Protein 7QOX (pdb70)

Solvent-accessible surface area: 33532 Å² total; per-residue (Å²): 78,55,75,54,91,105,60,145,38,9,19,10,137,26,33,89,36,29,74,38,55,0,10,42,14,90,14,0,16,23,37,0,3,44,39,36,57,0,10,2,0,0,4,5,34,26,108,10,23,132,62,113,140,99,71,15,2,0,41,1,1,18,15,130,95,30,90,32,96,121,69,142,88,99,26,1,32,0,0,25,4,24,2,42,10,7,90,68,3,52,26,31,5,142,60,50,30,154,21,17,0,0,50,17,69,21,56,51,68,32,121,10,93,38,10,107,50,0,19,120,98,0,5,53,47,56,36,2,35,0,0,0,8,0,27,132,97,0,98,91,60,104,43,76,24,18,0,2,1,0,45,2,107,24,4,11,3,80,27,14,74,102,15,82,52,0,20,0,0,11,7,24,19,34,13,37,91,2,129,36,38,50,92,85,72,45,64,119,89,26,4,14,59,48,85,80,48,29,135,15,35,0,12,33,6,123,7,0,21,15,35,0,2,43,53,53,32,4,24,1,0,0,6,27,19,56,91,14,162,76,133,93,66,86,3,2,0,26,1,5,11,6,166,83,2,79,26,93,55,65,59,111,60,120,34,0,29,0,0,54,17,4,35,9,0,131,239,46,73,32,39,14,13,33,65,129,37,20,104,24,4,45,0,15,27,104,115,52,51,50,51,73,14,143,31,32,93,62,0,18,95,25,0,31,164,65,50,39,0,8,0,0,3,11,8,98,64,114,145,17,38,132,99,134,19,12,46,0,31,0,29,15,5,133,72,16,4,5,89,168,17,32,92,74,40,106,7,19,0,0,6,9,28,22,25,3,32,70,29,80,51,86,72,101,62,66,144,37,10,8,10,129,38,32,68,40,26,13,24,22,0,11,32,7,92,14,0,19,25,36,0,3,43,36,38,41,0,11,3,0,0,5,0,35,31,80,2,1,71,48,116,134,14,58,13,0,0,1,1,0,19,16,126,95,29,90,33,78,124,59,128,3,62,28,0,33,0,0,26,4,26,2,44,9,27,159,84,3,57,24,33,20,143,70,54,29,159,23,16,0,0,58,17,38,7,59,58,64,40,122,10,89,38,16,106,57,0,18,114,109,0,5,46,50,47,39,1,41,0,0,0,2,0,19,108,91,0,85,94,54,114,52,80,38,19,1,2,5,0,52,3,67,21,5,10,2,27,27,14,84,99,9,78,54,0,26,0,0,10,7,20,17,31,12,34,84,0,117,38,37,30,92,84,72,44,65,111,80,28,6,12,56,45,75,81,52,33,142,17,44,0,9,28,5,104,5,0,20,19,48,0,2,47,56,55,36,4,24,1,0,0,5,28,18,49,99,22,164,82,125,98,66,83,5,8,0,15,2,4,14,2,138,74,2,72,31,90,56,67,60,109,52,118,46,0,26,0,0,50,18,4,35,9,0,92,58,19,51,29,47,16,19,37,62,108,38,17,104,26,5,34,0,7,26,127,115,52,65,57,56,94,12,157,29,31,105,56,0,16,97,30,0,27,142,63,49,41,0,9,0,0,5,14,13,70,110,161,26,24,172,54,12,61,0,33,1,33,19,18,142,75,18,4,4,88,118,13,23,84,79,53,104,5,16,0,0,17,9,50,21,24,28,40,112,25,133,60,52,68,44,206,11,47,104,15,112,99,110,57,69,64,148,98,157,56,103,32,63,44,5,42,114,136,188,51,68,41,2,30,151

GO terms:
  GO:0005515 protein binding (F, IPI)
  GO:0004252 serine-type endopeptidase activity (F, TAS)
  GO:0006508 proteolysis (P, TAS)
  GO:0005576 extracellular region (C, TAS)
  GO:0005886 plasma membrane (C, TAS)
  GO:0005576 extracellular region (C, IDA)
  GO:0031639 plasminogen activation (P, IDA)
  GO:0051919 positive regulation of fibrinolysis (P, IDA)
  GO:0002542 Factor XII activation (P, TAS)
  GO:0031638 zymogen activation (P, TAS)
  GO:0070062 extracellular exosome (C, HDA)
  GO:0031638 zymogen activation (P, IDA)
  GO:0006508 proteolysis (P, IDA)
  GO:0007597 blood coagulation, intrinsic pathway (P, IDA)

B-factor: mean 34.06, std 13.4, range [14.06, 99.07]

Foldseek 3Di:
DFWPDKDAQKDFDDQFLDKAADQDVVLLLLVLQPFLAFFKKKAADPVFDDDQQCHSMITTGHDLVSDGDMDGTHGMMMTTHRFLVFQVNAPADDDKAAQKDQAAAFPDKDADQDVVVLLQVQQQQLQFFKWKAADCPAPDNVRHRIITGHAHQQSGGPDMDRHHRMIMDTHRLLVLPYPDDFWPDKDAQKDFDAAFDDKFFDQDVVLLLLCLQPRRAAFKWKFADCVHPDNVRHRIITGHAHPRRDGPDMDRHHRMMMTGHRSNPDPDRDFNFWFDKAFQKDFAAAFSDKDWDADPVVLLVVQQVSSSFFKWKWAPPPVQDDDRTGIITGHAHSRSGGPDIDGRGRIMMHTHCSRHNHD/DFWPDKDAQKDFDDQFLDKAADQDVVLLLLVLQPFLAFFKKKFADPVQDDPQQCHSMITGGHDLVSDGDMDGTHGMMMTTHRFLVFQVRAPADDDKAAQKDQAADWDDKDADQDVVVLLQVLQQQLQFFKKKAADCPAPDNVRHRMITGHAHVQSGGPHMDGHHRMMMDTHRLLVLPYPDDFWPDKDAQKDFDAAFPDKAADQDVVLLQLCLQPRRAAFKWKAQDQVHPDNVRHRIITGHAHPRRDGPDMDRHHRMMMDGHRSNHRPPRDFNFDFDKAPQKDFAADFSDKDQADDVVVLLVVQQVVPSFLKWKFAVPVQPCNGIITTHAHSRSGGPDMDGRHRIMMHTHCSRHRD/DVPDDDPPDDDDDDDDPPPDDPDDDDDDD/DDDDDDD

Radius of gyration: 29.7 Å; Cα contacts (8 Å, |Δi|>4): 2033; chains: 4; bounding box: 72×71×91 Å

Secondary structure (DSSP, 8-state):
-----EEEEEEE-S-EEEEEE-SSHHHHHHHHHHSTT--EEEEE-GGG-SSGGGTTEEEEE--TTS---EEEEEEEEEEE--TT-GGG--------EEEEEEE-EEEEEEE-SSHHHHHHHHHTSTT-SEEEEE-TT-SSGGGTTEEEEEE-GGGS-SEEEEEEEEEEEE-SGGGT---S-----EEEEEE--SEEEEEEE-SSHHHHHHHHHHSTT-SEEEEE-TT-SSGGGTTEEEEEE-SSSS-S--EEEEEEEEEE--TT-STTPPPSS----EEEEEE--EEEEEEEESSHHHHHHHHHHSTT--EEEEE--GGGEETTEEEEEEEE-SSSS-S-EEEEEEEEEEE--TT----/------EEEEEE-S-EEEEEE-SSHHHHHHHHHHSSS--EEEE--GGG--SGGGTTEEEEE--TTS---EEEEEEEEEEE--TT-GGG-------EEEEEEEE-EEEEEEE-SSHHHHHHHHHTSTT-SEEEEE-TT-SSGGGTTEEEEEE-GGGS-SEEEEEEEEEEEE-SGGGT---S-----EEEEEE--SEEEEEEE-SSHHHHHHHHHHSTT-SEEEEE-TT-SSGGGTTEEEEEE-SSSS-S--EEEEEEEEEE--TT-SSSPPPSS----EEEEEEE-EEEEEEEESSHHHHHHHHHHSTT--EEEEE-------EEEEEEE-SSSS-SEEEEEEEEEEEE--TT---/--PPPP-/--S---S-PPPP------S--SSPPPPP-

Nearest PDB structures (foldseek):
  7qox-assembly2_B  TM=1.003E+00  e=7.473E-85  Homo sapiens
  7qox-assembly1_A  TM=9.990E-01  e=3.788E-80  Homo sapiens
  6i44-assembly1_A  TM=9.927E-01  e=9.095E-76  Homo sapiens
  6i58-assembly1_A-2  TM=9.701E-01  e=6.844E-51  Homo sapiens
  5eod-assembly1_A  TM=9.700E-01  e=1.199E-50  Homo sapiens

CATH classification: 3.50.4.10 (+2 more: 3.50.4.10, 3.50.4.10)

InterPro domains:
  IPR000177 Apple domain [PR00005] (224-243)
  IPR000177 Apple domain [PR00005] (253-269)
  IPR000177 Apple domain [PR00005] (271-286)
  IPR000177 Apple domain [PS00495] (292-375)
  IPR000177 Apple domain [SM00223] (21-104)
  IPR000177 Apple domain [SM00223] (111-194)
  IPR000177 Apple domain [SM00223] (201-284)
  IPR000177 Apple domain [SM00223] (292-375)
  IPR000177 Apple domain [cd01100] (17-101)
  IPR000177 Apple domain [cd01100] (107-191)
  IPR000177 Apple domain [cd01100] (197-281)
  IPR000177 Apple domain [cd01100] (288-372)
  IPR001254 Serine proteases, trypsin domain [PF00089] (391-621)
  IPR001254 Serine proteases, trypsin domain [PS50240] (391-626)
  IPR001254 Serine proteases, trypsin domain [SM00020] (390-621)
  IPR001254 Serine proteases, trypsin domain [cd00190] (391-621)
  IPR001314 Peptidase S1A, chymotrypsin family [PR00722] (420-435)
  IPR001314 Peptidase S1A, chymotrypsin family [PR00722] (479-493)
  IPR001314 Peptidase S1A, chymotrypsin family [PR00722] (571-583)
  IPR003609 PAN/Apple domain [PF00024] (22-104)

Organism: Homo sapiens (NCBI:txid9606)

Structure (mmCIF, N/CA/C/O backbone):
data_7QOX
#
_entry.id   7QOX
#
_cell.length_a   55.543
_cell.length_b   68.258
_cell.length_c   120.311
_cell.angle_alpha   90.000
_cell.angle_beta   96.550
_cell.angle_gamma   90.000
#
_symmetry.space_group_name_H-M   'P 1 21 1'
#
loop_
_entity.id
_entity.type
_entity.pdbx_description
1 polymer 'Plasma kallikrein heavy chain'
2 polymer 'Kininogen-1 light chain'
3 non-polymer GLYCEROL
4 non-polymer DI(HYDROXYETHYL)ETHER
5 non-polymer 2-{2-[2-(2-{2-[2-(2-ETHOXY-ETHOXY)-ETHOXY]-ETHOXY}-ETHOXY)-ETHOXY]-ETHOXY}-ETHANOL
6 non-polymer 'TETRAETHYLENE GLYCOL'
7 non-polymer 2-acetamido-2-deoxy-beta-D-glucopyranose
8 non-polymer 1-(2-METHOXY-ETHOXY)-2-{2-[2-(2-METHOXY-ETHOXY]-ETHOXY}-ETHANE
9 water water
#
loop_
_atom_site.group_PDB
_atom_site.id
_atom_site.type_symbol
_atom_site.label_atom_id
_atom_site.label_alt_id
_atom_site.label_comp_id
_atom_site.label_asym_id
_atom_site.label_entity_id
_atom_site.label_seq_id
_atom_site.pdbx_PDB_ins_code
_atom_site.Cartn_x
_atom_site.Cartn_y
_atom_site.Cartn_z
_atom_site.occupancy
_atom_site.B_iso_or_equiv
_atom_site.auth_seq_id
_atom_site.auth_comp_id
_atom_site.auth_asym_id
_atom_site.auth_atom_id
_atom_site.pdbx_PDB_model_num
ATOM 1 N N . GLY A 1 9 ? 8.492 218.516 29.722 1.00 30.54 1 GLY A N 1
ATOM 2 C CA . GLY A 1 9 ? 9.745 217.819 29.490 1.00 23.96 1 GLY A CA 1
ATOM 3 C C . GLY A 1 9 ? 9.924 217.263 28.085 1.00 33.90 1 GLY A C 1
ATOM 4 O O . GLY A 1 9 ? 9.749 217.971 27.094 1.00 29.96 1 GLY A O 1
ATOM 5 N N . CYS A 1 10 ? 10.264 215.978 28.006 1.00 30.03 2 CYS A N 1
ATOM 6 C CA . CYS A 1 10 ? 10.519 215.308 26.729 1.00 30.00 2 CYS A CA 1
ATOM 7 C C . CYS A 1 10 ? 9.241 215.058 25.924 1.00 30.34 2 CYS A C 1
ATOM 8 O O . CYS A 1 10 ? 8.361 214.304 26.355 1.00 32.77 2 CYS A O 1
ATOM 11 N N . LEU A 1 11 ? 9.153 215.679 24.743 1.00 25.96 3 LEU A N 1
ATOM 12 C CA . LEU A 1 11 ? 8.022 215.519 23.826 1.00 27.76 3 LEU A CA 1
ATOM 13 C C . LEU A 1 11 ? 8.475 214.883 22.509 1.00 28.86 3 LEU A C 1
ATOM 14 O O . LEU A 1 11 ? 8.959 215.578 21.607 1.00 28.26 3 LEU A O 1
ATOM 19 N N . THR A 1 12 ? 8.324 213.561 22.397 1.00 30.18 4 THR A N 1
ATOM 20 C CA . THR A 1 12 ? 8.680 212.844 21.176 1.00 32.21 4 THR A CA 1
ATOM 21 C C . THR A 1 12 ? 7.573 212.803 20.129 1.00 35.06 4 THR A C 1
ATOM 22 O O . THR A 1 12 ? 7.815 212.302 19.026 1.00 34.38 4 THR A O 1
ATOM 26 N N . GLN A 1 13 ? 6.371 213.278 20.441 1.00 36.81 5 GLN A N 1
ATOM 27 C CA . GLN A 1 13 ? 5.264 213.156 19.498 1.00 36.32 5 GLN A CA 1
ATOM 28 C C . GLN A 1 13 ? 5.500 213.977 18.233 1.00 28.99 5 GLN A C 1
ATOM 29 O O . GLN A 1 13 ? 5.948 215.126 18.284 1.00 25.41 5 GLN A O 1
ATOM 35 N N . LEU A 1 14 ? 5.208 213.361 17.093 1.00 28.96 6 LEU A N 1
ATOM 36 C CA . LEU A 1 14 ? 5.211 214.004 15.789 1.00 31.26 6 LEU A CA 1
ATOM 37 C C . LEU A 1 14 ? 3.771 214.321 15.399 1.00 32.15 6 LEU A C 1
ATOM 38 O O . LEU A 1 14 ? 2.819 213.778 15.969 1.00 33.52 6 LEU A O 1
ATOM 43 N N . TYR A 1 15 ? 3.614 215.206 14.415 1.00 28.84 7 TYR A N 1
ATOM 44 C CA . TYR A 1 15 ? 2.298 215.717 14.027 1.00 24.89 7 TYR A CA 1
ATOM 45 C C . TYR A 1 15 ? 2.154 215.557 12.516 1.00 28.97 7 TYR A C 1
ATOM 46 O O . TYR A 1 15 ? 2.796 216.278 11.747 1.00 26.80 7 TYR A O 1
ATOM 55 N N . GLU A 1 16 ? 1.297 214.631 12.091 1.00 29.90 8 GLU A N 1
ATOM 56 C CA . GLU A 1 16 ? 1.163 214.352 10.669 1.00 32.05 8 GLU A CA 1
ATOM 57 C C . GLU A 1 16 ? 0.374 215.453 9.974 1.00 28.49 8 GLU A C 1
ATOM 58 O O . GLU A 1 16 ? -0.517 216.077 10.557 1.00 28.88 8 GLU A O 1
ATOM 64 N N . ASN A 1 17 ? 0.729 215.691 8.708 1.00 26.22 9 ASN A N 1
ATOM 65 C CA . ASN A 1 17 ? 0.051 216.665 7.854 1.00 27.94 9 ASN A CA 1
ATOM 66 C C . ASN A 1 17 ? -0.010 218.056 8.494 1.00 27.28 9 ASN A C 1
ATOM 67 O O . ASN A 1 17 ? -0.996 218.780 8.347 1.00 29.54 9 ASN A O 1
ATOM 72 N N . ALA A 1 18 ? 1.058 218.446 9.193 1.00 28.87 10 ALA A N 1
ATOM 73 C CA . ALA A 1 18 ? 1.085 219.701 9.933 1.00 27.67 10 ALA A CA 1
ATOM 74 C C . ALA A 1 18 ? 2.339 220.488 9.586 1.00 25.97 10 ALA A C 1
ATOM 75 O O . ALA A 1 18 ? 3.426 219.914 9.457 1.00 26.53 10 ALA A O 1
ATOM 77 N N . PHE A 1 19 ? 2.183 221.802 9.424 1.00 22.12 11 PHE A N 1
ATOM 78 C CA . PHE A 1 19 ? 3.320 222.692 9.210 1.00 23.84 11 PHE A CA 1
ATOM 79 C C . PHE A 1 19 ? 3.181 223.893 10.134 1.00 23.69 11 PHE A C 1
ATOM 80 O O . PHE A 1 19 ? 2.172 224.605 10.072 1.00 23.57 11 PHE A O 1
ATOM 88 N N . PHE A 1 20 ? 4.188 223.963 10.992 1.00 22.71 12 PHE A N 1
ATOM 89 C CA . PHE A 1 20 ? 4.273 225.100 11.908 1.00 21.17 12 PHE A CA 1
ATOM 90 C C . PHE A 1 20 ? 4.619 226.300 11.054 1.00 23.33 12 PHE A C 1
ATOM 91 O O . PHE A 1 20 ? 5.373 226.239 10.111 1.00 21.65 12 PHE A O 1
ATOM 99 N N . ARG A 1 21 ? 4.099 227.383 11.477 1.00 22.23 13 ARG A N 1
ATOM 100 C CA . ARG A 1 21 ? 4.141 228.677 10.754 1.00 32.31 13 ARG A CA 1
ATOM 101 C C . ARG A 1 21 ? 4.582 229.806 11.679 1.00 29.03 13 ARG A C 1
ATOM 102 O O . ARG A 1 21 ? 3.885 230.075 12.668 1.00 26.06 13 ARG A O 1
ATOM 110 N N . GLY A 1 22 ? 5.605 230.409 11.083 1.00 22.34 14 GLY A N 1
ATOM 111 C CA . GLY A 1 22 ? 6.389 231.423 11.791 1.00 19.41 14 GLY A CA 1
ATOM 112 C C . GLY A 1 22 ? 7.416 230.888 12.759 1.00 20.12 14 GLY A C 1
ATOM 113 O O . GLY A 1 22 ? 7.707 229.692 12.718 1.00 19.11 14 GLY A O 1
ATOM 114 N N . GLY A 1 23 ? 7.925 231.782 13.603 1.00 19.95 15 GLY A N 1
ATOM 115 C CA . GLY A 1 23 ? 8.958 231.417 14.562 1.00 21.12 15 GLY A CA 1
ATOM 116 C C . GLY A 1 23 ? 10.282 230.925 14.007 1.00 23.31 15 GLY A C 1
ATOM 117 O O . GLY A 1 23 ? 11.085 230.339 14.739 1.00 21.65 15 GLY A O 1
ATOM 118 N N . ASP A 1 24 ? 10.525 231.177 12.723 1.00 21.35 16 ASP A N 1
ATOM 119 C CA . ASP A 1 24 ? 11.653 230.572 12.022 1.00 19.30 16 ASP A CA 1
ATOM 120 C C . ASP A 1 24 ? 12.990 231.119 12.519 1.00 21.33 16 ASP A C 1
ATOM 121 O O . ASP A 1 24 ? 13.198 232.336 12.571 1.00 20.58 16 ASP A O 1
ATOM 126 N N . VAL A 1 25 ? 13.896 230.209 12.880 1.00 19.62 17 VAL A N 1
ATOM 127 C CA . VAL A 1 25 ? 15.256 230.568 13.267 1.00 24.56 17 VAL A CA 1
ATOM 128 C C . VAL A 1 25 ? 16.305 230.048 12.285 1.00 23.18 17 VAL A C 1
ATOM 129 O O . VAL A 1 25 ? 17.404 230.621 12.222 1.00 24.01 17 VAL A O 1
ATOM 133 N N . ALA A 1 26 ? 16.013 228.988 11.531 1.00 22.60 18 ALA A N 1
ATOM 134 C CA . ALA A 1 26 ? 16.957 228.402 10.586 1.00 20.77 18 ALA A CA 1
ATOM 135 C C . ALA A 1 26 ? 16.210 227.442 9.677 1.00 21.39 18 ALA A C 1
ATOM 136 O O . ALA A 1 26 ? 15.225 226.833 10.096 1.00 26.25 18 ALA A O 1
ATOM 138 N N . SER A 1 27 ? 16.693 227.313 8.438 1.00 21.82 19 SER A N 1
ATOM 139 C CA . SER A 1 27 ? 16.181 226.336 7.491 1.00 21.96 19 SER A CA 1
ATOM 140 C C . SER A 1 27 ? 17.334 225.688 6.739 1.00 25.18 19 SER A C 1
ATOM 141 O O . SER A 1 27 ? 18.444 226.221 6.673 1.00 24.13 19 SER A O 1
ATOM 144 N N . MET A 1 28 ? 17.040 224.538 6.144 1.00 21.24 20 MET A N 1
ATOM 145 C CA . MET A 1 28 ? 18.055 223.693 5.525 1.00 23.32 20 MET A CA 1
ATOM 146 C C . MET A 1 28 ? 17.347 222.557 4.801 1.00 22.79 20 MET A C 1
ATOM 147 O O . MET A 1 28 ? 16.125 222.403 4.887 1.00 27.96 20 MET A O 1
ATOM 152 N N . TYR A 1 29 ? 18.131 221.764 4.081 1.00 23.83 21 TYR A N 1
ATOM 153 C CA . TYR A 1 29 ? 17.656 220.533 3.475 1.00 22.81 21 TYR A CA 1
ATOM 154 C C . TYR A 1 29 ? 18.106 219.342 4.307 1.00 23.66 21 TYR A C 1
ATOM 155 O O . TYR A 1 29 ? 19.264 219.264 4.727 1.00 25.87 21 TYR A O 1
ATOM 164 N N . THR A 1 30 ? 17.183 218.417 4.536 1.00 21.49 22 THR A N 1
ATOM 165 C CA . THR A 1 30 ? 17.466 217.162 5.206 1.00 21.23 22 THR A CA 1
ATOM 166 C C . THR A 1 30 ? 16.735 216.055 4.464 1.00 23.38 22 THR A C 1
ATOM 167 O O . THR A 1 30 ? 15.704 216.307 3.831 1.00 23.16 22 THR A O 1
ATOM 171 N N . PRO A 1 31 ? 17.249 214.828 4.528 1.00 23.76 23 PRO A N 1
ATOM 172 C CA . PRO A 1 31 ? 16.619 213.749 3.754 1.00 24.00 23 PRO A CA 1
ATOM 173 C C . PRO A 1 31 ? 15.287 213.294 4.320 1.00 23.40 23 PRO A C 1
ATOM 174 O O . PRO A 1 31 ? 14.435 212.833 3.552 1.00 25.53 23 PRO A O 1
ATOM 178 N N . ASN A 1 32 ? 15.068 213.410 5.627 1.00 23.94 24 ASN A N 1
ATOM 179 C CA . ASN A 1 32 ? 13.781 213.053 6.206 1.00 25.19 24 ASN A CA 1
ATOM 180 C C . ASN A 1 32 ? 13.507 213.904 7.442 1.00 27.62 24 ASN A C 1
ATOM 181 O O . ASN A 1 32 ? 14.302 214.771 7.820 1.00 25.72 24 ASN A O 1
ATOM 186 N N . ALA A 1 33 ? 12.351 213.649 8.063 1.00 26.39 25 ALA A N 1
ATOM 187 C CA . ALA A 1 33 ? 11.926 214.434 9.219 1.00 29.48 25 ALA A CA 1
ATOM 188 C C . ALA A 1 33 ? 12.739 214.104 10.466 1.00 29.67 25 ALA A C 1
ATOM 189 O O . ALA A 1 33 ? 12.938 214.968 11.326 1.00 27.44 25 ALA A O 1
ATOM 191 N N . GLN A 1 34 ? 13.220 212.869 10.591 1.00 27.73 26 GLN A N 1
ATOM 192 C CA . GLN A 1 34 ? 14.023 212.478 11.780 1.00 27.18 26 GLN A CA 1
ATOM 193 C C . GLN A 1 34 ? 15.360 213.232 11.789 1.00 30.15 26 GLN A C 1
ATOM 194 O O . GLN A 1 34 ? 15.787 213.650 12.870 1.00 25.86 26 GLN A O 1
ATOM 200 N N . TYR A 1 35 ? 15.977 213.407 10.624 1.00 26.53 27 TYR A N 1
ATOM 201 C CA . TYR A 1 35 ? 17.202 214.198 10.583 1.00 27.33 27 TYR A CA 1
ATOM 202 C C . TYR A 1 35 ? 16.922 215.658 10.921 1.00 25.08 27 TYR A C 1
ATOM 203 O O . TYR A 1 35 ? 17.700 216.295 11.642 1.00 24.39 27 TYR A O 1
ATOM 212 N N . CYS A 1 36 ? 15.837 216.214 10.374 1.00 25.60 28 CYS A N 1
ATOM 213 C CA . CYS A 1 36 ? 15.442 217.580 10.706 1.00 24.10 28 CYS A CA 1
ATOM 214 C C . CYS A 1 36 ? 15.246 217.744 12.209 1.00 20.73 28 CYS A C 1
ATOM 215 O O . CYS A 1 36 ? 15.699 218.729 12.805 1.00 19.60 28 CYS A O 1
ATOM 218 N N . GLN A 1 37 ? 14.570 216.779 12.837 1.00 22.21 29 GLN A N 1
ATOM 219 C CA . GLN A 1 37 ? 14.356 216.834 14.281 1.00 22.97 29 GLN A CA 1
ATOM 220 C C . GLN A 1 37 ? 15.674 216.821 15.048 1.00 23.99 29 GLN A C 1
ATOM 221 O O . GLN A 1 37 ? 15.815 217.511 16.066 1.00 21.57 29 GLN A O 1
ATOM 227 N N . MET A 1 38 ? 16.653 216.048 14.570 1.00 19.96 30 MET A N 1
ATOM 228 C CA . MET A 1 38 ? 17.960 216.025 15.219 1.00 23.19 30 MET A CA 1
ATOM 229 C C . MET A 1 38 ? 18.645 217.383 15.137 1.00 20.42 30 MET A C 1
ATOM 230 O O . MET A 1 38 ? 19.224 217.852 16.125 1.00 17.88 30 MET A O 1
ATOM 235 N N . ARG A 1 39 ? 18.590 218.027 13.967 1.00 18.95 31 ARG A N 1
ATOM 236 C CA . ARG A 1 39 ? 19.164 219.361 13.827 1.00 17.05 31 ARG A CA 1
ATOM 237 C C . ARG A 1 39 ? 18.444 220.363 14.718 1.00 17.71 31 ARG A C 1
ATOM 238 O O . ARG A 1 39 ? 19.073 221.276 15.266 1.00 20.83 31 ARG A O 1
ATOM 246 N N . CY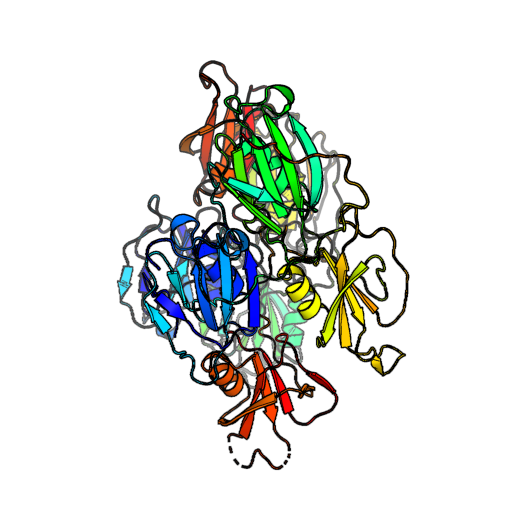S A 1 40 ? 17.123 220.225 14.851 1.00 17.91 32 CYS A N 1
ATOM 247 C CA . CYS A 1 40 ? 16.385 220.994 15.850 1.00 18.79 32 CYS A CA 1
ATOM 248 C C . CYS A 1 40 ? 16.914 220.748 17.261 1.00 19.21 32 CYS A C 1
ATOM 249 O O . CYS A 1 40 ? 17.111 221.694 18.035 1.00 18.94 32 CYS A O 1
ATOM 252 N N . THR A 1 41 ? 17.119 219.477 17.621 1.00 17.42 33 THR A N 1
ATOM 253 C CA . THR A 1 41 ? 17.613 219.137 18.954 1.00 20.99 33 THR A CA 1
ATOM 254 C C . THR A 1 41 ? 18.917 219.853 19.287 1.00 20.56 33 THR A C 1
ATOM 255 O O . THR A 1 41 ? 19.074 220.400 20.384 1.00 15.25 33 THR A O 1
ATOM 259 N N . PHE A 1 42 ? 19.868 219.853 18.354 1.00 20.19 34 PHE A N 1
ATOM 260 C CA . PHE A 1 42 ? 21.168 220.466 18.602 1.00 18.59 34 PHE A CA 1
ATOM 261 C C . PHE A 1 42 ? 21.229 221.958 18.294 1.00 21.76 34 PHE A C 1
ATOM 262 O O . PHE A 1 42 ? 22.231 222.594 18.642 1.00 26.86 34 PHE A O 1
ATOM 270 N N . HIS A 1 43 ? 20.221 222.532 17.651 1.00 17.66 35 HIS A N 1
ATOM 271 C CA . HIS A 1 43 ? 20.224 223.983 17.477 1.00 23.55 35 HIS A CA 1
ATOM 272 C C . HIS A 1 43 ? 19.886 224.650 18.804 1.00 21.98 35 HIS A C 1
ATOM 273 O O . HIS A 1 43 ? 18.860 224.325 19.408 1.00 23.05 35 HIS A O 1
ATOM 280 N N . PRO A 1 44 ? 20.714 225.583 19.281 1.00 22.89 36 PRO A N 1
ATOM 281 C CA . PRO A 1 44 ? 20.495 226.145 20.626 1.00 19.76 36 PRO A CA 1
ATOM 282 C C . PRO A 1 44 ? 19.118 226.757 20.849 1.00 24.28 36 PRO A C 1
ATOM 283 O O . PRO A 1 44 ? 18.634 226.749 21.988 1.00 29.22 36 PRO A O 1
ATOM 287 N N . ARG A 1 45 ? 18.489 227.326 19.821 1.00 26.31 37 ARG A N 1
ATOM 288 C CA . ARG A 1 45 ? 17.167 227.931 19.962 1.00 26.65 37 ARG A CA 1
ATOM 289 C C . ARG A 1 45 ? 15.994 227.084 19.474 1.00 24.00 37 ARG A C 1
ATOM 290 O O . ARG A 1 45 ? 14.848 227.427 19.783 1.00 24.65 37 ARG A O 1
ATOM 298 N N . CYS A 1 46 ? 16.230 226.018 18.716 1.00 22.88 38 CYS A N 1
ATOM 299 C CA . CYS A 1 46 ? 15.115 225.268 18.150 1.00 22.34 38 CYS A CA 1
ATOM 300 C C . CYS A 1 46 ? 14.323 224.524 19.220 1.00 22.34 38 CYS A C 1
ATOM 301 O O . CYS A 1 46 ? 14.886 223.801 20.047 1.00 21.67 38 CYS A O 1
ATOM 304 N N . LEU A 1 47 ? 13.004 224.707 19.182 1.00 22.82 39 LEU A N 1
ATOM 305 C CA . LEU A 1 47 ? 12.033 223.964 19.972 1.00 25.29 39 LEU A CA 1
ATOM 306 C C . LEU A 1 47 ? 11.065 223.183 19.104 1.00 20.54 39 LEU A C 1
ATOM 307 O O . LEU A 1 47 ? 10.642 222.093 19.495 1.00 24.48 39 LEU A O 1
ATOM 312 N N . LEU A 1 48 ? 10.720 223.712 17.932 1.00 20.51 40 LEU A N 1
ATOM 313 C CA . LEU A 1 48 ? 9.751 223.123 17.026 1.00 20.77 40 LEU A CA 1
ATOM 314 C C . LEU A 1 48 ? 10.374 223.062 15.640 1.00 20.07 40 LEU A C 1
ATOM 315 O O . LEU A 1 48 ? 11.209 223.898 15.284 1.00 19.40 40 LEU A O 1
ATOM 320 N N . PHE A 1 49 ? 9.963 222.068 14.856 1.00 21.96 41 PHE A N 1
ATOM 321 C CA . PHE A 1 49 ? 10.425 221.942 13.482 1.00 18.75 41 PHE A CA 1
ATOM 322 C C . PHE A 1 49 ? 9.256 221.546 12.594 1.00 21.60 41 PHE A C 1
ATOM 323 O O . PHE A 1 49 ? 8.281 220.947 13.056 1.00 18.46 41 PHE A O 1
ATOM 331 N N . SER A 1 50 ? 9.366 221.883 11.312 1.00 22.15 42 SER A N 1
ATOM 332 C CA . SER A 1 50 ? 8.467 221.358 10.297 1.00 22.37 42 SER A CA 1
ATOM 333 C C . SER A 1 50 ? 9.286 220.862 9.115 1.00 20.98 42 SER A C 1
ATOM 334 O O . SER A 1 50 ? 10.258 221.506 8.704 1.00 20.29 42 SER A O 1
ATOM 337 N N . PHE A 1 51 ? 8.879 219.724 8.562 1.00 21.32 43 PHE A N 1
ATOM 338 C CA . PHE A 1 51 ? 9.591 219.110 7.453 1.00 24.75 43 PHE A CA 1
ATOM 339 C C . PHE A 1 51 ? 8.641 218.845 6.297 1.00 25.58 43 PHE A C 1
ATOM 340 O O . PHE A 1 51 ? 7.469 218.505 6.502 1.00 28.18 43 PHE A O 1
ATOM 348 N N . LEU A 1 52 ? 9.161 218.990 5.085 1.00 25.65 44 LEU A N 1
ATOM 349 C CA . LEU A 1 52 ? 8.387 218.771 3.869 1.00 25.04 44 LEU A CA 1
ATOM 350 C C . LEU A 1 52 ? 9.039 217.666 3.058 1.00 28.09 44 LEU A C 1
ATOM 351 O O . LEU A 1 52 ? 10.079 217.914 2.423 1.00 29.71 44 LEU A O 1
ATOM 356 N N . PRO A 1 53 ? 8.496 216.455 3.002 1.00 28.17 45 PRO A N 1
ATOM 357 C CA . PRO A 1 53 ? 9.042 215.468 2.069 1.00 31.44 45 PRO A CA 1
ATOM 358 C C . PRO A 1 53 ? 8.747 215.889 0.642 1.00 35.81 45 PRO A C 1
ATOM 359 O O . PRO A 1 53 ? 7.873 216.717 0.381 1.00 39.26 45 PRO A O 1
ATOM 363 N N . ALA A 1 54 ? 9.507 215.302 -0.284 1.00 34.49 46 ALA A N 1
ATOM 364 C CA . ALA A 1 54 ? 9.317 215.575 -1.705 1.00 41.02 46 ALA A CA 1
ATOM 365 C C . ALA A 1 54 ? 7.855 215.442 -2.105 1.00 37.24 46 ALA A C 1
ATOM 366 O O . ALA A 1 54 ? 7.339 216.239 -2.900 1.00 46.65 46 ALA A O 1
ATOM 368 N N . SER A 1 55 ? 7.177 214.427 -1.564 1.00 36.08 47 SER A N 1
ATOM 369 C CA . SER A 1 55 ? 5.777 214.180 -1.889 1.00 37.64 47 SER A CA 1
ATOM 370 C C . SER A 1 55 ? 4.854 215.286 -1.388 1.00 45.31 47 SER A C 1
ATOM 371 O O . SER A 1 55 ? 3.746 215.450 -1.913 1.00 53.75 47 SER A O 1
ATOM 374 N N . SER A 1 56 ? 5.274 216.037 -0.370 1.00 39.87 48 SER A N 1
ATOM 375 C CA . SER A 1 56 ? 4.379 216.987 0.281 1.00 42.60 48 SER A CA 1
ATOM 376 C C . SER A 1 56 ? 4.244 218.346 -0.408 1.00 46.77 48 SER A C 1
ATOM 377 O O . SER A 1 56 ? 3.360 219.115 -0.016 1.00 49.08 48 SER A O 1
ATOM 380 N N . ILE A 1 57 ? 5.053 218.684 -1.411 1.00 44.53 49 ILE A N 1
ATOM 381 C CA . ILE A 1 57 ? 4.982 220.047 -1.943 1.00 44.74 49 ILE A CA 1
ATOM 382 C C . ILE A 1 57 ? 5.454 220.107 -3.389 1.00 53.80 49 ILE A C 1
ATOM 383 O O . ILE A 1 57 ? 6.356 219.372 -3.802 1.00 52.92 49 ILE A O 1
ATOM 388 N N . ASN A 1 58 ? 4.798 220.984 -4.158 1.00 58.46 50 ASN A N 1
ATOM 389 C CA . ASN A 1 58 ? 5.043 221.105 -5.591 1.00 58.93 50 ASN A CA 1
ATOM 390 C C . ASN A 1 58 ? 6.332 221.877 -5.877 1.00 54.97 50 ASN A C 1
ATOM 391 O O . ASN A 1 58 ? 7.175 221.416 -6.656 1.00 59.48 50 ASN A O 1
ATOM 396 N N . ASP A 1 59 ? 6.480 223.073 -5.291 1.00 56.73 51 ASP A N 1
ATOM 397 C CA . ASP A 1 59 ? 7.682 223.899 -5.446 1.00 64.63 51 ASP A CA 1
ATOM 398 C C . ASP A 1 59 ? 8.958 223.082 -5.270 1.00 58.61 51 ASP A C 1
ATOM 399 O O . ASP A 1 59 ? 9.175 222.457 -4.224 1.00 52.12 51 ASP A O 1
ATOM 404 N N . MET A 1 60 ? 9.793 223.094 -6.314 1.00 63.78 52 MET A N 1
ATOM 405 C CA . MET A 1 60 ? 10.961 222.220 -6.360 1.00 59.29 52 MET A CA 1
ATOM 406 C C . MET A 1 60 ? 11.920 222.493 -5.217 1.00 53.55 52 MET A C 1
ATOM 407 O O . MET A 1 60 ? 12.372 221.578 -4.521 1.00 53.11 52 MET A O 1
ATOM 412 N N . GLU A 1 61 ? 12.248 223.757 -5.019 1.00 55.49 53 GLU A N 1
ATOM 413 C CA . GLU A 1 61 ? 13.323 224.119 -4.114 1.00 55.95 53 GLU A CA 1
ATOM 414 C C . GLU A 1 61 ? 12.856 224.302 -2.692 1.00 45.99 53 GLU A C 1
ATOM 415 O O . GLU A 1 61 ? 13.608 224.882 -1.912 1.00 49.86 53 GLU A O 1
ATOM 421 N N . LYS A 1 62 ? 11.627 223.841 -2.367 1.00 45.09 54 LYS A N 1
ATOM 422 C CA . LYS A 1 62 ? 11.110 223.680 -1.005 1.00 42.04 54 LYS A CA 1
ATOM 423 C C . LYS A 1 62 ? 11.006 222.220 -0.577 1.00 31.16 54 LYS A C 1
ATOM 424 O O . LYS A 1 62 ? 10.779 221.953 0.609 1.00 26.68 54 LYS A O 1
ATOM 430 N N . ARG A 1 63 ? 11.135 221.286 -1.520 1.00 31.60 55 ARG A N 1
ATOM 431 C CA . ARG A 1 63 ? 11.186 219.865 -1.198 1.00 34.97 55 ARG A CA 1
ATOM 432 C C . ARG A 1 63 ? 12.398 219.533 -0.334 1.00 29.25 55 ARG A C 1
ATOM 433 O O . ARG A 1 63 ? 13.482 220.090 -0.519 1.00 28.91 55 ARG A O 1
ATOM 441 N N . PHE A 1 64 ? 12.195 218.622 0.625 1.00 27.19 56 PHE A N 1
ATOM 442 C CA . PHE A 1 64 ? 13.175 218.263 1.657 1.00 25.33 56 PHE A CA 1
ATOM 443 C C . PHE A 1 64 ? 13.463 219.433 2.589 1.00 27.03 56 PHE A C 1
ATOM 444 O O . PHE A 1 64 ? 14.472 219.434 3.307 1.00 25.29 56 PHE A O 1
ATOM 452 N N . GLY A 1 65 ? 12.578 220.429 2.596 1.00 23.61 57 GLY A N 1
ATOM 453 C CA . GLY A 1 65 ? 12.790 221.610 3.411 1.00 24.65 57 GLY A CA 1
ATOM 454 C C . GLY A 1 65 ? 12.593 221.316 4.881 1.00 23.95 57 GLY A C 1
ATOM 455 O O . GLY A 1 65 ? 11.577 220.739 5.283 1.00 24.53 57 GLY A O 1
ATOM 456 N N . CYS A 1 66 ? 13.573 221.707 5.688 1.00 24.61 58 CYS A N 1
ATOM 457 C CA . CYS A 1 66 ? 13.551 221.498 7.128 1.00 21.30 58 CYS A CA 1
ATOM 458 C C . CYS A 1 66 ? 13.609 222.865 7.790 1.00 20.92 58 CYS A C 1
ATOM 459 O O . CYS A 1 66 ? 14.589 223.597 7.618 1.00 22.86 58 CYS A O 1
ATOM 462 N N . PHE A 1 67 ? 12.564 223.208 8.538 1.00 22.70 59 PHE A N 1
ATOM 463 C CA . PHE A 1 67 ? 12.381 224.558 9.062 1.00 21.63 59 PHE A CA 1
ATOM 464 C C . PHE A 1 67 ? 12.401 224.524 10.586 1.00 19.73 59 PHE A C 1
ATOM 465 O O . PHE A 1 67 ? 11.466 224.015 11.214 1.00 20.22 59 PHE A O 1
ATOM 473 N N . LEU A 1 68 ? 13.462 225.071 11.172 1.00 19.74 60 LEU A N 1
ATOM 474 C CA . LEU A 1 68 ? 13.645 225.079 12.617 1.00 22.34 60 LEU A CA 1
ATOM 475 C C . LEU A 1 68 ? 13.069 226.354 13.216 1.00 20.57 60 LEU A C 1
ATOM 476 O O . LEU A 1 68 ? 13.199 227.435 12.638 1.00 20.20 60 LEU A O 1
ATOM 481 N N . LYS A 1 69 ? 12.448 226.226 14.388 1.00 18.09 61 LYS A N 1
ATOM 482 C CA . LYS A 1 69 ? 11.623 227.306 14.911 1.00 20.01 61 LYS A CA 1
ATOM 483 C C . LYS A 1 69 ? 11.714 227.398 16.426 1.00 23.19 61 LYS A C 1
ATOM 484 O O . LYS A 1 69 ? 11.982 226.411 17.119 1.00 22.06 61 LYS A O 1
ATOM 490 N N . ASP A 1 70 ? 11.306 228.601 16.843 1.00 21.78 62 ASP A N 1
ATOM 491 C CA . ASP A 1 70 ? 11.256 228.972 18.259 1.00 21.27 62 ASP A CA 1
ATOM 492 C C . ASP A 1 70 ? 9.971 229.776 18.528 1.00 22.82 62 ASP A C 1
ATOM 493 O O . ASP A 1 70 ? 9.451 230.322 17.573 1.00 27.03 62 ASP A O 1
ATOM 498 N N . SER A 1 71 ? 9.499 229.869 19.748 1.00 21.49 63 SER A N 1
ATOM 499 C CA . SER A 1 71 ? 8.313 230.493 20.392 1.00 23.11 63 SER A CA 1
ATOM 500 C C . SER A 1 71 ? 8.562 230.625 21.894 1.00 25.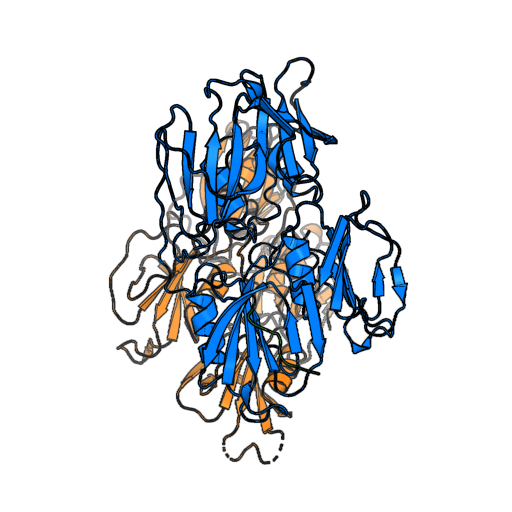02 63 SER A C 1
ATOM 501 O O . SER A 1 71 ? 9.112 229.690 22.485 1.00 23.09 63 SER A O 1
ATOM 504 N N . VAL A 1 72 ? 8.397 231.881 22.313 1.00 25.94 64 VAL A N 1
ATOM 505 C CA . VAL A 1 72 ? 8.495 232.181 23.737 1.00 24.02 64 VAL A CA 1
ATOM 506 C C . VAL A 1 72 ? 7.471 231.398 24.537 1.00 27.41 64 VAL A C 1
ATOM 507 O O . VAL A 1 72 ? 7.664 231.149 25.733 1.00 28.17 64 VAL A O 1
ATOM 511 N N . THR A 1 73 ? 6.382 231.002 23.891 1.00 25.59 65 THR A N 1
ATOM 512 C CA . THR A 1 73 ? 5.279 230.271 24.487 1.00 30.57 65 THR A CA 1
ATOM 513 C C . THR A 1 73 ? 5.373 228.757 24.292 1.00 27.91 65 THR A C 1
ATOM 514 O O . THR A 1 73 ? 4.499 228.031 24.771 1.00 38.31 65 THR A O 1
ATOM 518 N N . GLY A 1 74 ? 6.397 228.271 23.587 1.00 25.15 66 GLY A N 1
ATOM 519 C CA . GLY A 1 74 ? 6.539 226.874 23.212 1.00 25.66 66 GLY A CA 1
ATOM 520 C C . GLY A 1 74 ? 5.498 226.314 22.272 1.00 27.73 66 GLY A C 1
ATOM 521 O O . GLY A 1 74 ? 5.442 225.093 22.089 1.00 30.02 66 GLY A O 1
ATOM 522 N N . THR A 1 75 ? 4.677 227.163 21.663 1.00 28.27 67 THR A N 1
ATOM 523 C CA . THR A 1 75 ? 3.651 226.724 20.731 1.00 25.78 67 THR A CA 1
ATOM 524 C C . THR A 1 75 ? 3.646 227.690 19.561 1.00 22.30 67 THR A C 1
ATOM 525 O O . THR A 1 75 ? 4.121 228.822 19.666 1.00 23.13 67 THR A O 1
ATOM 529 N N . LEU A 1 76 ? 3.131 227.226 18.433 1.00 17.26 68 LEU A N 1
ATOM 530 C CA . LEU A 1 76 ? 3.043 228.040 17.238 1.00 18.14 68 LEU A CA 1
ATOM 531 C C . LEU A 1 76 ? 1.743 227.673 16.488 1.00 20.44 68 LEU A C 1
ATOM 532 O O . LEU A 1 76 ? 1.231 226.583 16.669 1.00 19.13 68 LEU A O 1
ATOM 537 N N . PRO A 1 77 ? 1.252 228.600 15.680 1.00 16.35 69 PRO A N 1
ATOM 538 C CA . PRO A 1 77 ? 0.145 228.221 14.788 1.00 21.17 69 PRO A CA 1
ATOM 539 C C . PRO A 1 77 ? 0.636 227.177 13.801 1.00 22.12 69 PRO A C 1
ATOM 540 O O . PRO A 1 77 ? 1.822 227.096 13.473 1.00 24.86 69 PRO A O 1
ATOM 544 N N . LYS A 1 78 ? -0.292 226.349 13.336 1.00 22.31 70 LYS A N 1
ATOM 545 C CA . LYS A 1 78 ? 0.050 225.337 12.354 1.00 23.11 70 LYS A CA 1
ATOM 546 C C . LYS A 1 78 ? -1.089 225.212 11.358 1.00 23.66 70 LYS A C 1
ATOM 547 O O . LYS A 1 78 ? -2.250 225.462 11.683 1.00 24.43 70 LYS A O 1
ATOM 553 N N . VAL A 1 79 ? -0.736 224.850 10.132 1.00 26.41 71 VAL A N 1
ATOM 554 C CA . VAL A 1 79 ? -1.706 224.665 9.066 1.00 27.41 71 VAL A CA 1
ATOM 555 C C . VAL A 1 79 ? -1.684 223.199 8.671 1.00 29.25 71 VAL A C 1
ATOM 556 O O . VAL A 1 79 ? -0.666 222.511 8.811 1.00 27.05 71 VAL A O 1
ATOM 560 N N . HIS A 1 80 ? -2.821 222.718 8.182 1.00 30.43 72 HIS A N 1
ATOM 561 C CA . HIS A 1 80 ? -2.856 221.389 7.601 1.00 30.40 72 HIS A CA 1
ATOM 562 C C . HIS A 1 80 ? -2.204 221.436 6.229 1.00 33.31 72 HIS A C 1
ATOM 563 O O . HIS A 1 80 ? -2.449 222.350 5.434 1.00 36.71 72 HIS A O 1
ATOM 570 N N . ARG A 1 81 ? -1.336 220.410 6.077 1.00 35.43 73 ARG A N 1
ATOM 571 C CA . ARG A 1 81 ? -0.746 220.307 4.709 1.00 30.95 73 ARG A CA 1
ATOM 572 C C . ARG A 1 81 ? -0.484 218.824 4.469 1.00 28.82 73 ARG A C 1
ATOM 573 O O . ARG A 1 81 ? 0.384 218.268 5.144 1.00 29.16 73 ARG A O 1
ATOM 581 N N . THR A 1 82 ? -0.928 218.199 3.536 1.00 29.80 74 THR A N 1
ATOM 582 C CA . THR A 1 82 ? -0.794 216.754 3.413 1.00 34.31 74 THR A CA 1
ATOM 583 C C . THR A 1 82 ? 0.659 216.352 3.187 1.00 29.56 74 THR A C 1
ATOM 584 O O . THR A 1 82 ? 1.336 216.885 2.302 1.00 22.92 74 THR A O 1
ATOM 588 N N . GLY A 1 83 ? 1.126 215.395 3.990 1.00 25.71 75 GLY A N 1
ATOM 589 C CA . GLY A 1 83 ? 2.461 214.852 3.897 1.00 23.05 75 GLY A CA 1
ATOM 590 C C . GLY A 1 83 ? 3.519 215.583 4.691 1.00 31.51 75 GLY A C 1
ATOM 591 O O . GLY A 1 83 ? 4.598 215.020 4.913 1.00 31.84 75 GLY A O 1
ATOM 592 N N . ALA A 1 84 ? 3.247 216.796 5.161 1.00 26.92 76 ALA A N 1
ATOM 593 C CA . ALA A 1 84 ? 4.224 217.503 5.972 1.00 27.19 76 ALA A CA 1
ATOM 594 C C . ALA A 1 84 ? 4.297 216.880 7.358 1.00 24.65 76 ALA A C 1
ATOM 595 O O . ALA A 1 84 ? 3.318 216.334 7.871 1.00 27.99 76 ALA A O 1
ATOM 597 N N . VAL A 1 85 ? 5.481 216.952 7.957 1.00 21.35 77 VAL A N 1
ATOM 598 C CA . VAL A 1 85 ? 5.738 216.380 9.271 1.00 23.95 77 VAL A CA 1
ATOM 599 C C . VAL A 1 85 ? 6.261 217.484 10.175 1.00 23.91 77 VAL A C 1
ATOM 600 O O . VAL A 1 85 ? 7.160 218.243 9.794 1.00 24.92 77 VAL A O 1
ATOM 604 N N . SER A 1 86 ? 5.698 217.563 11.378 1.00 23.32 78 SER A N 1
ATOM 605 C CA . SER A 1 86 ? 6.084 218.550 12.369 1.00 22.52 78 SER A CA 1
ATOM 606 C C . SER A 1 86 ? 6.313 217.848 13.697 1.00 24.75 78 SER A C 1
ATOM 607 O O . SER A 1 86 ? 5.832 216.734 13.922 1.00 25.66 78 SER A O 1
ATOM 610 N N . GLY A 1 87 ? 7.058 218.504 14.576 1.00 21.89 79 GLY A N 1
ATOM 611 C CA . GLY A 1 87 ? 7.331 217.919 15.872 1.00 20.89 79 GLY A CA 1
ATOM 612 C C . GLY A 1 87 ? 8.169 218.837 16.730 1.00 22.99 79 GLY A C 1
ATOM 613 O O . GLY A 1 87 ? 8.312 220.028 16.443 1.00 19.84 79 GLY A O 1
ATOM 614 N N . HIS A 1 88 ? 8.734 218.261 17.785 1.00 21.20 80 HIS A N 1
ATOM 615 C CA . HIS A 1 88 ? 9.527 218.996 18.756 1.00 22.92 80 HIS A CA 1
ATOM 616 C C . HIS A 1 88 ? 10.998 218.619 18.662 1.00 22.03 80 HIS A C 1
ATOM 617 O O . HIS A 1 88 ? 11.376 217.622 18.041 1.00 21.71 80 HIS A O 1
ATOM 624 N N . SER A 1 89 ? 11.824 219.437 19.305 1.00 22.43 81 SER A N 1
ATOM 625 C CA . SER A 1 89 ? 13.190 219.033 19.573 1.00 17.95 81 SER A CA 1
ATOM 626 C C . SER A 1 89 ? 13.194 217.925 20.620 1.00 20.46 81 SER A C 1
ATOM 627 O O . SER A 1 89 ? 12.229 217.734 21.365 1.00 25.85 81 SER A O 1
ATOM 630 N N . LEU A 1 90 ? 14.296 217.186 20.677 1.00 20.16 82 LEU A N 1
ATOM 631 C CA . LEU A 1 90 ? 14.479 216.205 21.735 1.00 19.53 82 LEU A CA 1
ATOM 632 C C . LEU A 1 90 ? 15.285 216.765 22.902 1.00 18.82 82 LEU A C 1
ATOM 633 O O . LEU A 1 90 ? 15.876 215.998 23.667 1.00 18.62 82 LEU A O 1
ATOM 638 N N . LYS A 1 91 ? 15.345 218.088 23.032 1.00 16.57 83 LYS A N 1
ATOM 639 C CA . LYS A 1 91 ? 15.777 218.707 24.278 1.00 19.95 83 LYS A CA 1
ATOM 640 C C . LYS A 1 91 ? 15.019 218.111 25.459 1.00 23.62 83 LYS A C 1
ATOM 641 O O . LYS A 1 91 ? 13.806 217.888 25.383 1.00 22.78 83 LYS A O 1
ATOM 647 N N . GLN A 1 92 ? 15.756 217.819 26.537 1.00 20.74 84 GLN A N 1
ATOM 648 C CA . GLN A 1 92 ? 15.232 217.245 27.777 1.00 23.47 84 GLN A CA 1
ATOM 649 C C . GLN A 1 92 ? 14.875 215.765 27.642 1.00 23.39 84 GLN A C 1
ATOM 650 O O . GLN A 1 92 ? 14.145 215.229 28.483 1.00 28.23 84 GLN A O 1
ATOM 656 N N . CYS A 1 93 ? 15.351 215.091 26.591 1.00 20.09 85 CYS A N 1
ATOM 657 C CA . CYS A 1 93 ? 15.028 213.687 26.346 1.00 21.65 85 CYS A CA 1
ATOM 658 C C . CYS A 1 93 ? 16.165 212.723 26.677 1.00 25.24 85 CYS A C 1
ATOM 659 O O . CYS A 1 93 ? 16.092 211.549 26.299 1.00 24.02 85 CYS A O 1
ATOM 662 N N . GLY A 1 94 ? 17.193 213.180 27.387 1.00 22.53 86 GLY A N 1
ATOM 663 C CA . GLY A 1 94 ? 18.278 212.304 27.818 1.00 24.48 86 GLY A CA 1
ATOM 664 C C . GLY A 1 94 ? 18.901 211.460 26.718 1.00 24.15 86 GLY A C 1
ATOM 665 O O . GLY A 1 94 ? 19.276 211.960 25.650 1.00 23.02 86 GLY A O 1
ATOM 666 N N . HIS A 1 95 ? 19.006 210.152 26.983 1.00 25.24 87 HIS A N 1
ATOM 667 C CA . HIS A 1 95 ? 19.675 209.213 26.083 1.00 26.50 87 HIS A CA 1
ATOM 668 C C . HIS A 1 95 ? 19.112 209.196 24.669 1.00 24.32 87 HIS A C 1
ATOM 669 O O . HIS A 1 95 ? 19.762 208.638 23.777 1.00 31.30 87 HIS A O 1
ATOM 676 N N . GLN A 1 96 ? 17.926 209.757 24.436 1.00 23.26 88 GLN A N 1
ATOM 677 C CA . GLN A 1 96 ? 17.429 209.841 23.068 1.00 29.59 88 GLN A CA 1
ATOM 678 C C . GLN A 1 96 ? 18.131 210.922 22.262 1.00 26.65 88 GLN A C 1
ATOM 679 O O . GLN A 1 96 ? 18.021 210.935 21.034 1.00 27.82 88 GLN A O 1
ATOM 685 N N . ILE A 1 97 ? 18.858 211.818 22.920 1.00 23.63 89 ILE A N 1
ATOM 686 C CA . ILE A 1 97 ? 19.646 212.810 22.200 1.00 21.28 89 ILE A CA 1
ATOM 687 C C . ILE A 1 97 ? 20.860 212.114 21.599 1.00 21.50 89 ILE A C 1
ATOM 688 O O . ILE A 1 97 ? 21.695 211.559 22.322 1.00 24.68 89 ILE A O 1
ATOM 693 N N . SER A 1 98 ? 20.960 212.136 20.272 1.00 22.06 90 SER A N 1
ATOM 694 C CA . SER A 1 98 ? 22.072 211.509 19.571 1.00 26.26 90 SER A CA 1
ATOM 695 C C . SER A 1 98 ? 22.352 212.250 18.276 1.00 25.68 90 SER A C 1
ATOM 696 O O . SER A 1 98 ? 21.432 212.696 17.588 1.00 25.39 90 SER A O 1
ATOM 699 N N . ALA A 1 99 ? 23.635 212.371 17.954 1.00 24.75 91 ALA A N 1
ATOM 700 C CA . ALA A 1 99 ? 24.075 212.863 16.658 1.00 26.20 91 ALA A CA 1
ATOM 701 C C . ALA A 1 99 ? 24.194 211.766 15.604 1.00 25.63 91 ALA A C 1
ATOM 702 O O . ALA A 1 99 ? 24.573 212.066 14.468 1.00 30.36 91 ALA A O 1
ATOM 704 N N . CYS A 1 100 ? 23.871 210.516 15.934 1.00 26.45 92 CYS A N 1
ATOM 705 C CA . CYS A 1 100 ? 24.127 209.393 15.039 1.00 25.01 92 CYS A CA 1
ATOM 706 C C . CYS A 1 100 ? 22.957 209.206 14.082 1.00 29.53 92 CYS A C 1
ATOM 707 O O . CYS A 1 100 ? 21.806 209.094 14.515 1.00 30.60 92 CYS A O 1
ATOM 710 N N . HIS A 1 101 ? 23.258 209.168 12.783 1.00 26.93 93 HIS A N 1
ATOM 711 C CA . HIS A 1 101 ? 22.241 208.980 11.750 1.00 27.71 93 HIS A CA 1
ATOM 712 C C . HIS A 1 101 ? 22.771 207.994 10.718 1.00 28.26 93 HIS A C 1
ATOM 713 O O . HIS A 1 101 ? 23.637 208.338 9.908 1.00 32.24 93 HIS A O 1
ATOM 720 N N . ARG A 1 102 ? 22.241 206.772 10.750 1.00 29.10 94 ARG A N 1
ATOM 721 C CA . ARG A 1 102 ? 22.770 205.650 9.984 1.00 27.67 94 ARG A CA 1
ATOM 722 C C . ARG A 1 102 ? 22.161 205.484 8.595 1.00 27.26 94 ARG A C 1
ATOM 723 O O . ARG A 1 102 ? 22.780 204.837 7.743 1.00 27.33 94 ARG A O 1
ATOM 731 N N . ASP A 1 103 ? 20.939 205.984 8.402 1.00 27.82 95 ASP A N 1
ATOM 732 C CA . ASP A 1 103 ? 20.132 205.700 7.180 1.00 28.24 95 ASP A CA 1
ATOM 733 C C . ASP A 1 103 ? 20.762 205.936 5.808 1.00 34.62 95 ASP A C 1
ATOM 734 O O . ASP A 1 103 ? 21.230 207.065 5.560 1.00 29.78 95 ASP A O 1
ATOM 739 N N . ILE A 1 104 ? 20.763 204.906 4.949 1.00 34.75 96 ILE A N 1
ATOM 740 C CA . ILE A 1 104 ? 21.109 205.105 3.550 1.00 29.10 96 ILE A CA 1
ATOM 741 C C . ILE A 1 104 ? 19.816 205.486 2.843 1.00 29.28 96 ILE A C 1
ATOM 742 O O . ILE A 1 104 ? 18.768 204.867 3.075 1.00 31.48 96 ILE A O 1
ATOM 747 N N . TYR A 1 105 ? 19.874 206.508 1.996 1.00 29.54 97 TYR A N 1
ATOM 748 C CA . TYR A 1 105 ? 18.685 207.043 1.338 1.00 30.39 97 TYR A CA 1
ATOM 749 C C . TYR A 1 105 ? 18.810 206.720 -0.145 1.00 29.79 97 TYR A C 1
ATOM 750 O O . TYR A 1 105 ? 19.655 207.288 -0.845 1.00 32.41 97 TYR A O 1
ATOM 759 N N . LYS A 1 106 ? 17.964 205.810 -0.617 1.00 29.74 98 LYS A N 1
ATOM 760 C CA . LYS A 1 106 ? 18.054 205.293 -1.974 1.00 32.47 98 LYS A CA 1
ATOM 761 C C . LYS A 1 106 ? 17.231 206.146 -2.927 1.00 33.89 98 LYS A C 1
ATOM 762 O O . LYS A 1 106 ? 16.111 206.555 -2.608 1.00 31.82 98 LYS A O 1
ATOM 768 N N . GLY A 1 107 ? 17.803 206.422 -4.097 1.00 31.82 99 GLY A N 1
ATOM 769 C CA . GLY A 1 107 ? 17.130 207.254 -5.070 1.00 28.17 99 GLY A CA 1
ATOM 770 C C . GLY A 1 107 ? 17.253 208.726 -4.775 1.00 28.22 99 GLY A C 1
ATOM 771 O O . GLY A 1 107 ? 16.407 209.512 -5.214 1.00 27.15 99 GLY A O 1
ATOM 772 N N . VAL A 1 108 ? 18.291 209.120 -4.039 1.00 29.46 100 VAL A N 1
ATOM 773 C CA . VAL A 1 108 ? 18.453 210.476 -3.528 1.00 28.80 100 VAL A CA 1
ATOM 774 C C . VAL A 1 108 ? 19.904 210.906 -3.709 1.00 27.89 100 VAL A C 1
ATOM 775 O O . VAL A 1 108 ? 20.830 210.137 -3.426 1.00 27.84 100 VAL A O 1
ATOM 779 N N . ASP A 1 109 ? 20.104 212.127 -4.208 1.00 28.60 101 ASP A N 1
ATOM 780 C CA . ASP A 1 109 ? 21.427 212.741 -4.312 1.00 30.23 101 ASP A CA 1
ATOM 781 C C . ASP A 1 109 ? 21.506 213.940 -3.370 1.00 25.90 101 ASP A C 1
ATOM 782 O O . ASP A 1 109 ? 20.921 214.993 -3.651 1.00 28.36 101 ASP A O 1
ATOM 787 N N . MET A 1 110 ? 22.227 213.782 -2.258 1.00 23.08 102 MET A N 1
ATOM 788 C CA . MET A 1 110 ? 22.502 214.878 -1.327 1.00 25.77 102 MET A CA 1
ATOM 789 C C . MET A 1 110 ? 23.720 215.663 -1.815 1.00 24.80 102 MET A C 1
ATOM 790 O O . MET A 1 110 ? 24.848 215.165 -1.754 1.00 27.48 102 MET A O 1
ATOM 795 N N . ARG A 1 111 ? 23.494 216.887 -2.294 1.00 27.47 103 ARG A N 1
ATOM 796 C CA . ARG A 1 111 ? 24.533 217.686 -2.933 1.00 28.16 103 ARG A CA 1
ATOM 797 C C . ARG A 1 111 ? 25.292 218.563 -1.937 1.00 30.54 103 ARG A C 1
ATOM 798 O O . ARG A 1 111 ? 24.745 219.022 -0.931 1.00 25.11 103 ARG A O 1
ATOM 806 N N . GLY A 1 112 ? 26.558 218.802 -2.248 1.00 24.09 104 GLY A N 1
ATOM 807 C CA . GLY A 1 112 ? 27.399 219.663 -1.444 1.00 25.94 104 GLY A CA 1
ATOM 808 C C . GLY A 1 112 ? 28.662 220.004 -2.202 1.00 28.52 104 GLY A C 1
ATOM 809 O O . GLY A 1 112 ? 28.691 219.973 -3.432 1.00 26.53 104 GLY A O 1
ATOM 810 N N . VAL A 1 113 ? 29.714 220.338 -1.461 1.00 29.28 105 VAL A N 1
ATOM 811 C CA . VAL A 1 113 ? 31.020 220.573 -2.072 1.00 28.65 105 VAL A CA 1
ATOM 812 C C . VAL A 1 113 ? 31.687 219.217 -2.266 1.00 30.47 105 VAL A C 1
ATOM 813 O O . VAL A 1 113 ? 32.022 218.536 -1.295 1.00 27.99 105 VAL A O 1
ATOM 817 N N . ASN A 1 114 ? 31.874 218.816 -3.520 1.00 26.08 106 ASN A N 1
ATOM 818 C CA . ASN A 1 114 ? 32.545 217.558 -3.802 1.00 31.41 106 ASN A CA 1
ATOM 819 C C . ASN A 1 114 ? 34.040 217.796 -3.709 1.00 31.64 106 ASN A C 1
ATOM 820 O O . ASN A 1 114 ? 34.595 218.616 -4.449 1.00 35.33 106 ASN A O 1
ATOM 825 N N . PHE A 1 115 ? 34.689 217.080 -2.811 1.00 29.43 107 PHE A N 1
ATOM 826 C CA . PHE A 1 115 ? 36.120 217.186 -2.648 1.00 31.19 107 PHE A CA 1
ATOM 827 C C . PHE A 1 115 ? 36.796 215.867 -2.926 1.00 27.09 107 PHE A C 1
ATOM 828 O O . PHE A 1 115 ? 38.033 215.799 -2.872 1.00 27.46 107 PHE A O 1
ATOM 836 N N . ASN A 1 116 ? 36.005 214.856 -3.298 1.00 28.44 108 ASN A N 1
ATOM 837 C CA . ASN A 1 116 ? 36.622 213.520 -3.474 1.00 28.28 108 ASN A CA 1
ATOM 838 C C . ASN A 1 116 ? 35.796 212.583 -4.355 1.00 29.38 108 ASN A C 1
ATOM 839 O O . ASN A 1 116 ? 34.610 212.371 -4.036 1.00 27.60 108 ASN A O 1
ATOM 844 N N . VAL A 1 117 ? 36.404 212.041 -5.415 1.00 30.81 109 VAL A N 1
ATOM 845 C CA . VAL A 1 117 ? 35.737 211.028 -6.217 1.00 34.81 109 VAL A CA 1
ATOM 846 C C . VAL A 1 117 ? 36.628 209.798 -6.347 1.00 39.53 109 VAL A C 1
ATOM 847 O O . VAL A 1 117 ? 37.854 209.909 -6.466 1.00 39.22 109 VAL A O 1
ATOM 851 N N . SER A 1 118 ? 36.001 208.621 -6.303 1.00 37.61 110 SER A N 1
ATOM 852 C CA . SER A 1 118 ? 36.664 207.350 -6.573 1.00 32.21 110 SER A CA 1
ATOM 853 C C . SER A 1 118 ? 35.619 206.337 -7.026 1.00 34.84 110 SER A C 1
ATOM 854 O O . SER A 1 118 ? 34.413 206.566 -6.905 1.00 32.87 110 SER A O 1
ATOM 857 N N . LYS A 1 119 ? 36.089 205.205 -7.555 1.00 29.52 111 LYS A N 1
ATOM 858 C CA . LYS A 1 119 ? 35.203 204.104 -7.918 1.00 31.75 111 LYS A CA 1
ATOM 859 C C . LYS A 1 119 ? 35.216 203.037 -6.836 1.00 38.51 111 LYS A C 1
ATOM 860 O O . LYS A 1 119 ? 36.262 202.725 -6.260 1.00 42.39 111 LYS A O 1
ATOM 866 N N . VAL A 1 120 ? 34.011 202.662 -6.424 1.00 35.72 112 VAL A N 1
ATOM 867 C CA . VAL A 1 120 ? 33.844 201.769 -5.253 1.00 31.61 112 VAL A CA 1
ATOM 868 C C . VAL A 1 120 ? 32.857 200.669 -5.627 1.00 32.07 112 VAL A C 1
ATOM 869 O O . VAL A 1 120 ? 32.135 200.841 -6.608 1.00 31.51 112 VAL A O 1
ATOM 873 N N . SER A 1 121 ? 32.792 199.610 -4.827 1.00 34.99 113 SER A N 1
ATOM 874 C CA . SER A 1 121 ? 31.969 198.467 -5.212 1.00 36.60 113 SER A CA 1
ATOM 875 C C . SER A 1 121 ? 30.536 198.542 -4.700 1.00 39.39 113 SER A C 1
ATOM 876 O O . SER A 1 121 ? 29.646 197.939 -5.307 1.00 40.70 113 SER A O 1
ATOM 879 N N . SER A 1 122 ? 30.280 199.275 -3.621 1.00 37.06 114 SER A N 1
ATOM 880 C CA . SER A 1 122 ? 28.937 199.334 -3.067 1.00 39.81 114 SER A CA 1
ATOM 881 C C . SER A 1 122 ? 28.739 200.637 -2.315 1.00 36.10 114 SER A C 1
ATOM 882 O O . SER A 1 122 ? 29.687 201.371 -2.040 1.00 32.69 114 SER A O 1
ATOM 885 N N . VAL A 1 123 ? 27.479 200.914 -1.978 1.00 32.04 115 VAL A N 1
ATOM 886 C CA . VAL A 1 123 ? 27.175 202.094 -1.180 1.00 32.50 115 VAL A CA 1
ATOM 887 C C . VAL A 1 123 ? 27.811 201.999 0.201 1.00 33.55 115 VAL A C 1
ATOM 888 O O . VAL A 1 123 ? 28.257 203.014 0.754 1.00 29.30 115 VAL A O 1
ATOM 892 N N . GLU A 1 124 ? 27.855 200.799 0.794 1.00 29.33 116 GLU A N 1
ATOM 893 C CA . GLU A 1 124 ? 28.424 200.701 2.133 1.00 34.53 116 GLU A CA 1
ATOM 894 C C . GLU A 1 124 ? 29.931 200.896 2.114 1.00 29.61 116 GLU A C 1
ATOM 895 O O . GLU A 1 124 ? 30.509 201.341 3.111 1.00 31.30 116 GLU A O 1
ATOM 901 N N . GLU A 1 125 ? 30.589 200.565 1.008 1.00 33.34 117 GLU A N 1
ATOM 902 C CA . GLU A 1 125 ? 32.000 200.910 0.901 1.00 38.27 117 GLU A CA 1
ATOM 903 C C . GLU A 1 125 ? 32.198 202.415 0.702 1.00 35.64 117 GLU A C 1
ATOM 904 O O . GLU A 1 125 ? 33.198 202.978 1.162 1.00 33.41 117 GLU A O 1
ATOM 910 N N . CYS A 1 126 ? 31.267 203.079 0.008 1.00 32.04 118 CYS A N 1
ATOM 911 C CA . CYS A 1 126 ? 31.278 204.541 -0.052 1.00 28.55 118 CYS A CA 1
ATOM 912 C C . CYS A 1 126 ? 31.073 205.151 1.332 1.00 27.75 118 CYS A C 1
ATOM 913 O O . CYS A 1 126 ? 31.776 206.093 1.719 1.00 28.20 118 CYS A O 1
ATOM 916 N N . GLN A 1 127 ? 30.084 204.648 2.078 1.00 28.39 119 GLN A N 1
ATOM 917 C CA . GLN A 1 127 ? 29.871 205.112 3.447 1.00 26.92 119 GLN A CA 1
ATOM 918 C C . GLN A 1 127 ? 31.127 204.959 4.294 1.00 28.93 119 GLN A C 1
ATOM 919 O O . GLN A 1 127 ? 31.423 205.813 5.139 1.00 27.32 119 GLN A O 1
ATOM 925 N N . LYS A 1 128 ? 31.875 203.877 4.087 1.00 29.70 120 LYS A N 1
ATOM 926 C CA . LYS A 1 128 ? 33.077 203.647 4.881 1.00 28.70 120 LYS A CA 1
ATOM 927 C C . LYS A 1 128 ? 34.158 204.670 4.554 1.00 30.12 120 LYS A C 1
ATOM 928 O O . LYS A 1 128 ? 34.795 205.227 5.456 1.00 28.96 120 LYS A O 1
ATOM 934 N N . ARG A 1 129 ? 34.337 204.932 3.268 1.00 27.63 121 ARG A N 1
ATOM 935 C CA . ARG A 1 129 ? 35.317 205.955 2.831 1.00 27.97 121 ARG A CA 1
ATOM 936 C C . ARG A 1 129 ? 34.970 207.313 3.456 1.00 27.97 121 ARG A C 1
ATOM 937 O O . ARG A 1 129 ? 35.884 207.980 3.925 1.00 29.79 121 ARG A O 1
ATOM 945 N N . CYS A 1 130 ? 33.694 207.687 3.452 1.00 24.59 122 CYS A N 1
ATOM 946 C CA . CYS A 1 130 ? 33.269 208.946 4.056 1.00 29.96 122 CYS A CA 1
ATOM 947 C C . CYS A 1 130 ? 33.550 208.952 5.553 1.00 26.08 122 CYS A C 1
ATOM 948 O O . CYS A 1 130 ? 34.112 209.913 6.090 1.00 22.78 122 CYS A O 1
ATOM 951 N N . THR A 1 131 ? 33.155 207.878 6.240 1.00 25.91 123 THR A N 1
ATOM 952 C CA . THR A 1 131 ? 33.339 207.790 7.685 1.00 26.40 123 THR A CA 1
ATOM 953 C C . THR A 1 131 ? 34.807 207.903 8.087 1.00 28.27 123 THR A C 1
ATOM 954 O O . THR A 1 131 ? 35.120 208.478 9.136 1.00 29.60 123 THR A O 1
ATOM 958 N N . ASN A 1 132 ? 35.718 207.375 7.274 1.00 29.04 124 ASN A N 1
ATOM 959 C CA . ASN A 1 132 ? 37.145 207.419 7.577 1.00 28.17 124 ASN A CA 1
ATOM 960 C C . ASN A 1 132 ? 37.889 208.581 6.921 1.00 27.57 124 ASN A C 1
ATOM 961 O O . ASN A 1 132 ? 39.120 208.636 7.017 1.00 28.66 124 ASN A O 1
ATOM 966 N N . ASN A 1 133 ? 37.194 209.503 6.264 1.00 25.71 125 ASN A N 1
ATOM 967 C CA . ASN A 1 133 ? 37.794 210.756 5.817 1.00 29.04 125 ASN A CA 1
ATOM 968 C C . ASN A 1 133 ? 37.285 211.861 6.733 1.00 26.17 125 ASN A C 1
ATOM 969 O O . ASN A 1 133 ? 36.073 212.074 6.837 1.00 28.09 125 ASN A O 1
ATOM 974 N N . ILE A 1 134 ? 38.215 212.548 7.399 1.00 26.71 126 ILE A N 1
ATOM 975 C CA . ILE A 1 134 ? 37.848 213.509 8.436 1.00 30.89 126 ILE A CA 1
ATOM 976 C C . ILE A 1 134 ? 36.977 214.634 7.889 1.00 29.60 126 ILE A C 1
ATOM 977 O O . ILE A 1 134 ? 36.110 215.155 8.602 1.00 28.35 126 ILE A O 1
ATOM 982 N N . ARG A 1 135 ? 37.106 214.990 6.615 1.00 26.58 127 ARG A N 1
ATOM 983 C CA . ARG A 1 135 ? 36.348 216.148 6.081 1.00 29.31 127 ARG A CA 1
ATOM 984 C C . ARG A 1 135 ? 34.982 215.731 5.540 1.00 27.77 127 ARG A C 1
ATOM 985 O O . ARG A 1 135 ? 34.195 216.624 5.228 1.00 26.00 127 ARG A O 1
ATOM 993 N N . CYS A 1 136 ? 34.724 214.428 5.428 1.00 29.65 128 CYS A N 1
ATOM 994 C CA . CYS A 1 136 ? 33.473 214.010 4.800 1.00 24.88 128 CYS A CA 1
ATOM 995 C C . CYS A 1 136 ? 32.327 214.049 5.803 1.00 23.94 128 CYS A C 1
ATOM 996 O O . CYS A 1 136 ? 32.392 213.414 6.861 1.00 24.58 128 CYS A O 1
ATOM 999 N N . GLN A 1 137 ? 31.280 214.804 5.473 1.00 24.51 129 GLN A N 1
ATOM 1000 C CA . GLN A 1 137 ? 30.065 214.823 6.276 1.00 25.76 129 GLN A CA 1
ATOM 1001 C C . GLN A 1 137 ? 28.940 213.999 5.664 1.00 21.51 129 GLN A C 1
ATOM 1002 O O . GLN A 1 137 ? 28.112 213.459 6.403 1.00 27.99 129 GLN A O 1
ATOM 1008 N N . PHE A 1 138 ? 28.912 213.864 4.338 1.00 21.28 130 PHE A N 1
ATOM 1009 C CA . PHE A 1 138 ? 27.927 213.035 3.654 1.00 25.61 130 PHE A CA 1
ATOM 1010 C C . PHE A 1 138 ? 28.456 212.680 2.267 1.00 25.62 130 PHE A C 1
ATOM 1011 O O . PHE A 1 138 ? 29.435 213.257 1.785 1.00 22.98 130 PHE A O 1
ATOM 1019 N N . PHE A 1 139 ? 27.798 211.709 1.629 1.00 28.08 131 PHE A N 1
ATOM 1020 C CA . PHE A 1 139 ? 28.295 211.117 0.391 1.00 27.12 131 PHE A CA 1
ATOM 1021 C C . PHE A 1 139 ? 27.148 210.823 -0.569 1.00 28.34 131 PHE A C 1
ATOM 1022 O O . PHE A 1 139 ? 25.977 210.804 -0.180 1.00 28.34 131 PHE A O 1
ATOM 1030 N N . SER A 1 140 ? 27.505 210.583 -1.836 1.00 25.17 132 SER A N 1
ATOM 1031 C CA . SER A 1 140 ? 26.579 210.051 -2.836 1.00 24.89 132 SER A CA 1
ATOM 1032 C C . SER A 1 140 ? 27.258 208.965 -3.664 1.00 29.93 132 SER A C 1
ATOM 1033 O O . SER A 1 140 ? 28.427 209.105 -4.032 1.00 31.94 132 SER A O 1
ATOM 1036 N N . TYR A 1 141 ? 26.522 207.887 -3.954 1.00 26.75 133 TYR A N 1
ATOM 1037 C CA . TYR A 1 141 ? 27.022 206.731 -4.697 1.00 30.69 133 TYR A CA 1
ATOM 1038 C C . TYR A 1 141 ? 26.089 206.439 -5.864 1.00 27.95 133 TYR A C 1
ATOM 1039 O O . TYR A 1 141 ? 24.879 206.295 -5.669 1.00 28.14 133 TYR A O 1
ATOM 1048 N N . ALA A 1 142 ? 26.646 206.354 -7.072 1.00 24.33 134 ALA A N 1
ATOM 1049 C CA . ALA A 1 142 ? 25.896 205.961 -8.261 1.00 29.00 134 ALA A CA 1
ATOM 1050 C C . ALA A 1 142 ? 26.133 204.476 -8.511 1.00 31.66 134 ALA A C 1
ATOM 1051 O O . ALA A 1 142 ? 27.283 204.037 -8.612 1.00 27.07 134 ALA A O 1
ATOM 1053 N N . THR A 1 143 ? 25.050 203.709 -8.618 1.00 28.41 135 THR A N 1
ATOM 1054 C CA . THR A 1 143 ? 25.166 202.270 -8.794 1.00 31.05 135 THR A CA 1
ATOM 1055 C C . THR A 1 143 ? 25.529 201.882 -10.225 1.00 30.69 135 THR A C 1
ATOM 1056 O O . THR A 1 143 ? 25.631 202.709 -11.135 1.00 30.50 135 THR A O 1
ATOM 1060 N N . GLN A 1 144 ? 25.717 200.571 -10.393 1.00 33.68 136 GLN A N 1
ATOM 1061 C CA . GLN A 1 144 ? 25.972 199.940 -11.680 1.00 29.19 136 GLN A CA 1
ATOM 1062 C C . GLN A 1 144 ? 24.836 200.137 -12.681 1.00 27.85 136 GLN A C 1
ATOM 1063 O O . GLN A 1 144 ? 25.040 199.931 -13.881 1.00 30.18 136 GLN A O 1
ATOM 1069 N N . THR A 1 145 ? 23.634 200.462 -12.212 1.00 25.77 137 THR A N 1
ATOM 1070 C CA . THR A 1 145 ? 22.473 200.711 -13.060 1.00 28.64 137 THR A CA 1
ATOM 1071 C C . THR A 1 145 ? 22.340 202.167 -13.526 1.00 29.33 137 THR A C 1
ATOM 1072 O O . THR A 1 145 ? 21.549 202.441 -14.436 1.00 29.70 137 THR A O 1
ATOM 1076 N N . PHE A 1 146 ? 23.099 203.094 -12.939 1.00 29.21 138 PHE A N 1
ATOM 1077 C CA . PHE A 1 146 ? 22.947 204.522 -13.218 1.00 31.11 138 PHE A CA 1
ATOM 1078 C C . PHE A 1 146 ? 22.988 204.814 -14.719 1.00 30.27 138 PHE A C 1
ATOM 1079 O O . PHE A 1 146 ? 23.790 204.235 -15.461 1.00 27.25 138 PHE A O 1
ATOM 1087 N N . HIS A 1 147 ? 22.115 205.735 -15.154 1.00 35.96 139 HIS A N 1
ATOM 1088 C CA . HIS A 1 147 ? 21.874 205.958 -16.582 1.00 35.35 139 HIS A CA 1
ATOM 1089 C C . HIS A 1 147 ? 23.134 206.370 -17.349 1.00 37.52 139 HIS A C 1
ATOM 1090 O O . HIS A 1 147 ? 23.349 205.903 -18.474 1.00 37.01 139 HIS A O 1
ATOM 1097 N N . LYS A 1 148 ? 23.963 207.255 -16.791 1.00 38.77 140 LYS A N 1
ATOM 1098 C CA . LYS A 1 148 ? 25.199 207.653 -17.468 1.00 38.54 140 LYS A CA 1
ATOM 1099 C C . LYS A 1 148 ? 26.352 206.751 -17.033 1.00 34.63 140 LYS A C 1
ATOM 1100 O O . LYS A 1 148 ? 26.668 206.667 -15.841 1.00 37.42 140 LYS A O 1
ATOM 1106 N N . ALA A 1 149 ? 26.984 206.095 -18.015 1.00 38.13 141 ALA A N 1
ATOM 1107 C CA . ALA A 1 149 ? 27.955 205.035 -17.746 1.00 33.42 141 ALA A CA 1
ATOM 1108 C C . ALA A 1 149 ? 29.229 205.530 -17.068 1.00 33.08 141 ALA A C 1
ATOM 1109 O O . ALA A 1 149 ? 29.823 204.788 -16.275 1.00 33.49 141 ALA A O 1
ATOM 1111 N N . GLU A 1 150 ? 29.688 206.746 -17.376 1.00 35.66 142 GLU A N 1
ATOM 1112 C CA . GLU A 1 150 ? 30.966 207.180 -16.816 1.00 35.88 142 GLU A CA 1
ATOM 1113 C C . GLU A 1 150 ? 30.892 207.332 -15.304 1.00 39.58 142 GLU A C 1
ATOM 1114 O O . GLU A 1 150 ? 31.901 207.152 -14.611 1.00 38.96 142 GLU A O 1
ATOM 1120 N N . TYR A 1 151 ? 29.713 207.648 -14.777 1.00 37.38 143 TYR A N 1
ATOM 1121 C CA . TYR A 1 151 ? 29.543 207.901 -13.353 1.00 34.59 143 TYR A CA 1
ATOM 1122 C C . TYR A 1 151 ? 29.281 206.645 -12.537 1.00 34.31 143 TYR A C 1
ATOM 1123 O O . TYR A 1 151 ? 29.240 206.728 -11.304 1.00 35.12 143 TYR A O 1
ATOM 1132 N N . ARG A 1 152 ? 29.074 205.504 -13.187 1.00 31.90 144 ARG A N 1
ATOM 1133 C CA . ARG A 1 152 ? 28.739 204.285 -12.467 1.00 36.32 144 ARG A CA 1
ATOM 1134 C C . ARG A 1 152 ? 29.853 203.902 -11.498 1.00 35.65 144 ARG A C 1
ATOM 1135 O O . ARG A 1 152 ? 31.035 203.926 -11.852 1.00 35.88 144 ARG A O 1
ATOM 1143 N N . ASN A 1 153 ? 29.461 203.589 -10.259 1.00 31.81 145 ASN A N 1
ATOM 1144 C CA . ASN A 1 153 ? 30.328 203.248 -9.128 1.00 27.29 145 ASN A CA 1
ATOM 1145 C C . ASN A 1 153 ? 31.090 204.437 -8.547 1.00 28.29 145 ASN A C 1
ATOM 1146 O O . ASN A 1 153 ? 31.953 204.238 -7.681 1.00 30.95 145 ASN A O 1
ATOM 1151 N N . ASN A 1 154 ? 30.802 205.662 -8.984 1.00 27.76 146 ASN A N 1
ATOM 1152 C CA . ASN A 1 154 ? 31.440 206.831 -8.390 1.00 29.45 146 ASN A CA 1
ATOM 1153 C C . ASN A 1 154 ? 30.994 207.032 -6.946 1.00 34.50 146 ASN A C 1
ATOM 1154 O O . ASN A 1 154 ? 29.799 206.992 -6.638 1.00 27.87 146 ASN A O 1
ATOM 1159 N N . CYS A 1 155 ? 31.962 207.259 -6.062 1.00 32.57 147 CYS A N 1
ATOM 1160 C CA . CYS A 1 155 ? 31.708 207.582 -4.664 1.00 32.47 147 CYS A CA 1
ATOM 1161 C C . CYS A 1 155 ? 32.191 209.010 -4.452 1.00 32.13 147 CYS A C 1
ATOM 1162 O O . CYS A 1 155 ? 33.394 209.282 -4.529 1.00 31.68 147 CYS A O 1
ATOM 1165 N N . LEU A 1 156 ? 31.259 209.919 -4.190 1.00 26.28 148 LEU A N 1
ATOM 1166 C CA . LEU A 1 156 ? 31.578 211.323 -3.969 1.00 23.17 148 LEU A CA 1
ATOM 1167 C C . LEU A 1 156 ? 31.532 211.621 -2.478 1.00 23.56 148 LEU A C 1
ATOM 1168 O O . LEU A 1 156 ? 30.507 211.399 -1.829 1.00 24.78 148 LEU A O 1
ATOM 1173 N N . LEU A 1 157 ? 32.640 212.119 -1.942 1.00 22.92 149 LEU A N 1
ATOM 1174 C CA . LEU A 1 157 ? 32.685 212.581 -0.565 1.00 25.28 149 LEU A CA 1
ATOM 1175 C C . LEU A 1 157 ? 32.460 214.084 -0.549 1.00 24.45 149 LEU A C 1
ATOM 1176 O O . LEU A 1 157 ? 33.011 214.812 -1.378 1.00 23.54 149 LEU A O 1
ATOM 1181 N N . LYS A 1 158 ? 31.646 214.545 0.397 1.00 24.15 150 LYS A N 1
ATOM 1182 C CA . LYS A 1 158 ? 31.128 215.903 0.349 1.00 25.26 150 LYS A CA 1
ATOM 1183 C C . LYS A 1 158 ? 31.148 216.541 1.729 1.00 26.91 150 LYS A C 1
ATOM 1184 O O . LYS A 1 158 ? 31.134 215.858 2.755 1.00 24.20 150 LYS A O 1
ATOM 1190 N N . TYR A 1 159 ? 31.202 217.873 1.732 1.00 24.04 151 TYR A N 1
ATOM 1191 C CA . TYR A 1 159 ? 30.892 218.674 2.907 1.00 23.99 151 TYR A CA 1
ATOM 1192 C C . TYR A 1 159 ? 30.104 219.902 2.464 1.00 25.03 151 TYR A C 1
ATOM 1193 O O . TYR A 1 159 ? 29.909 220.146 1.269 1.00 23.05 151 TYR A O 1
ATOM 1202 N N . SER A 1 160 ? 29.648 220.687 3.431 1.00 19.20 152 SER A N 1
ATOM 1203 C CA . SER A 1 160 ? 28.817 221.846 3.136 1.00 23.40 152 SER A CA 1
ATOM 1204 C C . SER A 1 160 ? 28.764 222.727 4.375 1.00 26.10 152 SER A C 1
ATOM 1205 O O . SER A 1 160 ? 29.070 222.263 5.476 1.00 25.23 152 SER A O 1
ATOM 1208 N N . PRO A 1 161 ? 28.416 224.014 4.211 1.00 27.07 153 PRO A N 1
ATOM 1209 C CA . PRO A 1 161 ? 28.109 224.846 5.384 1.00 22.90 153 PRO A CA 1
ATOM 1210 C C . PRO A 1 161 ? 27.023 224.245 6.271 1.00 23.48 153 PRO A C 1
ATOM 1211 O O . PRO A 1 161 ? 25.950 223.880 5.779 1.00 29.63 153 PRO A O 1
ATOM 1215 N N . GLY A 1 162 ? 27.291 224.122 7.571 1.00 24.55 154 GLY A N 1
ATOM 1216 C CA . GLY A 1 162 ? 26.374 223.482 8.503 1.00 17.83 154 GLY A CA 1
ATOM 1217 C C . GLY A 1 162 ? 26.215 221.981 8.387 1.00 20.45 154 GLY A C 1
ATOM 1218 O O . GLY A 1 162 ? 25.409 221.403 9.122 1.00 21.62 154 GLY A O 1
ATOM 1219 N N . GLY A 1 163 ? 26.958 221.326 7.497 1.00 21.97 155 GLY A N 1
ATOM 1220 C CA . GLY A 1 163 ? 26.838 219.891 7.312 1.00 21.46 155 GLY A CA 1
ATOM 1221 C C . GLY A 1 163 ? 25.528 219.375 6.761 1.00 23.84 155 GLY A C 1
ATOM 1222 O O . GLY A 1 163 ? 25.285 218.166 6.836 1.00 25.17 155 GLY A O 1
ATOM 1223 N N . THR A 1 164 ? 24.661 220.242 6.234 1.00 21.33 156 THR A N 1
ATOM 1224 C CA . THR A 1 164 ? 23.462 219.775 5.549 1.00 21.98 156 THR A CA 1
ATOM 1225 C C . THR A 1 164 ? 23.591 219.992 4.041 1.00 23.67 156 THR A C 1
ATOM 1226 O O . THR A 1 164 ? 24.311 220.894 3.600 1.00 19.70 156 THR A O 1
ATOM 1230 N N . PRO A 1 165 ? 22.924 219.172 3.225 1.00 21.99 157 PRO A N 1
ATOM 1231 C CA . PRO A 1 165 ? 23.088 219.296 1.770 1.00 27.05 157 PRO A CA 1
ATOM 1232 C C . PRO A 1 165 ? 22.597 220.638 1.245 1.00 28.70 157 PRO A C 1
ATOM 1233 O O . PRO A 1 165 ? 21.581 221.172 1.698 1.00 28.87 157 PRO A O 1
ATOM 1237 N N . THR A 1 166 ? 23.346 221.192 0.286 1.00 24.31 158 THR A N 1
ATOM 1238 C CA . THR A 1 166 ? 22.919 222.438 -0.340 1.00 29.40 158 THR A CA 1
ATOM 1239 C C . THR A 1 166 ? 21.743 222.193 -1.269 1.00 31.15 158 THR A C 1
ATOM 1240 O O . THR A 1 166 ? 20.999 223.125 -1.591 1.00 27.89 158 THR A O 1
ATOM 1244 N N . ALA A 1 167 ? 21.575 220.951 -1.715 1.00 30.55 159 ALA A N 1
ATOM 1245 C CA . ALA A 1 167 ? 20.378 220.513 -2.407 1.00 29.42 159 ALA A CA 1
ATOM 1246 C C . ALA A 1 167 ? 20.237 219.009 -2.231 1.00 29.44 159 ALA A C 1
ATOM 1247 O O . ALA A 1 167 ? 21.222 218.295 -2.039 1.00 30.42 159 ALA A O 1
ATOM 1249 N N . ILE A 1 168 ? 18.999 218.535 -2.285 1.00 31.03 160 ILE A N 1
ATOM 1250 C CA . ILE A 1 168 ? 18.695 217.110 -2.331 1.00 33.48 160 ILE A CA 1
ATOM 1251 C C . ILE A 1 168 ? 17.822 216.869 -3.547 1.00 32.24 160 ILE A C 1
ATOM 1252 O O . ILE A 1 168 ? 16.754 217.477 -3.675 1.00 34.16 160 ILE A O 1
ATOM 1257 N N . LYS A 1 169 ? 18.273 216.003 -4.444 1.00 33.14 161 LYS A N 1
ATOM 1258 C CA . LYS A 1 169 ? 17.523 215.711 -5.653 1.00 33.13 161 LYS A CA 1
ATOM 1259 C C . LYS A 1 169 ? 17.064 214.263 -5.661 1.00 30.50 161 LYS A C 1
ATOM 1260 O O . LYS A 1 169 ? 17.803 213.361 -5.259 1.00 30.35 161 LYS A O 1
ATOM 1266 N N . VAL A 1 170 ? 15.841 214.046 -6.127 1.00 31.61 162 VAL A N 1
ATOM 1267 C CA . VAL A 1 170 ? 15.362 212.694 -6.372 1.00 28.21 162 VAL A CA 1
ATOM 1268 C C . VAL A 1 170 ? 15.981 212.230 -7.683 1.00 29.64 162 VAL A C 1
ATOM 1269 O O . VAL A 1 170 ? 15.823 212.881 -8.721 1.00 29.71 162 VAL A O 1
ATOM 1273 N N . LEU A 1 171 ? 16.699 211.111 -7.636 1.00 28.63 163 LEU A N 1
ATOM 1274 C CA . LEU A 1 171 ? 17.517 210.680 -8.767 1.00 26.81 163 LEU A CA 1
ATOM 1275 C C . LEU A 1 171 ? 17.642 209.170 -8.686 1.00 29.02 163 LEU A C 1
ATOM 1276 O O . LEU A 1 171 ? 18.142 208.647 -7.685 1.00 27.92 163 LEU A O 1
ATOM 1281 N N . SER A 1 172 ? 17.203 208.474 -9.733 1.00 33.07 164 SER A N 1
ATOM 1282 C CA . SER A 1 172 ? 17.295 207.021 -9.751 1.00 30.95 164 SER A CA 1
ATOM 1283 C C . SER A 1 172 ? 18.743 206.551 -9.692 1.00 29.27 164 SER A C 1
ATOM 1284 O O . SER A 1 172 ? 19.644 207.177 -10.257 1.00 26.15 164 SER A O 1
ATOM 1287 N N . ASN A 1 173 ? 18.958 205.450 -8.969 1.00 27.80 165 ASN A N 1
ATOM 1288 C CA . ASN A 1 173 ? 20.226 204.727 -8.915 1.00 30.89 165 ASN A CA 1
ATOM 1289 C C . ASN A 1 173 ? 21.362 205.532 -8.291 1.00 29.62 165 ASN A C 1
ATOM 1290 O O . ASN A 1 173 ? 22.536 205.255 -8.555 1.00 29.45 165 ASN A O 1
ATOM 1295 N N . VAL A 1 174 ? 21.045 206.527 -7.470 1.00 31.33 166 VAL A N 1
ATOM 1296 C CA . VAL A 1 174 ? 22.024 207.196 -6.624 1.00 28.79 166 VAL A CA 1
ATOM 1297 C C . VAL A 1 174 ? 21.615 206.958 -5.178 1.00 30.22 166 VAL A C 1
ATOM 1298 O O . VAL A 1 174 ? 20.428 207.035 -4.841 1.00 31.93 166 VAL A O 1
ATOM 1302 N N . GLU A 1 175 ? 22.591 206.653 -4.327 1.00 30.76 167 GLU A N 1
ATOM 1303 C CA . GLU A 1 175 ? 22.327 206.373 -2.923 1.00 26.53 167 GLU A CA 1
ATOM 1304 C C . GLU A 1 175 ? 23.223 207.273 -2.088 1.00 29.00 167 GLU A C 1
ATOM 1305 O O . GLU A 1 175 ? 24.440 207.306 -2.296 1.00 27.98 167 GLU A O 1
ATOM 1311 N N . SER A 1 176 ? 22.625 207.985 -1.136 1.00 27.19 168 SER A N 1
ATOM 1312 C CA . SER A 1 176 ? 23.341 208.942 -0.309 1.00 24.54 168 SER A CA 1
ATOM 1313 C C . SER A 1 176 ? 23.202 208.600 1.168 1.00 25.50 168 SER A C 1
ATOM 1314 O O . SER A 1 176 ? 22.285 207.888 1.586 1.00 27.83 168 SER A O 1
ATOM 1317 N N . GLY A 1 177 ? 24.126 209.138 1.953 1.00 25.11 169 GLY A N 1
ATOM 1318 C CA . GLY A 1 177 ? 24.093 208.971 3.393 1.00 28.20 169 GLY A CA 1
ATOM 1319 C C . GLY A 1 177 ? 25.104 209.891 4.036 1.00 25.50 169 GLY A C 1
ATOM 1320 O O . GLY A 1 177 ? 25.856 210.596 3.358 1.00 28.71 169 GLY A O 1
ATOM 1321 N N . PHE A 1 178 ? 25.103 209.880 5.362 1.00 24.11 170 PHE A N 1
ATOM 1322 C CA . PHE A 1 178 ? 25.988 210.716 6.157 1.00 23.92 170 PHE A CA 1
ATOM 1323 C C . PHE A 1 178 ? 27.170 209.907 6.678 1.00 25.80 170 PHE A C 1
ATOM 1324 O O . PHE A 1 178 ? 27.150 208.673 6.707 1.00 28.55 170 PHE A O 1
ATOM 1332 N N . SER A 1 179 ? 28.218 210.626 7.075 1.00 24.81 171 SER A N 1
ATOM 1333 C CA . SER A 1 179 ? 29.316 210.008 7.806 1.00 22.55 171 SER A CA 1
ATOM 1334 C C . SER A 1 179 ? 28.815 209.327 9.073 1.00 26.87 171 SER A C 1
ATOM 1335 O O . SER A 1 179 ? 27.889 209.806 9.733 1.00 26.50 171 SER A O 1
ATOM 1338 N N . LEU A 1 180 ? 29.436 208.201 9.412 1.00 29.08 172 LEU A N 1
ATOM 1339 C CA . LEU A 1 180 ? 29.160 207.512 10.664 1.00 25.94 172 LEU A CA 1
ATOM 1340 C C . LEU A 1 180 ? 30.173 207.851 11.750 1.00 25.66 172 LEU A C 1
ATOM 1341 O O . LEU A 1 180 ? 30.214 207.168 12.778 1.00 30.15 172 LEU A O 1
ATOM 1346 N N . LYS A 1 181 ? 31.004 208.874 11.530 1.00 25.94 173 LYS A N 1
ATOM 1347 C CA . LYS A 1 181 ? 31.820 209.456 12.598 1.00 27.66 173 LYS A CA 1
ATOM 1348 C C . LYS A 1 181 ? 31.043 209.745 13.878 1.00 29.67 173 LYS A C 1
ATOM 1349 O O . LYS A 1 181 ? 31.526 209.367 14.953 1.00 24.94 173 LYS A O 1
ATOM 1355 N N . PRO A 1 182 ? 29.867 210.383 13.851 1.00 27.67 174 PRO A N 1
ATOM 1356 C CA . PRO A 1 182 ? 29.138 210.598 15.106 1.00 27.60 174 PRO A CA 1
ATOM 1357 C C . PRO A 1 182 ? 28.456 209.350 15.638 1.00 32.00 174 PRO A C 1
ATOM 1358 O O . PRO A 1 182 ? 27.786 209.424 16.675 1.00 33.28 174 PRO A O 1
ATOM 1362 N N . CYS A 1 183 ? 28.598 208.210 14.967 1.00 29.94 175 CYS A N 1
ATOM 1363 C CA . CYS A 1 183 ? 28.136 206.942 15.508 1.00 30.60 175 CYS A CA 1
ATOM 1364 C C . CYS A 1 183 ? 29.271 206.142 16.130 1.00 34.03 175 CYS A C 1
ATOM 1365 O O . CYS A 1 183 ? 29.112 204.940 16.365 1.00 32.54 175 CYS A O 1
ATOM 1368 N N . ALA A 1 184 ? 30.414 206.786 16.387 1.00 31.53 176 ALA A N 1
ATOM 1369 C CA . ALA A 1 184 ? 31.573 206.161 17.028 1.00 31.97 176 ALA A CA 1
ATOM 1370 C C . ALA A 1 184 ? 32.104 204.986 16.212 1.00 30.56 176 ALA A C 1
ATOM 1371 O O . ALA A 1 184 ? 32.641 204.025 16.765 1.00 34.74 176 ALA A O 1
ATOM 1373 N N . LEU A 1 185 ? 31.966 205.054 14.888 1.00 33.03 177 LEU A N 1
ATOM 1374 C CA . LEU A 1 185 ? 32.411 203.983 14.006 1.00 33.31 177 LEU A CA 1
ATOM 1375 C C . LEU A 1 185 ? 33.590 204.381 13.132 1.00 33.34 177 LEU A C 1
ATOM 1376 O O . LEU A 1 185 ? 33.968 203.615 12.240 1.00 36.06 177 LEU A O 1
ATOM 1381 N N . SER A 1 186 ? 34.177 205.550 13.354 1.00 33.34 178 SER A N 1
ATOM 1382 C CA . SER A 1 186 ? 35.295 205.980 12.535 1.00 33.17 178 SER A CA 1
ATOM 1383 C C . SER A 1 186 ? 36.589 205.316 12.983 1.00 40.40 178 SER A C 1
ATOM 1384 O O . SER A 1 186 ? 36.806 205.058 14.171 1.00 32.97 178 SER A O 1
ATOM 1387 N N . GLU A 1 187 ? 37.457 205.051 12.014 1.00 40.70 179 GLU A N 1
ATOM 1388 C CA . GLU A 1 187 ? 38.813 204.610 12.295 1.00 40.47 179 GLU A CA 1
ATOM 1389 C C . GLU A 1 187 ? 39.787 205.781 12.339 1.00 40.78 179 GLU A C 1
ATOM 1390 O O . GLU A 1 187 ? 40.995 205.568 12.484 1.00 40.74 179 GLU A O 1
ATOM 1396 N N . ILE A 1 188 ? 39.280 207.012 12.213 1.00 35.51 180 ILE A N 1
ATOM 1397 C CA . ILE A 1 188 ? 40.088 208.199 12.456 1.00 35.17 180 ILE A CA 1
ATOM 1398 C C . ILE A 1 188 ? 40.425 208.272 13.940 1.00 37.92 180 ILE A C 1
ATOM 1399 O O . ILE A 1 188 ? 39.626 207.895 14.808 1.00 39.14 180 ILE A O 1
ATOM 1404 N N . GLY A 1 189 ? 41.621 208.761 14.243 1.00 41.56 181 GLY A N 1
ATOM 1405 C CA . GLY A 1 189 ? 42.069 208.776 15.622 1.00 36.46 181 GLY A CA 1
ATOM 1406 C C . GLY A 1 189 ? 41.364 209.809 16.483 1.00 34.49 181 GLY A C 1
ATOM 1407 O O . GLY A 1 189 ? 40.844 210.822 16.009 1.00 35.49 181 GLY A O 1
ATOM 1408 N N . CYS A 1 190 ? 41.374 209.533 17.785 1.00 30.49 182 CYS A N 1
ATOM 1409 C CA . CYS A 1 190 ? 40.825 210.411 18.808 1.00 30.83 182 CYS A CA 1
ATOM 1410 C C . CYS A 1 190 ? 41.989 211.074 19.533 1.00 32.74 182 CYS A C 1
ATOM 1411 O O . CYS A 1 190 ? 42.821 210.389 20.139 1.00 36.23 182 CYS A O 1
ATOM 1414 N N . HIS A 1 191 ? 42.052 212.401 19.467 1.00 27.00 183 HIS A N 1
ATOM 1415 C CA . HIS A 1 191 ? 43.194 213.153 19.977 1.00 25.71 183 HIS A CA 1
ATOM 1416 C C . HIS A 1 191 ? 42.754 214.056 21.118 1.00 25.11 183 HIS A C 1
ATOM 1417 O O . HIS A 1 191 ? 42.134 215.104 20.896 1.00 27.59 183 HIS A O 1
ATOM 1424 N N . MET A 1 192 ? 43.090 213.633 22.331 1.00 23.89 184 MET A N 1
ATOM 1425 C CA . MET A 1 192 ? 42.715 214.295 23.568 1.00 23.17 184 MET A CA 1
ATOM 1426 C C . MET A 1 192 ? 43.627 215.461 23.910 1.00 24.34 184 MET A C 1
ATOM 1427 O O . MET A 1 192 ? 43.446 216.074 24.966 1.00 20.61 184 MET A O 1
ATOM 1432 N N . ASN A 1 193 ? 44.587 215.782 23.045 1.00 22.11 185 ASN A N 1
ATOM 1433 C CA . ASN A 1 193 ? 45.593 216.782 23.371 1.00 25.83 185 ASN A CA 1
ATOM 1434 C C . ASN A 1 193 ? 44.979 218.146 23.650 1.00 23.19 185 ASN A C 1
ATOM 1435 O O . ASN A 1 193 ? 44.107 218.619 22.917 1.00 23.32 185 ASN A O 1
ATOM 1440 N N . ILE A 1 194 ? 45.447 218.773 24.723 1.00 24.46 186 ILE A N 1
ATOM 1441 C CA . ILE A 1 194 ? 45.221 220.184 25.000 1.00 21.78 186 ILE A CA 1
ATOM 1442 C C . ILE A 1 194 ? 46.586 220.857 24.971 1.00 26.37 186 ILE A C 1
ATOM 1443 O O . ILE A 1 194 ? 47.471 220.496 25.756 1.00 31.83 186 ILE A O 1
ATOM 1448 N N . PHE A 1 195 ? 46.768 221.804 24.053 1.00 25.33 187 PHE A N 1
ATOM 1449 C CA . PHE A 1 195 ? 48.044 222.489 23.879 1.00 24.38 187 PHE A CA 1
ATOM 1450 C C . PHE A 1 195 ? 48.038 223.820 24.625 1.00 26.39 187 PHE A C 1
ATOM 1451 O O . PHE A 1 195 ? 47.353 224.765 24.214 1.00 26.99 187 PHE A O 1
ATOM 1459 N N . GLN A 1 196 ? 48.795 223.884 25.720 1.00 28.31 188 GLN A N 1
ATOM 1460 C CA . GLN A 1 196 ? 49.014 225.130 26.442 1.00 26.94 188 GLN A CA 1
ATOM 1461 C C . GLN A 1 196 ? 49.801 226.129 25.597 1.00 21.95 188 GLN A C 1
ATOM 1462 O O . GLN A 1 196 ? 50.763 225.763 24.914 1.00 24.99 188 GLN A O 1
ATOM 1468 N N . HIS A 1 197 ? 49.390 227.398 25.663 1.00 21.31 189 HIS A N 1
ATOM 1469 C CA . HIS A 1 197 ? 50.107 228.511 25.032 1.00 26.03 189 HIS A CA 1
ATOM 1470 C C . HIS A 1 197 ? 50.392 228.250 23.550 1.00 27.42 189 HIS A C 1
ATOM 1471 O O . HIS A 1 197 ? 51.517 228.409 23.069 1.00 29.69 189 HIS A O 1
ATOM 1478 N N . LEU A 1 198 ? 49.348 227.866 22.818 1.00 20.60 190 LEU A N 1
ATOM 1479 C CA . LEU A 1 198 ? 49.479 227.444 21.427 1.00 23.24 190 LEU A CA 1
ATOM 1480 C C . LEU A 1 198 ? 48.200 227.786 20.671 1.00 22.91 190 LEU A C 1
ATOM 1481 O O . LEU A 1 198 ? 47.100 227.448 21.121 1.00 22.65 190 LEU A O 1
ATOM 1486 N N . ALA A 1 199 ? 48.345 228.462 19.529 1.00 20.39 191 ALA A N 1
ATOM 1487 C CA . ALA A 1 199 ? 47.223 228.869 18.690 1.00 20.04 191 ALA A CA 1
ATOM 1488 C C . ALA A 1 199 ? 47.278 228.200 17.317 1.00 25.54 191 ALA A C 1
ATOM 1489 O O . ALA A 1 199 ? 48.361 227.979 16.762 1.00 23.83 191 ALA A O 1
ATOM 1491 N N . PHE A 1 200 ? 46.099 227.880 16.772 1.00 21.76 192 PHE A N 1
ATOM 1492 C CA . PHE A 1 200 ? 45.915 227.495 15.375 1.00 23.31 192 PHE A CA 1
ATOM 1493 C C . PHE A 1 200 ? 45.465 228.697 14.538 1.00 25.08 192 PHE A C 1
ATOM 1494 O O . PHE A 1 200 ? 45.023 229.714 15.070 1.00 21.84 192 PHE A O 1
ATOM 1502 N N . SER A 1 201 ? 45.589 228.570 13.206 1.00 26.10 193 SER A N 1
ATOM 1503 C CA . SER A 1 201 ? 45.191 229.638 12.290 1.00 28.09 193 SER A CA 1
ATOM 1504 C C . SER A 1 201 ? 44.088 229.187 11.377 1.00 24.32 193 SER A C 1
ATOM 1505 O O . SER A 1 201 ? 42.893 229.261 11.751 1.00 35.46 193 SER A O 1
ATOM 1508 N N . ASP A 1 202 ? 44.388 228.712 10.154 1.00 28.91 194 ASP A N 1
ATOM 1509 C CA . ASP A 1 202 ? 43.492 228.167 9.132 1.00 22.51 194 ASP A CA 1
ATOM 1510 C C . ASP A 1 202 ? 42.217 228.964 8.859 1.00 23.90 194 ASP A C 1
ATOM 1511 O O . ASP A 1 202 ? 42.307 230.121 8.448 1.00 30.62 194 ASP A O 1
ATOM 1516 N N . VAL A 1 203 ? 41.035 228.381 9.065 1.00 20.90 195 VAL A N 1
ATOM 1517 C CA . VAL A 1 203 ? 39.788 229.049 8.689 1.00 23.93 195 VAL A CA 1
ATOM 1518 C C . VAL A 1 203 ? 38.841 229.031 9.879 1.00 22.90 195 VAL A C 1
ATOM 1519 O O . VAL A 1 203 ? 38.498 227.959 10.389 1.00 21.57 195 VAL A O 1
ATOM 1523 N N . ASP A 1 204 ? 38.399 230.210 10.300 1.00 20.97 196 ASP A N 1
ATOM 1524 C CA . ASP A 1 204 ? 37.434 230.318 11.381 1.00 23.97 196 ASP A CA 1
ATOM 1525 C C . ASP A 1 204 ? 36.026 230.133 10.836 1.00 24.75 196 ASP A C 1
ATOM 1526 O O . ASP A 1 204 ? 35.622 230.813 9.888 1.00 23.12 196 ASP A O 1
ATOM 1531 N N . VAL A 1 205 ? 35.283 229.204 11.436 1.00 21.21 197 VAL A N 1
ATOM 1532 C CA . VAL A 1 205 ? 33.915 228.934 11.036 1.00 21.54 197 VAL A CA 1
ATOM 1533 C C . VAL A 1 205 ? 32.905 229.472 12.042 1.00 22.94 197 VAL A C 1
ATOM 1534 O O . VAL A 1 205 ? 31.750 229.711 11.673 1.00 23.07 197 VAL A O 1
ATOM 1538 N N . ALA A 1 206 ? 33.302 229.689 13.291 1.00 25.11 198 ALA A N 1
ATOM 1539 C CA . ALA A 1 206 ? 32.406 230.286 14.269 1.00 22.12 198 ALA A CA 1
ATOM 1540 C C . ALA A 1 206 ? 33.224 230.871 15.406 1.00 25.69 198 ALA A C 1
ATOM 1541 O O . ALA A 1 206 ? 34.400 230.549 15.582 1.00 24.59 198 ALA A O 1
ATOM 1543 N N . ARG A 1 207 ? 32.573 231.736 16.179 1.00 23.79 199 ARG A N 1
ATOM 1544 C CA . ARG A 1 207 ? 33.178 232.372 17.340 1.00 23.45 199 ARG A CA 1
ATOM 1545 C C . ARG A 1 207 ? 32.135 232.469 18.442 1.00 23.19 199 ARG A C 1
ATOM 1546 O O . ARG A 1 207 ? 31.044 233.004 18.221 1.00 23.24 199 ARG A O 1
ATOM 1554 N N . VAL A 1 208 ? 32.468 231.953 19.625 1.00 20.93 200 VAL A N 1
ATOM 1555 C CA . VAL A 1 208 ? 31.621 232.058 20.807 1.00 19.03 200 VAL A CA 1
ATOM 1556 C C . VAL A 1 208 ? 32.505 232.388 22.002 1.00 19.86 200 VAL A C 1
ATOM 1557 O O . VAL A 1 208 ? 33.732 232.359 21.918 1.00 21.91 200 VAL A O 1
ATOM 1561 N N . LEU A 1 209 ? 31.861 232.711 23.122 1.00 17.78 201 LEU A N 1
ATOM 1562 C CA . LEU A 1 209 ? 32.536 232.880 24.402 1.00 16.42 201 LEU A CA 1
ATOM 1563 C C . LEU A 1 209 ? 32.338 231.644 25.270 1.00 17.63 201 LEU A C 1
ATOM 1564 O O . LEU A 1 209 ? 31.234 231.095 25.335 1.00 19.46 201 LEU A O 1
ATOM 1569 N N . THR A 1 210 ? 33.405 231.209 25.928 1.00 14.48 202 THR A N 1
ATOM 1570 C CA . THR A 1 210 ? 33.411 230.023 26.769 1.00 16.74 202 THR A CA 1
ATOM 1571 C C . THR A 1 210 ? 34.239 230.315 28.010 1.00 20.19 202 THR A C 1
ATOM 1572 O O . THR A 1 210 ? 35.196 231.093 27.951 1.00 17.65 202 THR A O 1
ATOM 1576 N N . PRO A 1 211 ? 33.892 229.720 29.146 1.00 21.29 203 PRO A N 1
ATOM 1577 C CA . PRO A 1 211 ? 34.642 230.009 30.375 1.00 19.61 203 PRO A CA 1
ATOM 1578 C C . PRO A 1 211 ? 35.999 229.328 30.402 1.00 25.67 203 PRO A C 1
ATOM 1579 O O . PRO A 1 211 ? 36.919 229.802 31.075 1.00 29.76 203 PRO A O 1
ATOM 1583 N N . ASP A 1 212 ? 36.133 228.212 29.687 1.00 24.31 204 ASP A N 1
ATOM 1584 C CA . ASP A 1 212 ? 37.402 227.499 29.611 1.00 26.27 204 ASP A CA 1
ATOM 1585 C C . ASP A 1 212 ? 37.494 226.807 28.255 1.00 24.27 204 ASP A C 1
ATOM 1586 O O . ASP A 1 212 ? 36.548 226.819 27.462 1.00 22.55 204 ASP A O 1
ATOM 1591 N N . ALA A 1 213 ? 38.650 226.185 28.004 1.00 23.90 205 ALA A N 1
ATOM 1592 C CA . ALA A 1 213 ? 38.880 225.496 26.739 1.00 21.72 205 ALA A CA 1
ATOM 1593 C C . ALA A 1 213 ? 38.105 224.195 26.629 1.00 21.06 205 ALA A C 1
ATOM 1594 O O . ALA A 1 213 ? 37.856 223.731 25.512 1.00 24.07 205 ALA A O 1
ATOM 1596 N N . PHE A 1 214 ? 37.740 223.587 27.755 1.00 21.55 206 PHE A N 1
ATOM 1597 C CA . PHE A 1 214 ? 37.035 222.312 27.694 1.00 21.89 206 PHE A CA 1
ATOM 1598 C C . PHE A 1 214 ? 35.614 222.491 27.175 1.00 21.41 206 PHE A C 1
ATOM 1599 O O . PHE A 1 214 ? 35.109 221.645 26.430 1.00 24.77 206 PHE A O 1
ATOM 1607 N N . VAL A 1 215 ? 34.950 223.579 27.560 1.00 21.48 207 VAL A N 1
ATOM 1608 C CA . VAL A 1 215 ? 33.657 223.900 26.961 1.00 21.55 207 VAL A CA 1
ATOM 1609 C C . VAL A 1 215 ? 33.821 224.160 25.471 1.00 19.80 207 VAL A C 1
ATOM 1610 O O . VAL A 1 215 ? 33.016 223.707 24.648 1.00 23.81 207 VAL A O 1
ATOM 1614 N N . CYS A 1 216 ? 34.864 224.906 25.110 1.00 17.65 208 CYS A N 1
ATOM 1615 C CA . CYS A 1 216 ? 35.140 225.195 23.708 1.00 19.19 208 CYS A CA 1
ATOM 1616 C C . CYS A 1 216 ? 35.321 223.906 22.910 1.00 20.05 208 CYS A C 1
ATOM 1617 O O . CYS A 1 216 ? 34.801 223.773 21.795 1.00 20.92 208 CYS A O 1
ATOM 1620 N N . ARG A 1 217 ? 36.071 222.947 23.463 1.00 20.57 209 ARG A N 1
ATOM 1621 C CA . ARG A 1 217 ? 36.254 221.666 22.785 1.00 19.38 209 ARG A CA 1
ATOM 1622 C C . ARG A 1 217 ? 34.932 220.939 22.579 1.00 20.97 209 ARG A C 1
ATOM 1623 O O . ARG A 1 217 ? 34.685 220.380 21.503 1.00 22.12 209 ARG A O 1
ATOM 1631 N N . THR A 1 218 ? 34.076 220.920 23.601 1.00 19.73 210 THR A N 1
ATOM 1632 C CA . THR A 1 218 ? 32.794 220.236 23.467 1.00 19.34 210 THR A CA 1
ATOM 1633 C C . THR A 1 218 ? 31.921 220.886 22.404 1.00 20.42 210 THR A C 1
ATOM 1634 O O . THR A 1 218 ? 31.256 220.193 21.626 1.00 17.29 210 THR A O 1
ATOM 1638 N N . ILE A 1 219 ? 31.915 222.216 22.349 1.00 20.25 211 ILE A N 1
ATOM 1639 C CA . ILE A 1 219 ? 31.153 222.907 21.314 1.00 20.83 211 ILE A CA 1
ATOM 1640 C C . ILE A 1 219 ? 31.705 222.566 19.938 1.00 21.35 211 ILE A C 1
ATOM 1641 O O . ILE A 1 219 ? 30.948 222.349 18.983 1.00 17.20 211 ILE A O 1
ATOM 1646 N N . CYS A 1 220 ? 33.032 222.542 19.808 1.00 16.87 212 CYS A N 1
ATOM 1647 C CA . CYS A 1 220 ? 33.647 222.165 18.542 1.00 18.76 212 CYS A CA 1
ATOM 1648 C C . CYS A 1 220 ? 33.256 220.747 18.142 1.00 19.57 212 CYS A C 1
ATOM 1649 O O . CYS A 1 220 ? 32.987 220.477 16.965 1.00 23.10 212 CYS A O 1
ATOM 1652 N N . THR A 1 221 ? 33.244 219.826 19.113 1.00 18.58 213 THR A N 1
ATOM 1653 C CA . THR A 1 221 ? 32.899 218.430 18.850 1.00 19.05 213 THR A CA 1
ATOM 1654 C C . THR A 1 221 ? 31.555 218.306 18.141 1.00 20.02 213 THR A C 1
ATOM 1655 O O . THR A 1 221 ? 31.400 217.508 17.211 1.00 20.35 213 THR A O 1
ATOM 1659 N N . TYR A 1 222 ? 30.560 219.066 18.590 1.00 17.19 214 TYR A N 1
ATOM 1660 C CA . TYR A 1 222 ? 29.209 218.939 18.065 1.00 22.26 214 TYR A CA 1
ATOM 1661 C C . TYR A 1 222 ? 28.849 219.993 17.027 1.00 24.24 214 TYR A C 1
ATOM 1662 O O . TYR A 1 222 ? 27.740 219.947 16.483 1.00 24.09 214 TYR A O 1
ATOM 1671 N N . HIS A 1 223 ? 29.744 220.926 16.728 1.00 22.54 215 HIS A N 1
ATOM 1672 C CA . HIS A 1 223 ? 29.482 221.874 15.654 1.00 21.61 215 HIS A CA 1
ATOM 1673 C C . HIS A 1 223 ? 29.855 221.235 14.325 1.00 23.42 215 HIS A C 1
ATOM 1674 O O . HIS A 1 223 ? 30.978 220.747 14.180 1.00 21.89 215 HIS A O 1
ATOM 1681 N N . PRO A 1 224 ? 28.957 221.214 13.345 1.00 27.65 216 PRO A N 1
ATOM 1682 C CA . PRO A 1 224 ? 29.221 220.449 12.113 1.00 31.14 216 PRO A CA 1
ATOM 1683 C C . PRO A 1 224 ? 30.462 220.876 11.337 1.00 26.01 216 PRO A C 1
ATOM 1684 O O . PRO A 1 224 ? 31.073 220.030 10.671 1.00 28.02 216 PRO A O 1
ATOM 1688 N N . ASN A 1 225 ? 30.846 222.151 11.380 1.00 26.54 217 ASN A N 1
ATOM 1689 C CA . ASN A 1 225 ? 32.025 222.624 10.655 1.00 25.93 217 ASN A CA 1
ATOM 1690 C C . ASN A 1 225 ? 33.332 222.662 11.447 1.00 25.75 217 ASN A C 1
ATOM 1691 O O . ASN A 1 225 ? 34.361 223.016 10.865 1.00 23.65 217 ASN A O 1
ATOM 1696 N N . CYS A 1 226 ? 33.355 222.303 12.726 1.00 24.15 218 CYS A N 1
ATOM 1697 C CA . CYS A 1 226 ? 34.568 222.481 13.523 1.00 19.41 218 CYS A CA 1
ATOM 1698 C C . CYS A 1 226 ? 35.383 221.196 13.597 1.00 21.57 218 CYS A C 1
ATOM 1699 O O . CYS A 1 226 ? 34.873 220.160 14.018 1.00 23.43 218 CYS A O 1
ATOM 1702 N N . LEU A 1 227 ? 36.650 221.267 13.191 1.00 22.08 219 LEU A N 1
ATOM 1703 C CA . LEU A 1 227 ? 37.571 220.154 13.393 1.00 20.23 219 LEU A CA 1
ATOM 1704 C C . LEU A 1 227 ? 38.581 220.384 14.505 1.00 22.24 219 LEU A C 1
ATOM 1705 O O . LEU A 1 227 ? 39.045 219.415 15.107 1.00 22.97 219 LEU A O 1
ATOM 1710 N N . PHE A 1 228 ? 38.910 221.637 14.807 1.00 18.27 220 PHE A N 1
ATOM 1711 C CA . PHE A 1 228 ? 39.841 221.976 15.876 1.00 19.81 220 PHE A CA 1
ATOM 1712 C C . PHE A 1 228 ? 39.534 223.402 16.317 1.00 21.54 220 PHE A C 1
ATOM 1713 O O . PHE A 1 228 ? 38.736 224.102 15.689 1.00 19.48 220 PHE A O 1
ATOM 1721 N N . PHE A 1 229 ? 40.173 223.841 17.403 1.00 20.61 221 PHE A N 1
ATOM 1722 C CA . PHE A 1 229 ? 39.811 225.130 17.981 1.00 19.88 221 PHE A CA 1
ATOM 1723 C C . PHE A 1 229 ? 41.008 225.797 18.644 1.00 19.97 221 PHE A C 1
ATOM 1724 O O . PHE A 1 229 ? 42.021 225.160 18.942 1.00 22.59 221 PHE A O 1
ATOM 1732 N N . THR A 1 230 ? 40.857 227.100 18.893 1.00 19.60 222 THR A N 1
ATOM 1733 C CA . THR A 1 230 ? 41.759 227.867 19.745 1.00 21.14 222 THR A CA 1
ATOM 1734 C C . THR A 1 230 ? 40.931 228.714 20.702 1.00 20.84 222 THR A C 1
ATOM 1735 O O . THR A 1 230 ? 40.050 229.467 20.271 1.00 18.75 222 THR A O 1
ATOM 1739 N N . PHE A 1 231 ? 41.215 228.584 21.995 1.00 20.42 223 PHE A N 1
ATOM 1740 C CA . PHE A 1 231 ? 40.546 229.329 23.056 1.00 21.08 223 PHE A CA 1
ATOM 1741 C C . PHE A 1 231 ? 41.481 230.393 23.617 1.00 20.67 223 PHE A C 1
ATOM 1742 O O . PHE A 1 231 ? 42.643 230.104 23.920 1.00 24.86 223 PHE A O 1
ATOM 1750 N N . TYR A 1 232 ? 40.987 231.621 23.732 1.00 18.31 224 TYR A N 1
ATOM 1751 C CA . TYR A 1 232 ? 41.747 232.719 24.317 1.00 22.05 224 TYR A CA 1
ATOM 1752 C C . TYR A 1 232 ? 41.322 232.915 25.769 1.00 21.68 224 TYR A C 1
ATOM 1753 O O . TYR A 1 232 ? 40.154 233.203 26.041 1.00 21.74 224 TYR A O 1
ATOM 1762 N N . THR A 1 233 ? 42.269 232.756 26.694 1.00 21.50 225 THR A N 1
ATOM 1763 C CA . THR A 1 233 ? 41.938 232.709 28.110 1.00 23.98 225 THR A CA 1
ATOM 1764 C C . THR A 1 233 ? 41.577 234.096 28.637 1.00 22.17 225 THR A C 1
ATOM 1765 O O . THR A 1 233 ? 41.738 235.116 27.963 1.00 21.58 225 THR A O 1
ATOM 1769 N N . ASN A 1 234 ? 41.049 234.113 29.863 1.00 23.07 226 ASN A N 1
ATOM 1770 C CA . ASN A 1 234 ? 40.706 235.367 30.521 1.00 27.49 226 ASN A CA 1
ATOM 1771 C C . ASN A 1 234 ? 41.906 236.252 30.862 1.00 27.28 226 ASN A C 1
ATOM 1772 O O . ASN A 1 234 ? 41.701 237.410 31.239 1.00 33.90 226 ASN A O 1
ATOM 1777 N N . VAL A 1 235 ? 43.138 235.763 30.747 1.00 27.50 227 VAL A N 1
ATOM 1778 C CA . VAL A 1 235 ? 44.315 236.616 30.940 1.00 29.87 227 VAL A CA 1
ATOM 1779 C C . VAL A 1 235 ? 45.037 236.907 29.618 1.00 30.62 227 VAL A C 1
ATOM 1780 O O . VAL A 1 235 ? 46.181 237.365 29.625 1.00 28.05 227 VAL A O 1
ATOM 1784 N N . TRP A 1 236 ? 44.390 236.632 28.485 1.00 31.68 228 TRP A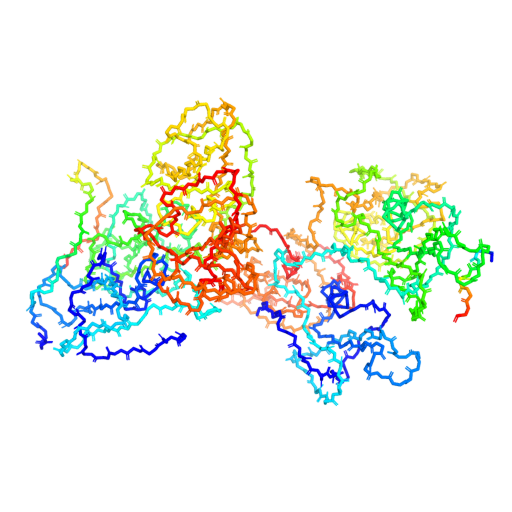 N 1
ATOM 1785 C CA . TRP A 1 236 ? 44.937 236.966 27.173 1.00 29.48 228 TRP A CA 1
ATOM 1786 C C . TRP A 1 236 ? 45.125 238.474 27.028 1.00 32.91 228 TRP A C 1
ATOM 1787 O O . TRP A 1 236 ? 44.317 239.266 27.521 1.00 33.74 228 TRP A O 1
ATOM 1798 N N . LYS A 1 237 ? 46.219 238.865 26.359 1.00 36.25 229 LYS A N 1
ATOM 1799 C CA . LYS A 1 237 ? 46.663 240.261 26.379 1.00 40.16 229 LYS A CA 1
ATOM 1800 C C . LYS A 1 237 ? 45.637 241.264 25.847 1.00 41.86 229 LYS A C 1
ATOM 1801 O O . LYS A 1 237 ? 45.633 242.419 26.283 1.00 46.97 229 LYS A O 1
ATOM 1807 N N . ILE A 1 238 ? 44.766 240.873 24.925 1.00 37.15 230 ILE A N 1
ATOM 1808 C CA . ILE A 1 238 ? 43.799 241.812 24.355 1.00 35.80 230 ILE A CA 1
ATOM 1809 C C . ILE A 1 238 ? 42.439 241.597 25.015 1.00 35.25 230 ILE A C 1
ATOM 1810 O O . ILE A 1 238 ? 41.791 240.563 24.819 1.00 33.91 230 ILE A O 1
ATOM 1815 N N . GLU A 1 239 ? 42.020 242.611 25.785 1.00 43.07 231 GLU A N 1
ATOM 1816 C CA . GLU A 1 239 ? 40.881 242.506 26.695 1.00 41.65 231 GLU A CA 1
ATOM 1817 C C . GLU A 1 239 ? 39.618 242.016 25.992 1.00 36.85 231 GLU A C 1
ATOM 1818 O O . GLU A 1 239 ? 38.936 241.105 26.475 1.00 34.42 231 GLU A O 1
ATOM 1824 N N . SER A 1 240 ? 39.284 242.629 24.855 1.00 30.05 232 SER A N 1
ATOM 1825 C CA . SER A 1 240 ? 38.072 242.330 24.099 1.00 34.65 232 SER A CA 1
ATOM 1826 C C . SER A 1 240 ? 38.062 240.943 23.469 1.00 37.67 232 SER A C 1
ATOM 1827 O O . SER A 1 240 ? 37.030 240.536 22.921 1.00 31.49 232 SER A O 1
ATOM 1830 N N . GLN A 1 241 ? 39.173 240.217 23.520 1.00 33.37 233 GLN A N 1
ATOM 1831 C CA . GLN A 1 241 ? 39.270 238.887 22.941 1.00 33.76 233 GLN A CA 1
ATOM 1832 C C . GLN A 1 241 ? 39.319 237.820 24.022 1.00 26.79 233 GLN A C 1
ATOM 1833 O O . GLN A 1 241 ? 39.532 236.641 23.719 1.00 28.54 233 GLN A O 1
ATOM 1839 N N . ARG A 1 242 ? 39.134 238.218 25.279 1.00 28.09 234 ARG A N 1
ATOM 1840 C CA . ARG A 1 242 ? 39.142 237.279 26.387 1.00 24.70 234 ARG A CA 1
ATOM 1841 C C . ARG A 1 242 ? 37.978 236.303 26.293 1.00 24.50 234 ARG A C 1
ATOM 1842 O O . ARG A 1 242 ? 36.859 236.674 25.928 1.00 22.44 234 ARG A O 1
ATOM 1850 N N . ASN A 1 243 ? 38.261 235.039 26.614 1.00 21.60 235 ASN A N 1
ATOM 1851 C CA . ASN A 1 243 ? 37.294 233.945 26.602 1.00 21.27 235 ASN A CA 1
ATOM 1852 C C . ASN A 1 243 ? 36.740 233.645 25.212 1.00 20.19 235 ASN A C 1
ATOM 1853 O O . ASN A 1 243 ? 35.700 232.991 25.093 1.00 21.13 235 ASN A O 1
ATOM 1858 N N . VAL A 1 244 ? 37.407 234.091 24.147 1.00 20.09 236 VAL A N 1
ATOM 1859 C CA . VAL A 1 244 ? 36.925 233.832 22.792 1.00 19.81 236 VAL A CA 1
ATOM 1860 C C . VAL A 1 244 ? 37.287 232.405 22.404 1.00 22.47 236 VAL A C 1
ATOM 1861 O O . VAL A 1 244 ? 38.455 232.004 22.465 1.00 21.98 236 VAL A O 1
ATOM 1865 N N . CYS A 1 245 ? 36.276 231.625 22.026 1.00 20.64 237 CYS A N 1
ATOM 1866 C CA . CYS A 1 245 ? 36.455 230.267 21.522 1.00 20.20 237 CYS A CA 1
ATOM 1867 C C . CYS A 1 245 ? 36.329 230.303 20.003 1.00 21.93 237 CYS A C 1
ATOM 1868 O O . CYS A 1 245 ? 35.248 230.584 19.473 1.00 21.95 237 CYS A O 1
ATOM 1871 N N . LEU A 1 246 ? 37.431 230.033 19.304 1.00 21.29 238 LEU A N 1
ATOM 1872 C CA . LEU A 1 246 ? 37.468 230.099 17.847 1.00 21.09 238 LEU A CA 1
ATOM 1873 C C . LEU A 1 246 ? 37.346 228.688 17.285 1.00 20.82 238 LEU A C 1
ATOM 1874 O O . LEU A 1 246 ? 38.253 227.865 17.449 1.00 20.53 238 LEU A O 1
ATOM 1879 N N . LEU A 1 247 ? 36.226 228.410 16.625 1.00 20.29 239 LEU A N 1
ATOM 1880 C CA . LEU A 1 247 ? 36.001 227.116 15.994 1.00 17.83 239 LEU A CA 1
ATOM 1881 C C . LEU A 1 247 ? 36.573 227.156 14.581 1.00 18.54 239 LEU A C 1
ATOM 1882 O O . LEU A 1 247 ? 36.344 228.115 13.836 1.00 22.09 239 LEU A O 1
ATOM 1887 N N . LYS A 1 248 ? 37.309 226.109 14.204 1.00 20.01 240 LYS A N 1
ATOM 1888 C CA . LYS A 1 248 ? 38.134 226.174 13.005 1.00 20.89 240 LYS A CA 1
ATOM 1889 C C . LYS A 1 248 ? 38.036 224.892 12.192 1.00 21.41 240 LYS A C 1
ATOM 1890 O O . LYS A 1 248 ? 37.661 223.833 12.700 1.00 18.24 240 LYS A O 1
ATOM 1896 N N . THR A 1 249 ? 38.385 225.014 10.908 1.00 21.21 241 THR A N 1
ATOM 1897 C CA . THR A 1 249 ? 38.626 223.879 10.022 1.00 24.69 241 THR A CA 1
ATOM 1898 C C . THR A 1 249 ? 39.726 224.259 9.033 1.00 24.29 241 THR A C 1
ATOM 1899 O O . THR A 1 249 ? 40.228 225.387 9.036 1.00 25.41 241 THR A O 1
ATOM 1903 N N . SER A 1 250 ? 40.093 223.314 8.166 1.00 26.30 242 SER A N 1
ATOM 1904 C CA . SER A 1 250 ? 41.097 223.552 7.137 1.00 25.95 242 SER A CA 1
ATOM 1905 C C . SER A 1 250 ? 40.741 222.757 5.886 1.00 33.42 242 SER A C 1
ATOM 1906 O O . SER A 1 250 ? 39.839 221.916 5.895 1.00 29.83 242 SER A O 1
ATOM 1909 N N . GLU A 1 251 ? 41.462 223.040 4.795 1.00 38.09 243 GLU A N 1
ATOM 1910 C CA . GLU A 1 251 ? 41.212 222.353 3.529 1.00 34.43 243 GLU A CA 1
ATOM 1911 C C . GLU A 1 251 ? 41.479 220.853 3.631 1.00 35.44 243 GLU A C 1
ATOM 1912 O O . GLU A 1 251 ? 40.694 220.043 3.124 1.00 38.52 243 GLU A O 1
ATOM 1918 N N . SER A 1 252 ? 42.584 220.464 4.271 1.00 33.65 244 SER A N 1
ATOM 1919 C CA . SER A 1 252 ? 42.917 219.058 4.467 1.00 30.36 244 SER A CA 1
ATOM 1920 C C . SER A 1 252 ? 42.165 218.407 5.624 1.00 35.87 244 SER A C 1
ATOM 1921 O O . SER A 1 252 ? 42.149 217.175 5.713 1.00 34.01 244 SER A O 1
ATOM 1924 N N . GLY A 1 253 ? 41.558 219.192 6.514 1.00 31.18 245 GLY A N 1
ATOM 1925 C CA . GLY A 1 253 ? 40.964 218.665 7.724 1.00 25.89 245 GLY A CA 1
ATOM 1926 C C . GLY A 1 253 ? 41.889 218.626 8.914 1.00 30.67 245 GLY A C 1
ATOM 1927 O O . GLY A 1 253 ? 41.426 218.380 10.038 1.00 29.68 245 GLY A O 1
ATOM 1928 N N . THR A 1 254 ? 43.167 218.854 8.708 1.00 31.34 246 THR A N 1
ATOM 1929 C CA . THR A 1 254 ? 44.203 218.907 9.715 1.00 29.73 246 THR A CA 1
ATOM 1930 C C . THR A 1 254 ? 44.760 220.324 9.775 1.00 26.17 246 THR A C 1
ATOM 1931 O O . THR A 1 254 ? 44.789 221.022 8.755 1.00 24.68 246 THR A O 1
ATOM 1935 N N . PRO A 1 255 ? 45.199 220.790 10.943 1.00 23.37 247 PRO A N 1
ATOM 1936 C CA . PRO A 1 255 ? 45.835 222.112 10.998 1.00 24.89 247 PRO A CA 1
ATOM 1937 C C . PRO A 1 255 ? 47.082 222.163 10.129 1.00 27.42 247 PRO A C 1
ATOM 1938 O O . PRO A 1 255 ? 47.930 221.271 10.173 1.00 27.34 247 PRO A O 1
ATOM 1942 N N . SER A 1 256 ? 47.187 223.227 9.335 1.00 25.66 248 SER A N 1
ATOM 1943 C CA . SER A 1 256 ? 48.332 223.438 8.462 1.00 26.32 248 SER A CA 1
ATOM 1944 C C . SER A 1 256 ? 49.449 224.227 9.130 1.00 29.52 248 SER A C 1
ATOM 1945 O O . SER A 1 256 ? 50.541 224.332 8.557 1.00 30.08 248 SER A O 1
ATOM 1948 N N . SER A 1 257 ? 49.201 224.798 10.307 1.00 26.16 249 SER A N 1
ATOM 1949 C CA . SER A 1 257 ? 50.246 225.472 11.063 1.00 26.36 249 SER A CA 1
ATOM 1950 C C . SER A 1 257 ? 49.852 225.503 12.534 1.00 27.74 249 SER A C 1
ATOM 1951 O O . SER A 1 257 ? 48.748 225.104 12.916 1.00 26.67 249 SER A O 1
ATOM 1954 N N . SER A 1 258 ? 50.778 225.990 13.355 1.00 25.74 250 SER A N 1
ATOM 1955 C CA . SER A 1 258 ? 50.556 226.190 14.778 1.00 22.37 250 SER A CA 1
ATOM 1956 C C . SER A 1 258 ? 51.508 227.286 15.221 1.00 24.27 250 SER A C 1
ATOM 1957 O O . SER A 1 258 ? 52.619 227.387 14.696 1.00 25.65 250 SER A O 1
ATOM 1960 N N . THR A 1 259 ? 51.076 228.107 16.174 1.00 24.93 251 THR A N 1
ATOM 1961 C CA . THR A 1 259 ? 51.851 229.269 16.590 1.00 21.94 251 THR A CA 1
ATOM 1962 C C . THR A 1 259 ? 51.893 229.325 18.110 1.00 22.70 251 THR A C 1
ATOM 1963 O O . THR A 1 259 ? 50.833 229.473 18.750 1.00 22.51 251 THR A O 1
ATOM 1967 N N . PRO A 1 260 ? 53.066 229.193 18.727 1.00 23.78 252 PRO A N 1
ATOM 1968 C CA . PRO A 1 260 ? 53.157 229.423 20.173 1.00 24.19 252 PRO A CA 1
ATOM 1969 C C . PRO A 1 260 ? 52.662 230.822 20.506 1.00 25.27 252 PRO A C 1
ATOM 1970 O O . PRO A 1 260 ? 53.022 231.800 19.849 1.00 28.09 252 PRO A O 1
ATOM 1974 N N . GLN A 1 261 ? 51.733 230.883 21.454 1.00 26.92 253 GLN A N 1
ATOM 1975 C CA . GLN A 1 261 ? 51.095 232.173 21.800 1.00 26.55 253 GLN A CA 1
ATOM 1976 C C . GLN A 1 261 ? 50.630 232.109 23.250 1.00 30.49 253 GLN A C 1
ATOM 1977 O O . GLN A 1 261 ? 49.818 231.238 23.565 1.00 32.40 253 GLN A O 1
ATOM 1983 N N . GLU A 1 262 ? 51.105 233.033 24.082 1.00 29.98 254 GLU A N 1
ATOM 1984 C CA . GLU A 1 262 ? 50.776 232.964 25.496 1.00 33.66 254 GLU A CA 1
ATOM 1985 C C . GLU A 1 262 ? 49.284 233.162 25.730 1.00 28.25 254 GLU A C 1
ATOM 1986 O O . GLU A 1 262 ? 48.624 233.952 25.050 1.00 26.45 254 GLU A O 1
ATOM 1992 N N . ASN A 1 263 ? 48.769 232.441 26.729 1.00 28.62 255 ASN A N 1
ATOM 1993 C CA . ASN A 1 263 ? 47.363 232.481 27.135 1.00 27.31 255 ASN A CA 1
ATOM 1994 C C . ASN A 1 263 ? 46.398 232.120 26.001 1.00 25.47 255 ASN A C 1
ATOM 1995 O O . ASN A 1 263 ? 45.302 232.678 25.902 1.00 29.42 255 ASN A O 1
ATOM 2000 N N . THR A 1 264 ? 46.782 231.160 25.159 1.00 23.32 256 THR A N 1
ATOM 2001 C CA . THR A 1 264 ? 45.897 230.557 24.171 1.00 23.65 256 THR A CA 1
ATOM 2002 C C . THR A 1 264 ? 45.973 229.051 24.363 1.00 23.88 256 THR A C 1
ATOM 2003 O O . THR A 1 264 ? 47.025 228.510 24.708 1.00 21.80 256 THR A O 1
ATOM 2007 N N . ILE A 1 265 ? 44.849 228.373 24.164 1.00 22.39 257 ILE A N 1
ATOM 2008 C CA . ILE A 1 265 ? 44.778 226.934 24.387 1.00 20.05 257 ILE A CA 1
ATOM 2009 C C . ILE A 1 265 ? 44.031 226.316 23.216 1.00 21.37 257 ILE A C 1
ATOM 2010 O O . ILE A 1 265 ? 42.932 226.761 22.867 1.00 20.71 257 ILE A O 1
ATOM 2015 N N . SER A 1 266 ? 44.626 225.294 22.605 1.00 15.43 258 SER A N 1
ATOM 2016 C CA . SER A 1 266 ? 44.093 224.710 21.386 1.00 21.75 258 SER A CA 1
ATOM 2017 C C . SER A 1 266 ? 43.866 223.216 21.562 1.00 21.21 258 SER A C 1
ATOM 2018 O O . SER A 1 266 ? 44.428 222.578 22.455 1.00 20.48 258 SER A O 1
ATOM 2021 N N . GLY A 1 267 ? 43.044 222.665 20.678 1.00 20.30 259 GLY A N 1
ATOM 2022 C CA . GLY A 1 267 ? 42.729 221.251 20.730 1.00 23.00 259 GLY A CA 1
ATOM 2023 C C . GLY A 1 267 ? 41.855 220.861 19.561 1.00 23.12 259 GLY A C 1
ATOM 2024 O O . GLY A 1 267 ? 41.628 221.648 18.639 1.00 20.57 259 GLY A O 1
ATOM 2025 N N . TYR A 1 268 ? 41.351 219.632 19.616 1.00 22.55 260 TYR A N 1
ATOM 2026 C CA . TYR A 1 268 ? 40.640 219.031 18.499 1.00 21.95 260 TYR A CA 1
ATOM 2027 C C . TYR A 1 268 ? 39.191 218.744 18.862 1.00 20.33 260 TYR A C 1
ATOM 2028 O O . TYR A 1 268 ? 38.842 218.610 20.038 1.00 20.37 260 TYR A O 1
ATOM 2037 N N . SER A 1 269 ? 38.351 218.654 17.832 1.00 21.50 261 SER A N 1
ATOM 2038 C CA . SER A 1 269 ? 37.053 218.015 17.983 1.00 20.81 261 SER A CA 1
ATOM 2039 C C . SER A 1 269 ? 37.219 216.571 18.434 1.00 19.07 261 SER A C 1
ATOM 2040 O O . SER A 1 269 ? 38.118 215.862 17.976 1.00 20.76 261 SER A O 1
ATOM 2043 N N . LEU A 1 270 ? 36.336 216.130 19.328 1.00 20.47 262 LEU A N 1
ATOM 2044 C CA . LEU A 1 270 ? 36.362 214.764 19.830 1.00 20.27 262 LEU A CA 1
ATOM 2045 C C . LEU A 1 270 ? 35.275 213.878 19.221 1.00 21.49 262 LEU A C 1
ATOM 2046 O O . LEU A 1 270 ? 34.970 212.819 19.778 1.00 24.52 262 LEU A O 1
ATOM 2051 N N . LEU A 1 271 ? 34.690 214.275 18.086 1.00 19.41 263 LEU A N 1
ATOM 2052 C CA . LEU A 1 271 ? 33.579 213.503 17.534 1.00 22.93 263 LEU A CA 1
ATOM 2053 C C . LEU A 1 271 ? 34.009 212.132 17.021 1.00 24.93 263 LEU A C 1
ATOM 2054 O O . LEU A 1 271 ? 33.165 211.237 16.907 1.00 27.04 263 LEU A O 1
ATOM 2059 N N . THR A 1 272 ? 35.290 211.945 16.708 1.00 25.96 264 THR A N 1
ATOM 2060 C CA . THR A 1 272 ? 35.786 210.626 16.333 1.00 29.19 264 THR A CA 1
ATOM 2061 C C . THR A 1 272 ? 35.931 209.683 17.523 1.00 29.90 264 THR A C 1
ATOM 2062 O O . THR A 1 272 ? 36.077 208.473 17.317 1.00 36.98 264 THR A O 1
ATOM 2066 N N . CYS A 1 273 ? 35.896 210.204 18.746 1.00 26.59 265 CYS A N 1
ATOM 2067 C CA . CYS A 1 273 ? 36.174 209.426 19.946 1.00 29.81 265 CYS A CA 1
ATOM 2068 C C . CYS A 1 273 ? 35.031 208.464 20.282 1.00 34.67 265 CYS A C 1
ATOM 2069 O O . CYS A 1 273 ? 33.859 208.709 19.980 1.00 34.78 265 CYS A O 1
ATOM 2072 N N . LYS A 1 274 ? 35.399 207.342 20.908 1.00 41.89 266 LYS A N 1
ATOM 2073 C CA . LYS A 1 274 ? 34.447 206.319 21.340 1.00 42.46 266 LYS A CA 1
ATOM 2074 C C . LYS A 1 274 ? 34.240 206.362 22.844 1.00 44.21 266 LYS A C 1
ATOM 2075 O O . LYS A 1 274 ? 33.200 206.839 23.313 1.00 52.54 266 LYS A O 1
ATOM 2081 N N . ARG A 1 275 ? 35.217 205.892 23.636 1.00 45.23 267 ARG A N 1
ATOM 2082 C CA . ARG A 1 275 ? 35.060 205.780 25.084 1.00 48.86 267 ARG A CA 1
ATOM 2083 C C . ARG A 1 275 ? 35.028 207.142 25.758 1.00 50.85 267 ARG A C 1
ATOM 2084 O O . ARG A 1 275 ? 34.570 207.256 26.901 1.00 55.54 267 ARG A O 1
ATOM 2092 N N . THR A 1 276 ? 35.444 208.184 25.047 1.00 41.13 268 THR A N 1
ATOM 2093 C CA . THR A 1 276 ? 35.787 209.456 25.663 1.00 41.66 268 THR A CA 1
ATOM 2094 C C . THR A 1 276 ? 35.097 210.637 24.988 1.00 37.25 268 THR A C 1
ATOM 2095 O O . THR A 1 276 ? 35.518 211.784 25.183 1.00 37.32 268 THR A O 1
ATOM 2099 N N . LEU A 1 277 ? 34.054 210.380 24.201 1.00 33.30 269 LEU A N 1
ATOM 2100 C CA . LEU A 1 277 ? 33.199 211.410 23.632 1.00 28.43 269 LEU A CA 1
ATOM 2101 C C . LEU A 1 277 ? 32.561 212.235 24.744 1.00 26.30 269 LEU A C 1
ATOM 2102 O O . LEU A 1 277 ? 31.898 211.667 25.620 1.00 23.21 269 LEU A O 1
ATOM 2107 N N . PRO A 1 278 ? 32.732 213.552 24.756 1.00 24.48 270 PRO A N 1
ATOM 2108 C CA . PRO A 1 278 ? 31.998 214.352 25.733 1.00 25.07 270 PRO A CA 1
ATOM 2109 C C . PRO A 1 278 ? 30.537 214.460 25.335 1.00 24.61 270 PRO A C 1
ATOM 2110 O O . PRO A 1 278 ? 30.187 214.476 24.153 1.00 23.98 270 PRO A O 1
ATOM 2114 N N . GLU A 1 279 ? 29.673 214.526 26.340 1.00 22.52 271 GLU A N 1
ATOM 2115 C CA . GLU A 1 279 ? 28.265 214.704 26.053 1.00 22.47 271 GLU A CA 1
ATOM 2116 C C . GLU A 1 279 ? 28.017 216.164 25.671 1.00 22.70 271 GLU A C 1
ATOM 2117 O O . GLU A 1 279 ? 28.813 217.043 26.007 1.00 19.28 271 GLU A O 1
ATOM 2123 N N . PRO A 1 280 ? 26.895 216.453 24.964 1.00 21.57 272 PRO A N 1
ATOM 2124 C CA . PRO A 1 280 ? 26.654 217.823 24.489 1.00 22.26 272 PRO A CA 1
ATOM 2125 C C . PRO A 1 280 ? 26.046 218.765 25.515 1.00 21.44 272 PRO A C 1
ATOM 2126 O O . PRO A 1 280 ? 25.077 219.475 25.262 1.00 25.09 272 PRO A O 1
ATOM 2130 N N . CYS A 1 281 ? 26.642 218.773 26.712 1.00 23.95 273 CYS A N 1
ATOM 2131 C CA . CYS A 1 281 ? 26.266 219.705 27.765 1.00 23.95 273 CYS A CA 1
ATOM 2132 C C . CYS A 1 281 ? 27.491 219.960 28.630 1.00 24.06 273 CYS A C 1
ATOM 2133 O O . CYS A 1 281 ? 28.420 219.149 28.676 1.00 27.75 273 CYS A O 1
ATOM 2136 N N . HIS A 1 282 ? 27.483 221.100 29.319 1.00 28.10 274 HIS A N 1
ATOM 2137 C CA . HIS A 1 282 ? 28.593 221.522 30.171 1.00 24.66 274 HIS A CA 1
ATOM 2138 C C . HIS A 1 282 ? 28.089 221.663 31.601 1.00 23.11 274 HIS A C 1
ATOM 2139 O O . HIS A 1 282 ? 27.304 222.568 31.901 1.00 24.80 274 HIS A O 1
ATOM 2146 N N . SER A 1 283 ? 28.565 220.780 32.487 1.00 24.33 275 SER A N 1
ATOM 2147 C CA . SER A 1 283 ? 28.017 220.664 33.833 1.00 23.95 275 SER A CA 1
ATOM 2148 C C . SER A 1 283 ? 28.695 221.533 34.886 1.00 22.43 275 SER A C 1
ATOM 2149 O O . SER A 1 283 ? 28.152 221.657 35.986 1.00 25.13 275 SER A O 1
ATOM 2152 N N . LYS A 1 284 ? 29.833 222.156 34.600 1.00 25.64 276 LYS A N 1
ATOM 2153 C CA . LYS A 1 284 ? 30.572 222.794 35.683 1.00 24.59 276 LYS A CA 1
ATOM 2154 C C . LYS A 1 284 ? 29.947 224.120 36.097 1.00 25.21 276 LYS A C 1
ATOM 2155 O O . LYS A 1 284 ? 29.457 224.886 35.266 1.00 24.03 276 LYS A O 1
ATOM 2161 N N . ILE A 1 285 ? 29.957 224.379 37.408 1.00 23.19 277 ILE A N 1
ATOM 2162 C CA . ILE A 1 285 ? 29.513 225.650 37.962 1.00 20.98 277 ILE A CA 1
ATOM 2163 C C . ILE A 1 285 ? 30.750 226.526 38.097 1.00 23.66 277 ILE A C 1
ATOM 2164 O O . ILE A 1 285 ? 31.815 226.054 38.511 1.00 27.78 277 ILE A O 1
ATOM 2169 N N . TYR A 1 286 ? 30.628 227.796 37.725 1.00 23.09 278 TYR A N 1
ATOM 2170 C CA . TYR A 1 286 ? 31.778 228.700 37.693 1.00 21.85 278 TYR A CA 1
ATOM 2171 C C . TYR A 1 286 ? 31.585 229.840 38.684 1.00 23.31 278 TYR A C 1
ATOM 2172 O O . TYR A 1 286 ? 30.903 230.833 38.373 1.00 22.51 278 TYR A O 1
ATOM 2181 N N . PRO A 1 287 ? 32.154 229.738 39.884 1.00 27.68 279 PRO A N 1
ATOM 2182 C CA . PRO A 1 287 ? 32.018 230.814 40.873 1.00 31.13 279 PRO A CA 1
ATOM 2183 C C . PRO A 1 287 ? 32.743 232.082 40.452 1.00 24.50 279 PRO A C 1
ATOM 2184 O O . PRO A 1 287 ? 33.800 232.044 39.819 1.00 34.12 279 PRO A O 1
ATOM 2188 N N . GLY A 1 288 ? 32.156 233.218 40.821 1.00 22.97 280 GLY A N 1
ATOM 2189 C CA . GLY A 1 288 ? 32.770 234.503 40.580 1.00 25.94 280 GLY A CA 1
ATOM 2190 C C . GLY A 1 288 ? 32.567 235.056 39.190 1.00 26.48 280 GLY A C 1
ATOM 2191 O O . GLY A 1 288 ? 33.285 235.986 38.799 1.00 24.91 280 GLY A O 1
ATOM 2192 N N . VAL A 1 289 ? 31.615 234.522 38.429 1.00 27.30 281 VAL A N 1
ATOM 2193 C CA . VAL A 1 289 ? 31.493 234.802 37.005 1.00 25.83 281 VAL A CA 1
ATOM 2194 C C . VAL A 1 289 ? 30.055 235.174 36.667 1.00 22.25 281 VAL A C 1
ATOM 2195 O O . VAL A 1 289 ? 29.109 234.588 37.205 1.00 23.02 281 VAL A O 1
ATOM 2199 N N . ASP A 1 290 ? 29.898 236.154 35.780 1.00 23.63 282 ASP A N 1
ATOM 2200 C CA . ASP A 1 290 ? 28.609 236.547 35.229 1.00 26.32 282 ASP A CA 1
ATOM 2201 C C . ASP A 1 290 ? 28.544 236.125 33.765 1.00 26.00 282 ASP A C 1
ATOM 2202 O O . ASP A 1 290 ? 29.495 236.346 33.006 1.00 24.58 282 ASP A O 1
ATOM 2207 N N . PHE A 1 291 ? 27.426 235.500 33.373 1.00 24.18 283 PHE A N 1
ATOM 2208 C CA . PHE A 1 291 ? 27.145 235.160 31.978 1.00 22.51 283 PHE A CA 1
ATOM 2209 C C . PHE A 1 291 ? 26.143 236.152 31.398 1.00 21.47 283 PHE A C 1
ATOM 2210 O O . PHE A 1 291 ? 24.959 236.116 31.735 1.00 20.42 283 PHE A O 1
ATOM 2218 N N . GLY A 1 292 ? 26.615 237.028 30.520 1.00 22.41 284 GLY A N 1
ATOM 2219 C CA . GLY A 1 292 ? 25.723 237.962 29.854 1.00 23.18 284 GLY A CA 1
ATOM 2220 C C . GLY A 1 292 ? 24.775 237.264 28.892 1.00 22.31 284 GLY A C 1
ATOM 2221 O O . GLY A 1 292 ? 25.114 236.262 28.266 1.00 21.40 284 GLY A O 1
ATOM 2222 N N . GLY A 1 293 ? 23.572 237.811 28.770 1.00 21.41 285 GLY A N 1
ATOM 2223 C CA . GLY A 1 293 ? 22.610 237.311 27.802 1.00 21.84 285 GLY A CA 1
ATOM 2224 C C . GLY A 1 293 ? 21.249 237.942 28.016 1.00 22.35 285 GLY A C 1
ATOM 2225 O O . GLY A 1 293 ? 21.039 238.729 28.946 1.00 24.31 285 GLY A O 1
ATOM 2226 N N . GLU A 1 294 ? 20.316 237.573 27.136 1.00 22.51 286 GLU A N 1
ATOM 2227 C CA . GLU A 1 294 ? 18.939 238.036 27.249 1.00 24.47 286 GLU A CA 1
ATOM 2228 C C . GLU A 1 294 ? 18.259 237.415 28.459 1.00 24.02 286 GLU A C 1
ATOM 2229 O O . GLU A 1 294 ? 18.347 236.205 28.689 1.00 22.19 286 GLU A O 1
ATOM 2235 N N . GLU A 1 295 ? 17.560 238.245 29.222 1.00 21.62 287 GLU A N 1
ATOM 2236 C CA . GLU A 1 295 ? 16.871 237.760 30.406 1.00 21.08 287 GLU A CA 1
ATOM 2237 C C . GLU A 1 295 ? 15.611 237.026 29.981 1.00 26.35 287 GLU A C 1
ATOM 2238 O O . GLU A 1 295 ? 14.754 237.591 29.293 1.00 24.48 287 GLU A O 1
ATOM 2244 N N . LEU A 1 296 ? 15.500 235.773 30.403 1.00 25.46 288 LEU A N 1
ATOM 2245 C CA . LEU A 1 296 ? 14.331 234.957 30.126 1.00 26.96 288 LEU A CA 1
ATOM 2246 C C . LEU A 1 296 ? 13.393 234.994 31.315 1.00 30.13 288 LEU A C 1
ATOM 2247 O O . LEU A 1 296 ? 12.174 235.102 31.146 1.00 28.25 288 LEU A O 1
ATOM 2252 N N . ASN A 1 297 ? 13.958 234.935 32.517 1.00 30.89 289 ASN A N 1
ATOM 2253 C CA . ASN A 1 297 ? 13.155 234.874 33.722 1.00 33.02 289 ASN A CA 1
ATOM 2254 C C . ASN A 1 297 ? 14.043 235.083 34.945 1.00 30.95 289 ASN A C 1
ATOM 2255 O O . ASN A 1 297 ? 15.227 234.734 34.926 1.00 32.81 289 ASN A O 1
ATOM 2260 N N . VAL A 1 298 ? 13.489 235.737 35.959 1.00 29.92 290 VAL A N 1
ATOM 2261 C CA . VAL A 1 298 ? 14.208 235.902 37.250 1.00 30.30 290 VAL A CA 1
ATOM 2262 C C . VAL A 1 298 ? 13.370 235.213 38.326 1.00 28.24 290 VAL A C 1
ATOM 2263 O O . VAL A 1 298 ? 12.203 235.551 38.472 1.00 34.52 290 VAL A O 1
ATOM 2267 N N . THR A 1 299 ? 13.960 234.258 39.026 1.00 35.36 291 THR A N 1
ATOM 2268 C CA . THR A 1 299 ? 13.268 233.552 40.126 1.00 38.12 291 THR A CA 1
ATOM 2269 C C . THR A 1 299 ? 14.161 233.583 41.368 1.00 31.11 291 THR A C 1
ATOM 2270 O O . THR A 1 299 ? 15.374 233.611 41.201 1.00 34.03 291 THR A O 1
ATOM 2274 N N . PHE A 1 300 ? 13.574 233.591 42.564 1.00 34.98 292 PHE A N 1
ATOM 2275 C CA . PHE A 1 300 ? 14.357 233.503 43.822 1.00 27.30 292 PHE A CA 1
ATOM 2276 C C . PHE A 1 300 ? 14.481 232.036 44.242 1.00 31.13 292 PHE A C 1
ATOM 2277 O O . PHE A 1 300 ? 13.461 231.348 44.297 1.00 28.46 292 PHE A O 1
ATOM 2285 N N . VAL A 1 301 ? 15.706 231.582 44.511 1.00 32.51 293 VAL A N 1
ATOM 2286 C CA . VAL A 1 301 ? 15.963 230.189 44.874 1.00 34.60 293 VAL A CA 1
ATOM 2287 C C . VAL A 1 301 ? 17.078 230.128 45.909 1.00 32.43 293 VAL A C 1
ATOM 2288 O O . VAL A 1 301 ? 17.816 231.093 46.124 1.00 31.67 293 VAL A O 1
ATOM 2292 N N . LYS A 1 302 ? 17.170 228.972 46.571 1.00 34.78 294 LYS A N 1
ATOM 2293 C CA . LYS A 1 302 ? 18.147 228.698 47.624 1.00 39.67 294 LYS A CA 1
ATOM 2294 C C . LYS A 1 302 ? 19.325 227.912 47.051 1.00 35.31 294 LYS A C 1
ATOM 2295 O O . LYS A 1 302 ? 19.326 226.681 47.081 1.00 32.38 294 LYS A O 1
ATOM 2301 N N . GLY A 1 303 ? 20.367 228.616 46.626 1.00 32.88 295 GLY A N 1
ATOM 2302 C CA . GLY A 1 303 ? 21.589 227.976 46.187 1.00 37.83 295 GLY A CA 1
ATOM 2303 C C . GLY A 1 303 ? 21.662 227.749 44.683 1.00 32.71 295 GLY A C 1
ATOM 2304 O O . GLY A 1 303 ? 20.654 227.653 43.977 1.00 31.53 295 GLY A O 1
ATOM 2305 N N . VAL A 1 304 ? 22.906 227.778 44.194 1.00 31.23 296 VAL A N 1
ATOM 2306 C CA . VAL A 1 304 ? 23.214 227.682 42.770 1.00 28.61 296 VAL A CA 1
ATOM 2307 C C . VAL A 1 304 ? 22.657 226.400 42.149 1.00 30.22 296 VAL A C 1
ATOM 2308 O O . VAL A 1 304 ? 22.258 226.396 40.978 1.00 24.78 296 VAL A O 1
ATOM 2312 N N . ASN A 1 305 ? 22.661 225.286 42.890 1.00 28.20 297 ASN A N 1
ATOM 2313 C CA . ASN A 1 305 ? 22.242 224.013 42.297 1.00 28.07 297 ASN A CA 1
ATOM 2314 C C . ASN A 1 305 ? 20.773 224.003 41.884 1.00 29.54 297 ASN A C 1
ATOM 2315 O O . ASN A 1 305 ? 20.436 223.499 40.808 1.00 34.89 297 ASN A O 1
ATOM 2320 N N . VAL A 1 306 ? 19.925 224.603 42.727 1.00 29.37 298 VAL A N 1
ATOM 2321 C CA . VAL A 1 306 ? 18.473 224.717 42.402 1.00 37.17 298 VAL A CA 1
ATOM 2322 C C . VAL A 1 306 ? 18.336 225.689 41.227 1.00 32.52 298 VAL A C 1
ATOM 2323 O O . VAL A 1 306 ? 17.456 225.464 40.387 1.00 35.51 298 VAL A O 1
ATOM 2327 N N . CYS A 1 307 ? 19.182 226.722 41.169 1.00 28.26 299 CYS A N 1
ATOM 2328 C CA . CYS A 1 307 ? 19.152 227.642 40.034 1.00 25.79 299 CYS A CA 1
ATOM 2329 C C . CYS A 1 307 ? 19.435 226.912 38.724 1.00 27.56 299 CYS A C 1
ATOM 2330 O O . CYS A 1 307 ? 18.776 227.175 37.711 1.00 28.31 299 CYS A O 1
ATOM 2333 N N . GLN A 1 308 ? 20.408 225.992 38.727 1.00 26.67 300 GLN A N 1
ATOM 2334 C CA . GLN A 1 308 ? 20.669 225.171 37.544 1.00 24.27 300 GLN A CA 1
ATOM 2335 C C . GLN A 1 308 ? 19.481 224.279 37.213 1.00 29.01 300 GLN A C 1
ATOM 2336 O O . GLN A 1 308 ? 19.103 224.143 36.042 1.00 29.21 300 GLN A O 1
ATOM 2342 N N . GLU A 1 309 ? 18.909 223.629 38.227 1.00 27.89 301 GLU A N 1
ATOM 2343 C CA . GLU A 1 309 ? 17.693 222.850 38.027 1.00 32.71 301 GLU A CA 1
ATOM 2344 C C . GLU A 1 309 ? 16.603 223.698 37.383 1.00 29.33 301 GLU A C 1
ATOM 2345 O O . GLU A 1 309 ? 15.893 223.240 36.480 1.00 28.18 301 GLU A O 1
ATOM 2351 N N . THR A 1 310 ? 16.465 224.948 37.834 1.00 29.00 302 THR A N 1
ATOM 2352 C CA . THR A 1 310 ? 15.429 225.822 37.296 1.00 29.91 302 THR A CA 1
ATOM 2353 C C . THR A 1 310 ? 15.683 226.153 35.830 1.00 30.49 302 THR A C 1
ATOM 2354 O O . THR A 1 310 ? 14.752 226.135 35.016 1.00 30.70 302 THR A O 1
ATOM 2358 N N . CYS A 1 311 ? 16.931 226.462 35.478 1.00 27.70 303 CYS A N 1
ATOM 2359 C CA . CYS A 1 311 ? 17.298 226.653 34.078 1.00 26.44 303 CYS A CA 1
ATOM 2360 C C . CYS A 1 311 ? 17.008 225.407 33.244 1.00 23.41 303 CYS A C 1
ATOM 2361 O O . CYS A 1 311 ? 16.465 225.500 32.136 1.00 25.64 303 CYS A O 1
ATOM 2364 N N . THR A 1 312 ? 17.394 224.232 33.752 1.00 23.15 304 THR A N 1
ATOM 2365 C CA . THR A 1 312 ? 17.207 222.996 32.994 1.00 22.75 304 THR A CA 1
ATOM 2366 C C . THR A 1 312 ? 15.736 222.721 32.702 1.00 25.07 304 THR A C 1
ATOM 2367 O O . THR A 1 312 ? 15.391 222.260 31.607 1.00 25.25 304 THR A O 1
ATOM 2371 N N . LYS A 1 313 ? 14.855 223.010 33.660 1.00 28.49 305 LYS A N 1
ATOM 2372 C CA . LYS A 1 313 ? 13.427 222.791 33.447 1.00 28.25 305 LYS A CA 1
ATOM 2373 C C . LYS A 1 313 ? 12.820 223.814 32.494 1.00 29.15 305 LYS A C 1
ATOM 2374 O O . LYS A 1 313 ? 11.863 223.498 31.777 1.00 34.10 305 LYS A O 1
ATOM 2380 N N . MET A 1 314 ? 13.349 225.033 32.472 1.00 30.87 306 MET A N 1
ATOM 2381 C CA . MET A 1 314 ? 12.869 226.079 31.572 1.00 29.71 306 MET A CA 1
ATOM 2382 C C . MET A 1 314 ? 13.528 225.837 30.223 1.00 28.17 306 MET A C 1
ATOM 2383 O O . MET A 1 314 ? 14.667 226.251 29.993 1.00 29.22 306 MET A O 1
ATOM 2388 N N . ILE A 1 315 ? 12.810 225.156 29.327 1.00 25.93 307 ILE A N 1
ATOM 2389 C CA . ILE A 1 315 ? 13.443 224.582 28.141 1.00 24.13 307 ILE A CA 1
ATOM 2390 C C . ILE A 1 315 ? 14.164 225.629 27.301 1.00 23.98 307 ILE A C 1
ATOM 2391 O O . ILE A 1 315 ? 15.181 225.327 26.665 1.00 25.31 307 ILE A O 1
ATOM 2396 N N . ARG A 1 316 ? 13.685 226.873 27.302 1.00 22.56 308 ARG A N 1
ATOM 2397 C CA . ARG A 1 316 ? 14.371 227.917 26.552 1.00 22.89 308 ARG A CA 1
ATOM 2398 C C . ARG A 1 316 ? 15.578 228.497 27.283 1.00 22.41 308 ARG A C 1
ATOM 2399 O O . ARG A 1 316 ? 16.364 229.215 26.655 1.00 18.24 308 ARG A O 1
ATOM 2407 N N . CYS A 1 317 ? 15.752 228.210 28.575 1.00 22.64 309 CYS A N 1
ATOM 2408 C CA . CYS A 1 317 ? 16.945 228.666 29.279 1.00 22.75 309 CYS A CA 1
ATOM 2409 C C . CYS A 1 317 ? 18.172 227.928 28.756 1.00 21.03 309 CYS A C 1
ATOM 2410 O O . CYS A 1 317 ? 18.179 226.698 28.664 1.00 23.87 309 CYS A O 1
ATOM 2413 N N . GLN A 1 318 ? 19.209 228.685 28.409 1.00 20.76 310 GLN A N 1
ATOM 2414 C CA . GLN A 1 318 ? 20.471 228.119 27.952 1.00 20.45 310 GLN A CA 1
ATOM 2415 C C . GLN A 1 318 ? 21.543 228.121 29.029 1.00 19.88 310 GLN A C 1
ATOM 2416 O O . GLN A 1 318 ? 22.334 227.177 29.103 1.00 19.22 310 GLN A O 1
ATOM 2422 N N . PHE A 1 319 ? 21.576 229.154 29.867 1.00 20.56 311 PHE A N 1
ATOM 2423 C CA . PHE A 1 319 ? 22.592 229.302 30.900 1.00 19.87 311 PHE A CA 1
ATOM 2424 C C . PHE A 1 319 ? 22.062 230.287 31.933 1.00 21.54 311 PHE A C 1
ATOM 2425 O O . PHE A 1 319 ? 21.037 230.940 31.725 1.00 18.99 311 PHE A O 1
ATOM 2433 N N . PHE A 1 320 ? 22.770 230.389 33.054 1.00 22.4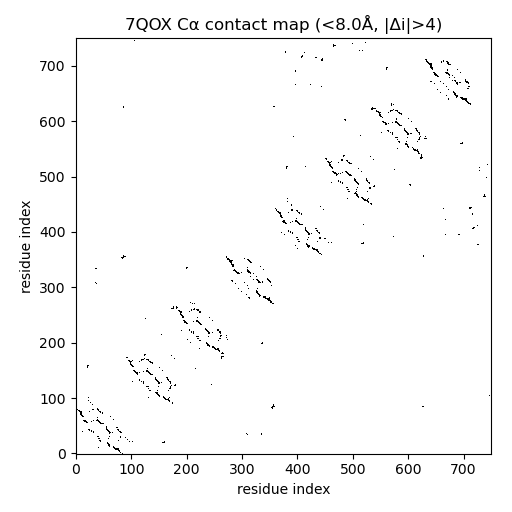6 312 PHE A N 1
ATOM 2434 C CA . PHE A 1 320 ? 22.227 231.112 34.192 1.00 17.37 312 PHE A CA 1
ATOM 2435 C C . PHE A 1 320 ? 23.332 231.815 34.962 1.00 23.63 312 PHE A C 1
ATOM 2436 O O . PHE A 1 320 ? 24.520 231.521 34.803 1.00 21.37 312 PHE A O 1
ATOM 2444 N N . THR A 1 321 ? 22.915 232.737 35.826 1.00 22.79 313 THR A N 1
ATOM 2445 C CA . THR A 1 321 ? 23.796 233.318 36.831 1.00 20.51 313 THR A CA 1
ATOM 2446 C C . THR A 1 321 ? 23.005 233.444 38.120 1.00 25.50 313 THR A C 1
ATOM 2447 O O . THR A 1 321 ? 21.923 234.040 38.139 1.00 26.27 313 THR A O 1
ATOM 2451 N N . TYR A 1 322 ? 23.541 232.859 39.181 1.00 26.29 314 TYR A N 1
ATOM 2452 C CA . TYR A 1 322 ? 22.946 232.915 40.505 1.00 22.45 314 TYR A CA 1
ATOM 2453 C C . TYR A 1 322 ? 23.731 233.946 41.312 1.00 26.66 314 TYR A C 1
ATOM 2454 O O . TYR A 1 322 ? 24.897 233.716 41.659 1.00 29.85 314 TYR A O 1
ATOM 2463 N N . SER A 1 323 ? 23.108 235.083 41.604 1.00 26.91 315 SER A N 1
ATOM 2464 C CA . SER A 1 323 ? 23.803 236.205 42.219 1.00 31.95 315 SER A CA 1
ATOM 2465 C C . SER A 1 323 ? 23.699 236.143 43.738 1.00 33.57 315 SER A C 1
ATOM 2466 O O . SER A 1 323 ? 22.644 235.797 44.283 1.00 31.31 315 SER A O 1
ATOM 2469 N N . LEU A 1 324 ? 24.782 236.530 44.409 1.00 28.31 316 LEU A N 1
ATOM 2470 C CA . LEU A 1 324 ? 24.797 236.693 45.853 1.00 33.21 316 LEU A CA 1
ATOM 2471 C C . LEU A 1 324 ? 24.947 238.146 46.251 1.00 33.34 316 LEU A C 1
ATOM 2472 O O . LEU A 1 324 ? 25.153 238.429 47.437 1.00 29.28 316 LEU A O 1
ATOM 2477 N N . LEU A 1 325 ? 24.869 239.061 45.288 1.00 28.31 317 LEU A N 1
ATOM 2478 C CA . LEU A 1 325 ? 24.931 240.476 45.606 1.00 29.73 317 LEU A CA 1
ATOM 2479 C C . LEU A 1 325 ? 23.831 240.801 46.610 1.00 32.13 317 LEU A C 1
ATOM 2480 O O . LEU A 1 325 ? 22.726 240.248 46.515 1.00 33.75 317 LEU A O 1
ATOM 2485 N N . PRO A 1 326 ? 24.098 241.663 47.592 1.00 32.56 318 PRO A N 1
ATOM 2486 C CA . PRO A 1 326 ? 23.050 241.980 48.571 1.00 32.03 318 PRO A CA 1
ATOM 2487 C C . PRO A 1 326 ? 21.784 242.513 47.928 1.00 31.86 318 PRO A C 1
ATOM 2488 O O . PRO A 1 326 ? 20.678 242.187 48.378 1.00 33.48 318 PRO A O 1
ATOM 2492 N N . GLU A 1 327 ? 21.918 243.303 46.859 1.00 38.40 319 GLU A N 1
ATOM 2493 C CA . GLU A 1 327 ? 20.741 243.838 46.183 1.00 36.26 319 GLU A CA 1
ATOM 2494 C C . GLU A 1 327 ? 19.943 242.749 45.482 1.00 35.93 319 GLU A C 1
ATOM 2495 O O . GLU A 1 327 ? 18.778 242.968 45.130 1.00 35.93 319 GLU A O 1
ATOM 2501 N N . ASP A 1 328 ? 20.511 241.556 45.339 1.00 32.01 320 ASP A N 1
ATOM 2502 C CA . ASP A 1 328 ? 19.809 240.458 44.691 1.00 36.23 320 ASP A CA 1
ATOM 2503 C C . ASP A 1 328 ? 19.377 239.364 45.658 1.00 36.24 320 ASP A C 1
ATOM 2504 O O . ASP A 1 328 ? 18.975 238.285 45.209 1.00 32.39 320 ASP A O 1
ATOM 2509 N N . CYS A 1 329 ? 19.398 239.623 46.960 1.00 37.54 321 CYS A N 1
ATOM 2510 C CA . CYS A 1 329 ? 19.042 238.615 47.945 1.00 40.10 321 CYS A CA 1
ATOM 2511 C C . CYS A 1 329 ? 18.059 239.182 48.957 1.00 50.51 321 CYS A C 1
ATOM 2512 O O . CYS A 1 329 ? 18.004 240.394 49.182 1.00 49.47 321 CYS A O 1
ATOM 2515 N N . LYS A 1 330 ? 17.296 238.285 49.572 1.00 50.58 322 LYS A N 1
ATOM 2516 C CA . LYS A 1 330 ? 16.315 238.648 50.588 1.00 50.70 322 LYS A CA 1
ATOM 2517 C C . LYS A 1 330 ? 16.300 237.519 51.614 1.00 56.26 322 LYS A C 1
ATOM 2518 O O . LYS A 1 330 ? 17.267 236.761 51.745 1.00 52.14 322 LYS A O 1
ATOM 2524 N N . ALA A 1 331 ? 15.205 237.393 52.355 1.00 60.07 323 ALA A N 1
ATOM 2525 C CA . ALA A 1 331 ? 15.139 236.436 53.459 1.00 58.49 323 ALA A CA 1
ATOM 2526 C C . ALA A 1 331 ? 15.147 235.013 52.910 1.00 57.17 323 ALA A C 1
ATOM 2527 O O . ALA A 1 331 ? 14.123 234.502 52.451 1.00 62.15 323 ALA A O 1
ATOM 2529 N N . GLU A 1 332 ? 16.321 234.379 52.949 1.00 56.04 324 GLU A N 1
ATOM 2530 C CA . GLU A 1 332 ? 16.504 232.957 52.620 1.00 63.78 324 GLU A CA 1
ATOM 2531 C C . GLU A 1 332 ? 16.248 232.640 51.150 1.00 54.61 324 GLU A C 1
ATOM 2532 O O . GLU A 1 332 ? 15.765 231.554 50.820 1.00 60.59 324 GLU A O 1
ATOM 2538 N N . ALA A 1 333 ? 16.595 233.565 50.258 1.00 45.16 325 ALA A N 1
ATOM 2539 C CA . ALA A 1 333 ? 16.635 233.265 48.833 1.00 40.66 325 ALA A CA 1
ATOM 2540 C C . ALA A 1 333 ? 17.348 234.395 48.109 1.00 43.56 325 ALA A C 1
ATOM 2541 O O . ALA A 1 333 ? 17.266 235.559 48.511 1.00 42.02 325 ALA A O 1
ATOM 2543 N N . CYS A 1 334 ? 18.066 234.027 47.048 1.00 38.09 326 CYS A N 1
ATOM 2544 C CA . CYS A 1 334 ? 18.716 234.964 46.147 1.00 35.63 326 CYS A CA 1
ATOM 2545 C C . CYS A 1 334 ? 18.198 234.711 44.734 1.00 34.62 326 CYS A C 1
ATOM 2546 O O . CYS A 1 334 ? 17.682 233.634 44.427 1.00 32.31 326 CYS A O 1
ATOM 2549 N N . LYS A 1 335 ? 18.319 235.716 43.864 1.00 30.08 327 LYS A N 1
ATOM 2550 C CA . LYS A 1 335 ? 17.764 235.619 42.514 1.00 35.94 327 LYS A CA 1
ATOM 2551 C C . LYS A 1 335 ? 18.639 234.846 41.533 1.00 34.54 327 LYS A C 1
ATOM 2552 O O . LYS A 1 335 ? 19.865 234.989 41.502 1.00 29.98 327 LYS A O 1
ATOM 2558 N N . CYS A 1 336 ? 17.963 234.027 40.726 1.00 32.49 328 CYS A N 1
ATOM 2559 C CA . CYS A 1 336 ? 18.523 233.160 39.697 1.00 28.80 328 CYS A CA 1
ATOM 2560 C C . CYS A 1 336 ? 18.122 233.755 38.350 1.00 28.53 328 CYS A C 1
ATOM 2561 O O . CYS A 1 336 ? 16.936 233.760 38.000 1.00 27.38 328 CYS A O 1
ATOM 2564 N N . PHE A 1 337 ? 19.095 234.294 37.613 1.00 25.05 329 PHE A N 1
ATOM 2565 C CA . PHE A 1 337 ? 18.828 234.915 36.318 1.00 29.15 329 PHE A CA 1
ATOM 2566 C C . PHE A 1 337 ? 18.906 233.841 35.238 1.00 25.98 329 PHE A C 1
ATOM 2567 O O . PHE A 1 337 ? 19.979 233.285 34.980 1.00 23.37 329 PHE A O 1
ATOM 2575 N N . LEU A 1 338 ? 17.771 233.552 34.604 1.00 29.11 330 LEU A N 1
ATOM 2576 C CA . LEU A 1 338 ? 17.706 232.583 33.518 1.00 27.27 330 LEU A CA 1
ATOM 2577 C C . LEU A 1 338 ? 17.896 233.328 32.204 1.00 27.11 330 LEU A C 1
ATOM 2578 O O . LEU A 1 338 ? 17.200 234.313 31.941 1.00 24.10 330 LEU A O 1
ATOM 2583 N N . ARG A 1 339 ? 18.826 232.857 31.375 1.00 24.58 331 ARG A N 1
ATOM 2584 C CA . ARG A 1 339 ? 19.224 233.622 30.202 1.00 21.69 331 ARG A CA 1
ATOM 2585 C C . ARG A 1 339 ? 19.388 232.728 28.982 1.00 19.74 331 ARG A C 1
ATOM 2586 O O . ARG A 1 339 ? 19.421 231.501 29.080 1.00 23.23 331 ARG A O 1
ATOM 2594 N N . LEU A 1 340 ? 19.492 233.397 27.833 1.00 16.47 332 LEU A N 1
ATOM 2595 C CA . LEU A 1 340 ? 19.651 232.718 26.530 1.00 19.36 332 LEU A CA 1
ATOM 2596 C C . LEU A 1 340 ? 20.286 233.704 25.549 1.00 22.59 332 LEU A C 1
ATOM 2597 O O . LEU A 1 340 ? 20.212 234.906 25.803 1.00 22.90 332 LEU A O 1
ATOM 2602 N N . SER A 1 341 ? 20.945 233.197 24.518 1.00 20.07 333 SER A N 1
ATOM 2603 C CA . SER A 1 341 ? 21.509 234.017 23.455 1.00 21.36 333 SER A CA 1
ATOM 2604 C C . SER A 1 341 ? 21.136 233.416 22.107 1.00 21.83 333 SER A C 1
ATOM 2605 O O . SER A 1 341 ? 20.392 232.434 22.025 1.00 21.52 333 SER A O 1
ATOM 2608 N N . MET A 1 342 ? 21.657 234.027 21.038 1.00 21.27 334 MET A N 1
ATOM 2609 C CA . MET A 1 342 ? 21.436 233.502 19.695 1.00 29.67 334 MET A CA 1
ATOM 2610 C C . MET A 1 342 ? 22.117 232.155 19.478 1.00 27.73 334 MET A C 1
ATOM 2611 O O . MET A 1 342 ? 21.597 231.316 18.734 1.00 27.51 334 MET A O 1
ATOM 2616 N N . ASP A 1 343 ? 23.257 231.916 20.126 1.00 24.74 335 ASP A N 1
ATOM 2617 C CA . ASP A 1 343 ? 24.093 230.766 19.812 1.00 24.86 335 ASP A CA 1
ATOM 2618 C C . ASP A 1 343 ? 24.246 229.772 20.955 1.00 25.09 335 ASP A C 1
ATOM 2619 O O . ASP A 1 343 ? 24.998 228.803 20.811 1.00 27.01 335 ASP A O 1
ATOM 2624 N N . GLY A 1 344 ? 23.564 229.974 22.079 1.00 26.58 336 GLY A N 1
ATOM 2625 C CA . GLY A 1 344 ? 23.673 229.064 23.200 1.00 25.01 336 GLY A CA 1
ATOM 2626 C C . GLY A 1 344 ? 24.769 229.393 24.191 1.00 23.97 336 GLY A C 1
ATOM 2627 O O . GLY A 1 344 ? 24.881 228.702 25.209 1.00 26.43 336 GLY A O 1
ATOM 2628 N N . SER A 1 345 ? 25.583 230.408 23.925 1.00 25.51 337 SER A N 1
ATOM 2629 C CA . SER A 1 345 ? 26.713 230.763 24.768 1.00 24.06 337 SER A CA 1
ATOM 2630 C C . SER A 1 345 ? 26.564 232.186 25.292 1.00 21.54 337 SER A C 1
ATOM 2631 O O . SER A 1 345 ? 25.808 232.984 24.727 1.00 20.53 337 SER A O 1
ATOM 2634 N N . PRO A 1 346 ? 27.251 232.533 26.385 1.00 22.86 338 PRO A N 1
ATOM 2635 C CA . PRO A 1 346 ? 27.117 233.892 26.931 1.00 21.48 338 PRO A CA 1
ATOM 2636 C C . PRO A 1 346 ? 27.601 234.964 25.964 1.00 22.31 338 PRO A C 1
ATOM 2637 O O . PRO A 1 346 ? 28.527 234.753 25.177 1.00 22.41 338 PRO A O 1
ATOM 2641 N N . THR A 1 347 ? 26.947 236.127 26.030 1.00 20.16 339 THR A N 1
ATOM 2642 C CA . THR A 1 347 ? 27.349 237.294 25.254 1.00 19.45 339 THR A CA 1
ATOM 2643 C C . THR A 1 347 ? 28.492 238.037 25.924 1.00 20.04 339 THR A C 1
ATOM 2644 O O . THR A 1 347 ? 29.146 238.865 25.282 1.00 25.08 339 THR A O 1
ATOM 2648 N N . ARG A 1 348 ? 28.726 237.756 27.200 1.00 22.13 340 ARG A N 1
ATOM 2649 C CA . ARG A 1 348 ? 29.835 238.302 27.961 1.00 21.18 340 ARG A CA 1
ATOM 2650 C C . ARG A 1 348 ? 30.085 237.395 29.150 1.00 20.37 340 ARG A C 1
ATOM 2651 O O . ARG A 1 348 ? 29.152 236.841 29.737 1.00 18.66 340 ARG A O 1
ATOM 2659 N N . ILE A 1 349 ? 31.358 237.236 29.481 1.00 21.30 341 ILE A N 1
ATOM 2660 C CA . ILE A 1 349 ? 31.777 236.448 30.625 1.00 22.48 341 ILE A CA 1
ATOM 2661 C C . ILE A 1 349 ? 32.618 237.383 31.478 1.00 23.82 341 ILE A C 1
ATOM 2662 O O . ILE A 1 349 ? 33.742 237.734 31.105 1.00 24.84 341 ILE A O 1
ATOM 2667 N N . ALA A 1 350 ? 32.082 237.789 32.618 1.00 23.38 342 ALA A N 1
ATOM 2668 C CA . ALA A 1 350 ? 32.696 238.806 33.455 1.00 21.32 342 ALA A CA 1
ATOM 2669 C C . ALA A 1 350 ? 33.169 238.179 34.755 1.00 24.12 342 ALA A C 1
ATOM 2670 O O . ALA A 1 350 ? 32.424 237.449 35.413 1.00 20.81 342 ALA A O 1
ATOM 2672 N N . TYR A 1 351 ? 34.414 238.459 35.111 1.00 24.98 343 TYR A N 1
ATOM 2673 C CA . TYR A 1 351 ? 35.027 237.877 36.293 1.00 23.06 343 TYR A CA 1
ATOM 2674 C C . TYR A 1 351 ? 34.993 238.854 37.466 1.00 26.15 343 TYR A C 1
ATOM 2675 O O . TYR A 1 351 ? 34.686 240.039 37.324 1.00 26.45 343 TYR A O 1
ATOM 2684 N N . GLY A 1 352 ? 35.312 238.324 38.642 1.00 29.57 344 GLY A N 1
ATOM 2685 C CA . GLY A 1 352 ? 35.352 239.099 39.869 1.00 24.72 344 GLY A CA 1
ATOM 2686 C C . GLY A 1 352 ? 33.990 239.603 40.287 1.00 30.55 344 GLY A C 1
ATOM 2687 O O . GLY A 1 352 ? 33.837 240.786 40.620 1.00 31.04 344 GLY A O 1
ATOM 2688 N N . THR A 1 353 ? 32.996 238.725 40.286 1.00 28.59 345 THR A N 1
ATOM 2689 C CA . THR A 1 353 ? 31.620 239.053 40.615 1.00 27.25 345 THR A CA 1
ATOM 2690 C C . THR A 1 353 ? 31.148 238.176 41.763 1.00 30.75 345 THR A C 1
ATOM 2691 O O . THR A 1 353 ? 31.787 237.188 42.124 1.00 26.80 345 THR A O 1
ATOM 2695 N N . GLN A 1 354 ? 30.013 238.543 42.341 1.00 29.23 346 GLN A N 1
ATOM 2696 C CA . GLN A 1 354 ? 29.451 237.767 43.445 1.00 29.71 346 GLN A CA 1
ATOM 2697 C C . GLN A 1 354 ? 28.315 236.899 42.939 1.00 32.84 346 GLN A C 1
ATOM 2698 O O . GLN A 1 354 ? 27.166 236.981 43.370 1.00 41.74 346 GLN A O 1
ATOM 2704 N N . GLY A 1 355 ? 28.672 236.049 41.991 1.00 36.05 347 GLY A N 1
ATOM 2705 C CA . GLY A 1 355 ? 27.695 235.289 41.241 1.00 35.24 347 GLY A CA 1
ATOM 2706 C C . GLY A 1 355 ? 28.343 234.043 40.686 1.00 32.32 347 GLY A C 1
ATOM 2707 O O . GLY A 1 355 ? 29.540 234.011 40.393 1.00 35.23 347 GLY A O 1
ATOM 2708 N N . SER A 1 356 ? 27.533 233.001 40.566 1.00 27.28 348 SER A N 1
ATOM 2709 C CA . SER A 1 356 ? 27.993 231.717 40.071 1.00 31.92 348 SER A CA 1
ATOM 2710 C C . SER A 1 356 ? 27.200 231.383 38.822 1.00 23.51 348 SER A C 1
ATOM 2711 O O . SER A 1 356 ? 25.967 231.429 38.838 1.00 28.40 348 SER A O 1
ATOM 2714 N N . SER A 1 357 ? 27.901 231.065 37.741 1.00 21.27 349 SER A N 1
ATOM 2715 C CA . SER A 1 357 ? 27.254 230.821 36.464 1.00 21.55 349 SER A CA 1
ATOM 2716 C C . SER A 1 357 ? 27.394 229.361 36.047 1.00 20.62 349 SER A C 1
ATOM 2717 O O . SER A 1 357 ? 28.301 228.649 36.483 1.00 23.26 349 SER A O 1
ATOM 2720 N N . GLY A 1 358 ? 26.484 228.936 35.179 1.00 23.46 350 GLY A N 1
ATOM 2721 C CA . GLY A 1 358 ? 26.526 227.594 34.630 1.00 21.45 350 GLY A CA 1
ATOM 2722 C C . GLY A 1 358 ? 25.616 227.494 33.425 1.00 22.58 350 GLY A C 1
ATOM 2723 O O . GLY A 1 358 ? 25.122 228.500 32.918 1.00 20.73 350 GLY A O 1
ATOM 2724 N N . TYR A 1 359 ? 25.402 226.263 32.967 1.00 20.88 351 TYR A N 1
ATOM 2725 C CA . TYR A 1 359 ? 24.611 225.988 31.777 1.00 20.41 351 TYR A CA 1
ATOM 2726 C C . TYR A 1 359 ? 23.392 225.149 32.125 1.00 22.54 351 TYR A C 1
ATOM 2727 O O . TYR A 1 359 ? 23.355 224.454 33.143 1.00 21.17 351 TYR A O 1
ATOM 2736 N N . SER A 1 360 ? 22.378 225.254 31.269 1.00 18.98 352 SER A N 1
ATOM 2737 C CA . SER A 1 360 ? 21.297 224.282 31.259 1.00 19.50 352 SER A CA 1
ATOM 2738 C C . SER A 1 360 ? 21.844 222.886 30.988 1.00 18.21 352 SER A C 1
ATOM 2739 O O . SER A 1 360 ? 22.785 222.712 30.212 1.00 19.50 352 SER A O 1
ATOM 2742 N N . LEU A 1 361 ? 21.253 221.888 31.642 1.00 17.32 353 LEU A N 1
ATOM 2743 C CA . LEU A 1 361 ? 21.534 220.490 31.352 1.00 19.27 353 LEU A CA 1
ATOM 2744 C C . LEU A 1 361 ? 20.482 219.879 30.431 1.00 20.27 353 LEU A C 1
ATOM 2745 O O . LEU A 1 361 ? 20.343 218.650 30.385 1.00 19.94 353 LEU A O 1
ATOM 2750 N N . ARG A 1 362 ? 19.747 220.692 29.682 1.00 18.68 354 ARG A N 1
ATOM 2751 C CA . ARG A 1 362 ? 18.653 220.202 28.799 1.00 22.82 354 ARG A CA 1
ATOM 2752 C C . ARG A 1 362 ? 19.156 219.187 27.762 1.00 22.08 354 ARG A C 1
ATOM 2753 O O . ARG A 1 362 ? 18.393 218.305 27.382 1.00 20.62 354 ARG A O 1
ATOM 2761 N N . LEU A 1 363 ? 20.407 219.325 27.350 1.00 22.14 355 LEU A N 1
ATOM 2762 C CA . LEU A 1 363 ? 20.936 218.407 26.345 1.00 23.42 355 LEU A CA 1
ATOM 2763 C C . LEU A 1 363 ? 21.809 217.279 26.882 1.00 23.30 355 LEU A C 1
ATOM 2764 O O . LEU A 1 363 ? 22.308 216.484 26.077 1.00 22.99 355 LEU A O 1
ATOM 2769 N N . CYS A 1 364 ? 22.047 217.200 28.187 1.00 24.27 356 CYS A N 1
ATOM 2770 C CA . CYS A 1 364 ? 22.802 216.068 28.706 1.00 23.37 356 CYS A CA 1
ATOM 2771 C C . CYS A 1 364 ? 22.091 214.772 28.335 1.00 22.90 356 CYS A C 1
ATOM 2772 O O . CYS A 1 364 ? 20.876 214.643 28.516 1.00 21.82 356 CYS A O 1
ATOM 2775 N N . ASN A 1 365 ? 22.850 213.812 27.807 1.00 24.09 357 ASN A N 1
ATOM 2776 C CA . ASN A 1 365 ? 22.303 212.528 27.388 1.00 27.30 357 ASN A CA 1
ATOM 2777 C C . ASN A 1 365 ? 22.998 211.382 28.115 1.00 27.20 357 ASN A C 1
ATOM 2778 O O . ASN A 1 365 ? 23.024 210.246 27.638 1.00 29.47 357 ASN A O 1
ATOM 2783 N N . THR A 1 366 ? 23.679 211.697 29.207 1.00 27.36 358 THR A N 1
ATOM 2784 C CA . THR A 1 366 ? 24.305 210.645 30.045 1.00 27.46 358 THR A CA 1
ATOM 2785 C C . THR A 1 366 ? 23.972 210.936 31.498 1.00 28.70 358 THR A C 1
ATOM 2786 O O . THR A 1 366 ? 23.537 212.052 31.785 1.00 28.38 358 THR A O 1
ATOM 2790 N N . GLY A 1 367 ? 24.126 209.934 32.350 1.00 37.06 359 GLY A N 1
ATOM 2791 C CA . GLY A 1 367 ? 23.903 210.059 33.780 1.00 22.85 359 GLY A CA 1
ATOM 2792 C C . GLY A 1 367 ? 22.454 209.975 34.214 1.00 27.86 359 GLY A C 1
ATOM 2793 O O . GLY A 1 367 ? 22.125 210.313 35.349 1.00 25.89 359 GLY A O 1
ATOM 2795 N N . GLY B 1 9 ? -8.273 198.355 27.485 1.00 54.02 1 GLY B N 1
ATOM 2796 C CA . GLY B 1 9 ? -6.978 199.019 27.473 1.00 49.96 1 GLY B CA 1
ATOM 2797 C C . GLY B 1 9 ? -6.522 199.494 28.836 1.00 44.22 1 GLY B C 1
ATOM 2798 O O . GLY B 1 9 ? -6.553 198.739 29.804 1.00 45.77 1 GLY B O 1
ATOM 2799 N N . CYS B 1 10 ? -6.082 200.749 28.890 1.00 44.28 2 CYS B N 1
ATOM 2800 C CA . CYS B 1 10 ? -5.661 201.420 30.118 1.00 40.74 2 CYS B CA 1
ATOM 2801 C C . CYS B 1 10 ? -6.889 201.815 30.934 1.00 43.45 2 CYS B C 1
ATOM 2802 O O . CYS B 1 10 ? -7.713 202.605 30.464 1.00 43.12 2 CYS B O 1
ATOM 2805 N N . LEU B 1 11 ? -7.035 201.247 32.136 1.00 39.84 3 LEU B N 1
ATOM 2806 C CA . LEU B 1 11 ? -8.166 201.495 33.037 1.00 36.84 3 LEU B CA 1
ATOM 2807 C C . LEU B 1 11 ? -7.671 202.151 34.346 1.00 43.12 3 LEU B C 1
ATOM 2808 O O . LEU B 1 11 ? -7.261 201.459 35.279 1.00 42.80 3 LEU B O 1
ATOM 2813 N N . THR B 1 12 ? -7.654 203.522 34.355 1.00 34.58 4 THR B N 1
ATOM 2814 C CA . THR B 1 12 ? -7.322 204.370 35.560 1.00 42.49 4 THR B CA 1
ATOM 2815 C C . THR B 1 12 ? -8.543 204.424 36.450 1.00 40.06 4 THR B C 1
ATOM 2816 O O . THR B 1 12 ? -8.364 204.953 37.541 1.00 48.39 4 THR B O 1
ATOM 2820 N N . GLN B 1 13 ? -9.648 203.786 36.093 1.00 47.16 5 GLN B N 1
ATOM 2821 C CA . GLN B 1 13 ? -10.927 203.815 36.855 1.00 45.71 5 GLN B CA 1
ATOM 2822 C C . GLN B 1 13 ? -10.775 203.192 38.242 1.00 41.38 5 GLN B C 1
ATOM 2823 O O . GLN B 1 13 ? -10.470 202.000 38.336 1.00 39.41 5 GLN B O 1
ATOM 2829 N N . LEU B 1 14 ? -11.031 203.963 39.277 1.00 39.36 6 LEU B N 1
ATOM 2830 C CA . LEU B 1 14 ? -11.100 203.414 40.644 1.00 38.14 6 LEU B CA 1
ATOM 2831 C C . LEU B 1 14 ? -12.531 203.145 41.152 1.00 41.24 6 LEU B C 1
ATOM 2832 O O . LEU B 1 14 ? -13.515 203.709 40.669 1.00 45.23 6 LEU B O 1
ATOM 2837 N N . TYR B 1 15 ? -12.626 202.320 42.206 1.00 39.87 7 TYR B N 1
ATOM 2838 C CA . TYR B 1 15 ? -13.911 201.827 42.709 1.00 31.90 7 TYR B CA 1
ATOM 2839 C C . TYR B 1 15 ? -14.005 202.062 44.216 1.00 41.36 7 TYR B C 1
ATOM 2840 O O . TYR B 1 15 ? -13.324 201.386 44.995 1.00 38.67 7 TYR B O 1
ATOM 2849 N N . GLU B 1 16 ? -14.848 203.006 44.634 1.00 41.67 8 GLU B N 1
ATOM 2850 C CA . GLU B 1 16 ? -14.956 203.332 46.051 1.00 45.05 8 GLU B CA 1
ATOM 2851 C C . GLU B 1 16 ? -15.840 202.339 46.797 1.00 41.82 8 GLU B C 1
ATOM 2852 O O . GLU B 1 16 ? -16.781 201.770 46.239 1.00 36.19 8 GLU B O 1
ATOM 2858 N N . ASN B 1 17 ? -15.511 202.144 48.080 1.00 36.13 9 ASN B N 1
ATOM 2859 C CA . ASN B 1 17 ? -16.232 201.237 48.986 1.00 35.55 9 ASN B CA 1
ATOM 2860 C C . ASN B 1 17 ? -16.314 199.809 48.443 1.00 36.48 9 ASN B C 1
ATOM 2861 O O . ASN B 1 17 ? -17.308 199.107 48.646 1.00 39.63 9 ASN B O 1
ATOM 2866 N N . ALA B 1 18 ? -15.257 199.356 47.775 1.00 36.27 10 ALA B N 1
ATOM 2867 C CA . ALA B 1 18 ? -15.254 198.057 47.117 1.00 29.29 10 ALA B CA 1
ATOM 2868 C C . ALA B 1 18 ? -13.994 197.283 47.480 1.00 34.14 10 ALA B C 1
ATOM 2869 O O . ALA B 1 18 ? -12.902 197.856 47.540 1.00 30.88 10 ALA B O 1
ATOM 2871 N N . PHE B 1 19 ? -14.151 195.981 47.732 1.00 28.23 11 PHE B N 1
ATOM 2872 C CA . PHE B 1 19 ? -13.033 195.078 47.982 1.00 29.57 11 PHE B CA 1
ATOM 2873 C C . PHE B 1 19 ? -13.187 193.820 47.138 1.00 32.41 11 PHE B C 1
ATOM 2874 O O . PHE B 1 19 ? -14.220 193.144 47.207 1.00 25.99 11 PHE B O 1
ATOM 2882 N N . PHE B 1 20 ? -12.160 193.505 46.350 1.00 29.00 12 PHE B N 1
ATOM 2883 C CA . PHE B 1 20 ? -12.176 192.310 45.517 1.00 28.64 12 PHE B CA 1
ATOM 2884 C C . PHE B 1 20 ? -11.923 191.070 46.361 1.00 30.53 12 PHE B C 1
ATOM 2885 O O . PHE B 1 20 ? -11.135 191.098 47.308 1.00 26.72 12 PHE B O 1
ATOM 2893 N N . ARG B 1 21 ? -12.554 189.965 45.986 1.00 30.56 13 ARG B N 1
ATOM 2894 C CA . ARG B 1 21 ? -12.442 188.717 46.728 1.00 31.89 13 ARG B CA 1
ATOM 2895 C C . ARG B 1 21 ? -11.652 187.701 45.915 1.00 29.66 13 ARG B C 1
ATOM 2896 O O . ARG B 1 21 ? -11.977 187.440 44.753 1.00 28.82 13 ARG B O 1
ATOM 2904 N N . GLY B 1 22 ? -10.606 187.150 46.529 1.00 35.43 14 GLY B N 1
ATOM 2905 C CA . GLY B 1 22 ? -9.766 186.152 45.899 1.00 26.11 14 GLY B CA 1
ATOM 2906 C C . GLY B 1 22 ? -8.773 186.712 44.892 1.00 32.18 14 GLY B C 1
ATOM 2907 O O . GLY B 1 22 ? -8.513 187.918 44.806 1.00 29.33 14 GLY B O 1
ATOM 2908 N N . GLY B 1 23 ? -8.214 185.788 44.109 1.00 28.36 15 GLY B N 1
ATOM 2909 C CA . GLY B 1 23 ? -7.165 186.055 43.145 1.00 27.77 15 GLY B CA 1
ATOM 2910 C C . GLY B 1 23 ? -5.859 186.576 43.703 1.00 30.53 15 GLY B C 1
ATOM 2911 O O . GLY B 1 23 ? -5.042 187.094 42.936 1.00 29.12 15 GLY B O 1
ATOM 2912 N N . ASP B 1 24 ? -5.623 186.429 45.006 1.00 27.92 16 ASP B N 1
ATOM 2913 C CA . ASP B 1 24 ? -4.503 187.098 45.662 1.00 25.86 16 ASP B CA 1
ATOM 2914 C C . ASP B 1 24 ? -3.166 186.526 45.203 1.00 31.50 16 ASP B C 1
ATOM 2915 O O . ASP B 1 24 ? -2.954 185.310 45.218 1.00 30.12 16 ASP B O 1
ATOM 2920 N N . VAL B 1 25 ? -2.263 187.415 44.788 1.00 28.72 17 VAL B N 1
ATOM 2921 C CA . VAL B 1 25 ? -0.912 187.025 44.420 1.00 27.62 17 VAL B CA 1
ATOM 2922 C C . VAL B 1 25 ? 0.138 187.573 45.383 1.00 28.22 17 VAL B C 1
ATOM 2923 O O . VAL B 1 25 ? 1.225 186.992 45.488 1.00 29.34 17 VAL B O 1
ATOM 2927 N N . ALA B 1 26 ? -0.148 188.667 46.084 1.00 28.05 18 ALA B N 1
ATOM 2928 C CA . ALA B 1 26 ? 0.820 189.294 46.974 1.00 28.10 18 ALA B CA 1
ATOM 2929 C C . ALA B 1 26 ? 0.096 190.322 47.830 1.00 28.61 18 ALA B C 1
ATOM 2930 O O . ALA B 1 26 ? -0.916 190.892 47.418 1.00 28.63 18 ALA B O 1
ATOM 2932 N N . SER B 1 27 ? 0.616 190.537 49.038 1.00 33.08 19 SER B N 1
ATOM 2933 C CA . SER B 1 27 ? 0.122 191.610 49.889 1.00 34.64 19 SER B CA 1
ATOM 2934 C C . SER B 1 27 ? 1.279 192.297 50.597 1.00 29.09 19 SER B C 1
ATOM 2935 O O . SER B 1 27 ? 2.384 191.759 50.698 1.00 29.91 19 SER B O 1
ATOM 2938 N N . MET B 1 28 ? 0.989 193.492 51.106 1.00 30.09 20 MET B N 1
ATOM 2939 C CA . MET B 1 28 ? 1.986 194.384 51.682 1.00 27.89 20 MET B CA 1
ATOM 2940 C C . MET B 1 28 ? 1.244 195.548 52.319 1.00 32.22 20 MET B C 1
ATOM 2941 O O . MET B 1 28 ? 0.021 195.659 52.209 1.00 28.31 20 MET B O 1
ATOM 2946 N N . TYR B 1 29 ? 1.996 196.408 52.996 1.00 27.53 21 TYR B N 1
ATOM 2947 C CA . TYR B 1 29 ? 1.469 197.656 53.526 1.00 26.51 21 TYR B CA 1
ATOM 2948 C C . TYR B 1 29 ? 1.868 198.815 52.618 1.00 26.23 21 TYR B C 1
ATOM 2949 O O . TYR B 1 29 ? 3.016 198.897 52.174 1.00 27.62 21 TYR B O 1
ATOM 2958 N N . THR B 1 30 ? 0.921 199.709 52.344 1.00 23.27 22 THR B N 1
ATOM 2959 C CA . THR B 1 30 ? 1.179 200.933 51.596 1.00 23.10 22 THR B CA 1
ATOM 2960 C C . THR B 1 30 ? 0.441 202.094 52.249 1.00 27.79 22 THR B C 1
ATOM 2961 O O . THR B 1 30 ? -0.596 201.890 52.889 1.00 25.94 22 THR B O 1
ATOM 2965 N N . PRO B 1 31 ? 0.954 203.323 52.102 1.00 25.71 23 PRO B N 1
ATOM 2966 C CA . PRO B 1 31 ? 0.319 204.469 52.769 1.00 29.81 23 PRO B CA 1
ATOM 2967 C C . PRO B 1 31 ? -0.990 204.902 52.127 1.00 30.05 23 PRO B C 1
ATOM 2968 O O . PRO B 1 31 ? -1.844 205.477 52.808 1.00 31.45 23 PRO B O 1
ATOM 2972 N N . ASN B 1 32 ? -1.163 204.665 50.827 1.00 27.42 24 ASN B N 1
ATOM 2973 C CA . ASN B 1 32 ? -2.441 204.943 50.185 1.00 33.18 24 ASN B CA 1
ATOM 2974 C C . ASN B 1 32 ? -2.662 203.960 49.041 1.00 30.75 24 ASN B C 1
ATOM 2975 O O . ASN B 1 32 ? -1.821 203.103 48.754 1.00 28.77 24 ASN B O 1
ATOM 2980 N N . ALA B 1 33 ? -3.821 204.096 48.390 1.00 29.64 25 ALA B N 1
ATOM 2981 C CA . ALA B 1 33 ? -4.195 203.235 47.274 1.00 25.04 25 ALA B CA 1
ATOM 2982 C C . ALA B 1 33 ? -3.403 203.558 46.017 1.00 26.22 25 ALA B C 1
ATOM 2983 O O . ALA B 1 33 ? -3.203 202.674 45.174 1.00 24.57 25 ALA B O 1
ATOM 2985 N N . GLN B 1 34 ? -2.974 204.815 45.860 1.00 25.53 26 GLN B N 1
ATOM 2986 C CA . GLN B 1 34 ? -2.178 205.172 44.690 1.00 26.51 26 GLN B CA 1
ATOM 2987 C C . GLN B 1 34 ? -0.847 204.436 44.694 1.00 26.28 26 GLN B C 1
ATOM 2988 O O . GLN B 1 34 ? -0.384 203.977 43.643 1.00 25.29 26 GLN B O 1
ATOM 2994 N N . TYR B 1 35 ? -0.218 204.308 45.863 1.00 27.89 27 TYR B N 1
ATOM 2995 C CA . TYR B 1 35 ? 1.002 203.513 45.942 1.00 32.89 27 TYR B CA 1
ATOM 2996 C C . TYR B 1 35 ? 0.711 202.036 45.707 1.00 25.91 27 TYR B C 1
ATOM 2997 O O . TYR B 1 35 ? 1.468 201.349 45.010 1.00 26.69 27 TYR B O 1
ATOM 3006 N N . CYS B 1 36 ? -0.363 201.525 46.317 1.00 23.34 28 CYS B N 1
ATOM 3007 C CA . CYS B 1 36 ? -0.758 200.137 46.103 1.00 25.18 28 CYS B CA 1
ATOM 3008 C C . CYS B 1 36 ? -0.944 199.850 44.622 1.00 23.91 28 CYS B C 1
ATOM 3009 O O . CYS B 1 36 ? -0.476 198.827 44.110 1.00 23.73 28 CYS B O 1
ATOM 3012 N N . GLN B 1 37 ? -1.618 200.756 43.919 1.00 24.34 29 GLN B N 1
ATOM 3013 C CA . GLN B 1 37 ? -1.818 200.605 42.484 1.00 23.73 29 GLN B CA 1
ATOM 3014 C C . GLN B 1 37 ? -0.498 200.628 41.719 1.00 24.33 29 GLN B C 1
ATOM 3015 O O . GLN B 1 37 ? -0.347 199.922 40.716 1.00 23.08 29 GLN B O 1
ATOM 3021 N N . MET B 1 38 ? 0.461 201.445 42.164 1.00 23.47 30 MET B N 1
ATOM 3022 C CA . MET B 1 38 ? 1.769 201.468 41.512 1.00 27.11 30 MET B CA 1
ATOM 3023 C C . MET B 1 38 ? 2.454 200.115 41.620 1.00 24.21 30 MET B C 1
ATOM 3024 O O . MET B 1 38 ? 3.042 199.626 40.647 1.00 23.99 30 MET B O 1
ATOM 3029 N N . ARG B 1 39 ? 2.389 199.503 42.802 1.00 20.37 31 ARG B N 1
ATOM 3030 C CA . ARG B 1 39 ? 2.958 198.176 43.003 1.00 26.09 31 ARG B CA 1
ATOM 3031 C C . ARG B 1 39 ? 2.243 197.122 42.168 1.00 25.86 31 ARG B C 1
ATOM 3032 O O . ARG B 1 39 ? 2.884 196.203 41.647 1.00 26.41 31 ARG B O 1
ATOM 3040 N N . CYS B 1 40 ? 0.916 197.223 42.048 1.00 25.28 32 CYS B N 1
ATOM 3041 C CA . CYS B 1 40 ? 0.180 196.371 41.116 1.00 25.64 32 CYS B CA 1
ATOM 3042 C C . CYS B 1 40 ? 0.695 196.511 39.690 1.00 24.94 32 CYS B C 1
ATOM 3043 O O . CYS B 1 40 ? 0.912 195.513 38.992 1.00 23.70 32 CYS B O 1
ATOM 3046 N N . THR B 1 41 ? 0.869 197.751 39.234 1.00 22.16 33 THR B N 1
ATOM 3047 C CA . THR B 1 41 ? 1.364 197.998 37.884 1.00 25.57 33 THR B CA 1
ATOM 3048 C C . THR B 1 41 ? 2.687 197.287 37.619 1.00 24.57 33 THR B C 1
ATOM 3049 O O . THR B 1 41 ? 2.872 196.680 36.556 1.00 24.71 33 THR B O 1
ATOM 3053 N N . PHE B 1 42 ? 3.622 197.364 38.558 1.00 23.07 34 PHE B N 1
ATOM 3054 C CA . PHE B 1 42 ? 4.935 196.765 38.369 1.00 22.70 34 PHE B CA 1
ATOM 3055 C C . PHE B 1 42 ? 5.021 195.298 38.778 1.00 28.81 34 PHE B C 1
ATOM 3056 O O . PHE B 1 42 ? 6.031 194.654 38.474 1.00 29.20 34 PHE B O 1
ATOM 3064 N N . HIS B 1 43 ? 4.016 194.755 39.456 1.00 26.19 35 HIS B N 1
ATOM 3065 C CA . HIS B 1 43 ? 4.000 193.319 39.744 1.00 27.88 35 HIS B CA 1
ATOM 3066 C C . HIS B 1 43 ? 3.655 192.553 38.472 1.00 26.85 35 HIS B C 1
ATOM 3067 O O . HIS B 1 43 ? 2.655 192.869 37.820 1.00 29.88 35 HIS B O 1
ATOM 3074 N N . PRO B 1 44 ? 4.458 191.560 38.077 1.00 28.64 36 PRO B N 1
ATOM 3075 C CA . PRO B 1 44 ? 4.232 190.912 36.773 1.00 28.42 36 PRO B CA 1
ATOM 3076 C C . PRO B 1 44 ? 2.850 190.300 36.595 1.00 29.13 36 PRO B C 1
ATOM 3077 O O . PRO B 1 44 ? 2.333 190.293 35.470 1.00 31.69 36 PRO B O 1
ATOM 3081 N N . ARG B 1 45 ? 2.235 189.784 37.659 1.00 31.48 37 ARG B N 1
ATOM 3082 C CA . ARG B 1 45 ? 0.925 189.151 37.543 1.00 33.98 37 ARG B CA 1
ATOM 3083 C C . ARG B 1 45 ? -0.262 190.022 37.950 1.00 31.87 37 ARG B C 1
ATOM 3084 O O . ARG B 1 45 ? -1.396 189.677 37.604 1.00 31.13 37 ARG B O 1
ATOM 3092 N N . CYS B 1 46 ? -0.046 191.131 38.651 1.00 26.02 38 CYS B N 1
ATOM 3093 C CA . CYS B 1 46 ? -1.164 191.917 39.165 1.00 24.97 38 CYS B CA 1
ATOM 3094 C C . CYS B 1 46 ? -1.969 192.593 38.061 1.00 23.48 38 CYS B C 1
ATOM 3095 O O . CYS B 1 46 ? -1.416 193.239 37.170 1.00 26.00 38 CYS B O 1
ATOM 3098 N N . LEU B 1 47 ? -3.287 192.426 38.128 1.00 21.79 39 LEU B N 1
ATOM 3099 C CA . LEU B 1 47 ? -4.251 193.112 37.274 1.00 23.75 39 LEU B CA 1
ATOM 3100 C C . LEU B 1 47 ? -5.192 193.991 38.074 1.00 25.79 39 LEU B C 1
ATOM 3101 O O . LEU B 1 47 ? -5.593 195.058 37.604 1.00 29.46 39 LEU B O 1
ATOM 3106 N N . LEU B 1 48 ? -5.552 193.559 39.279 1.00 24.24 40 LEU B N 1
ATOM 3107 C CA . LEU B 1 48 ? -6.511 194.246 40.126 1.00 29.41 40 LEU B CA 1
ATOM 3108 C C . LEU B 1 48 ? -5.919 194.378 41.519 1.00 25.75 40 LEU B C 1
ATOM 3109 O O . LEU B 1 48 ? -5.103 193.554 41.939 1.00 25.28 40 LEU B O 1
ATOM 3114 N N . PHE B 1 49 ? -6.329 195.420 42.236 1.00 26.08 41 PHE B N 1
ATOM 3115 C CA . PHE B 1 49 ? -5.884 195.607 43.609 1.00 27.36 41 PHE B CA 1
ATOM 3116 C C . PHE B 1 49 ? -7.048 196.068 44.472 1.00 28.25 41 PHE B C 1
ATOM 3117 O O . PHE B 1 49 ? -8.024 196.641 43.983 1.00 27.89 41 PHE B O 1
ATOM 3125 N N . SER B 1 50 ? -6.933 195.804 45.771 1.00 26.78 42 SER B N 1
ATOM 3126 C CA . SER B 1 50 ? -7.811 196.389 46.772 1.00 28.69 42 SER B CA 1
ATOM 3127 C C . SER B 1 50 ? -6.958 196.933 47.910 1.00 29.01 42 SER B C 1
ATOM 3128 O O . SER B 1 50 ? -5.963 196.311 48.302 1.00 27.88 42 SER B O 1
ATOM 3131 N N . PHE B 1 51 ? -7.338 198.101 48.428 1.00 25.99 43 PHE B N 1
ATOM 3132 C CA . PHE B 1 51 ? -6.586 198.759 49.487 1.00 28.73 43 PHE B CA 1
ATOM 3133 C C . PHE B 1 51 ? -7.519 199.134 50.635 1.00 31.90 43 PHE B C 1
ATOM 3134 O O . PHE B 1 51 ? -8.691 199.466 50.420 1.00 29.88 43 PHE B O 1
ATOM 3142 N N . LEU B 1 52 ? -6.991 199.085 51.856 1.00 29.86 44 LEU B N 1
ATOM 3143 C CA . LEU B 1 52 ? -7.763 199.415 53.055 1.00 30.37 44 LEU B CA 1
ATOM 3144 C C . LEU B 1 52 ? -7.138 200.583 53.801 1.00 31.86 44 LEU B C 1
ATOM 3145 O O . LEU B 1 52 ? -6.091 200.404 54.450 1.00 32.36 44 LEU B O 1
ATOM 3150 N N . PRO B 1 53 ? -7.729 201.775 53.775 1.00 35.57 45 PRO B N 1
ATOM 3151 C CA . PRO B 1 53 ? -7.217 202.872 54.605 1.00 33.36 45 PRO B CA 1
ATOM 3152 C C . PRO B 1 53 ? -7.460 202.605 56.082 1.00 37.37 45 PRO B C 1
ATOM 3153 O O . PRO B 1 53 ? -8.209 201.705 56.464 1.00 40.82 45 PRO B O 1
ATOM 3157 N N . ALA B 1 54 ? -6.776 203.387 56.915 1.00 36.94 46 ALA B N 1
ATOM 3158 C CA . ALA B 1 54 ? -6.856 203.253 58.367 1.00 44.00 46 ALA B CA 1
ATOM 3159 C C . ALA B 1 54 ? -8.288 203.192 58.899 1.00 43.65 46 ALA B C 1
ATOM 3160 O O . ALA B 1 54 ? -8.602 202.356 59.755 1.00 41.75 46 ALA B O 1
ATOM 3162 N N . SER B 1 55 ? -9.158 204.070 58.395 1.00 34.62 47 SER B N 1
ATOM 3163 C CA . SER B 1 55 ? -10.550 204.134 58.824 1.00 39.81 47 SER B CA 1
ATOM 3164 C C . SER B 1 55 ? -11.398 202.957 58.340 1.00 47.67 47 SER B C 1
ATOM 3165 O O . SER B 1 55 ? -12.405 202.640 58.985 1.00 47.65 47 SER B O 1
ATOM 3168 N N . SER B 1 56 ? -11.011 202.294 57.238 1.00 44.44 48 SER B N 1
ATOM 3169 C CA . SER B 1 56 ? -11.881 201.330 56.573 1.00 40.68 48 SER B CA 1
ATOM 3170 C C . SER B 1 56 ? -11.912 199.988 57.274 1.00 41.82 48 SER B C 1
ATOM 3171 O O . SER B 1 56 ? -12.818 199.192 57.021 1.00 46.72 48 SER B O 1
ATOM 3174 N N . ILE B 1 57 ? -10.988 199.738 58.185 1.00 49.48 49 ILE B N 1
ATOM 3175 C CA . ILE B 1 57 ? -10.943 198.427 58.807 1.00 45.79 49 ILE B CA 1
ATOM 3176 C C . ILE B 1 57 ? -10.438 198.684 60.221 1.00 56.77 49 ILE B C 1
ATOM 3177 O O . ILE B 1 57 ? -9.943 199.781 60.529 1.00 59.99 49 ILE B O 1
ATOM 3182 N N . ASN B 1 58 ? -10.577 197.657 61.069 1.00 56.12 50 ASN B N 1
ATOM 3183 C CA . ASN B 1 58 ? -10.681 197.679 62.528 1.00 58.25 50 ASN B CA 1
ATOM 3184 C C . ASN B 1 58 ? -9.590 196.760 63.079 1.00 53.65 50 ASN B C 1
ATOM 3185 O O . ASN B 1 58 ? -8.898 197.061 64.073 1.00 63.80 50 ASN B O 1
ATOM 3190 N N . ASP B 1 59 ? -9.554 195.551 62.501 1.00 51.23 51 ASP B N 1
ATOM 3191 C CA . ASP B 1 59 ? -8.429 194.650 62.690 1.00 48.26 51 ASP B CA 1
ATOM 3192 C C . ASP B 1 59 ? -7.200 195.511 62.453 1.00 52.85 51 ASP B C 1
ATOM 3193 O O . ASP B 1 59 ? -6.958 195.976 61.332 1.00 46.92 51 ASP B O 1
ATOM 3198 N N . MET B 1 60 ? -6.435 195.719 63.525 1.00 59.44 52 MET B N 1
ATOM 3199 C CA . MET B 1 60 ? -5.308 196.641 63.492 1.00 57.09 52 MET B CA 1
ATOM 3200 C C . MET B 1 60 ? -4.290 196.271 62.419 1.00 55.66 52 MET B C 1
ATOM 3201 O O . MET B 1 60 ? -3.721 197.151 61.761 1.00 58.27 52 MET B O 1
ATOM 3206 N N . GLU B 1 61 ? -4.015 194.981 62.260 1.00 56.21 53 GLU B N 1
ATOM 3207 C CA . GLU B 1 61 ? -2.945 194.524 61.386 1.00 52.65 53 GLU B CA 1
ATOM 3208 C C . GLU B 1 61 ? -3.333 194.511 59.917 1.00 47.16 53 GLU B C 1
ATOM 3209 O O . GLU B 1 61 ? -2.496 194.157 59.082 1.00 40.80 53 GLU B O 1
ATOM 3215 N N . LYS B 1 62 ? -4.572 194.870 59.588 1.00 43.92 54 LYS B N 1
ATOM 3216 C CA . LYS B 1 62 ? -5.020 194.960 58.209 1.00 41.04 54 LYS B CA 1
ATOM 3217 C C . LYS B 1 62 ? -5.154 196.393 57.715 1.00 32.84 54 LYS B C 1
ATOM 3218 O O . LYS B 1 62 ? -5.396 196.595 56.520 1.00 30.14 54 LYS B O 1
ATOM 3224 N N . ARG B 1 63 ? -5.029 197.383 58.598 1.00 40.67 55 ARG B N 1
ATOM 3225 C CA . ARG B 1 63 ? -4.986 198.772 58.161 1.00 38.20 55 ARG B CA 1
ATOM 3226 C C . ARG B 1 63 ? -3.774 199.017 57.273 1.00 33.49 55 ARG B C 1
ATOM 3227 O O . ARG B 1 63 ? -2.689 198.480 57.514 1.00 31.53 55 ARG B O 1
ATOM 3235 N N . PHE B 1 64 ? -3.978 199.814 56.221 1.00 29.99 56 PHE B N 1
ATOM 3236 C CA . PHE B 1 64 ? -2.990 200.058 55.173 1.00 29.23 56 PHE B CA 1
ATOM 3237 C C . PHE B 1 64 ? -2.672 198.802 54.375 1.00 28.88 56 PHE B C 1
ATOM 3238 O O . PHE B 1 64 ? -1.639 198.739 53.699 1.00 30.34 56 PHE B O 1
ATOM 3246 N N . GLY B 1 65 ? -3.546 197.801 54.442 1.00 31.08 57 GLY B N 1
ATOM 3247 C CA . GLY B 1 65 ? -3.313 196.566 53.716 1.00 29.56 57 GLY B CA 1
ATOM 3248 C C . GLY B 1 65 ? -3.514 196.754 52.223 1.00 29.30 57 GLY B C 1
ATOM 3249 O O . GLY B 1 65 ? -4.535 197.293 51.778 1.00 28.18 57 GLY B O 1
ATOM 3250 N N . CYS B 1 66 ? -2.537 196.304 51.441 1.00 27.57 58 CYS B N 1
ATOM 3251 C CA . CYS B 1 66 ? -2.556 196.422 49.988 1.00 24.21 58 CYS B CA 1
ATOM 3252 C C . CYS B 1 66 ? -2.534 195.019 49.404 1.00 25.53 58 CYS B C 1
ATOM 3253 O O . CYS B 1 66 ? -1.586 194.262 49.635 1.00 27.67 58 CYS B O 1
ATOM 3256 N N . PHE B 1 67 ? -3.579 194.668 48.662 1.00 27.87 59 PHE B N 1
ATOM 3257 C CA . PHE B 1 67 ? -3.792 193.298 48.209 1.00 26.76 59 PHE B CA 1
ATOM 3258 C C . PHE B 1 67 ? -3.755 193.250 46.685 1.00 25.78 59 PHE B C 1
ATOM 3259 O O . PHE B 1 67 ? -4.664 193.758 46.020 1.00 29.72 59 PHE B O 1
ATOM 3267 N N . LEU B 1 68 ? -2.706 192.633 46.141 1.00 25.20 60 LEU B N 1
ATOM 3268 C CA . LEU B 1 68 ? -2.503 192.522 44.702 1.00 25.21 60 LEU B CA 1
ATOM 3269 C C . LEU B 1 68 ? -3.123 191.219 44.204 1.00 28.13 60 LEU B C 1
ATOM 3270 O O . LEU B 1 68 ? -3.037 190.186 44.875 1.00 25.61 60 LEU B O 1
ATOM 3275 N N . LYS B 1 69 ? -3.740 191.263 43.020 1.00 27.71 61 LYS B N 1
ATOM 3276 C CA . LYS B 1 69 ? -4.611 190.178 42.580 1.00 30.20 61 LYS B CA 1
ATOM 3277 C C . LYS B 1 69 ? -4.510 189.950 41.077 1.00 23.73 61 LYS B C 1
ATOM 3278 O O . LYS B 1 69 ? -4.222 190.870 40.307 1.00 27.66 61 LYS B O 1
ATOM 3284 N N . ASP B 1 70 ? -4.760 188.698 40.683 1.00 26.71 62 ASP B N 1
ATOM 3285 C CA . ASP B 1 70 ? -4.800 188.255 39.295 1.00 28.56 62 ASP B CA 1
ATOM 3286 C C . ASP B 1 70 ? -6.102 187.497 39.046 1.00 26.31 62 ASP B C 1
ATOM 3287 O O . ASP B 1 70 ? -6.728 186.983 39.977 1.00 28.16 62 ASP B O 1
ATOM 3292 N N . SER B 1 71 ? -6.505 187.416 37.776 1.00 26.16 63 SER B N 1
ATOM 3293 C CA . SER B 1 71 ? -7.649 186.593 37.394 1.00 26.67 63 SER B CA 1
ATOM 3294 C C . SER B 1 71 ? -7.611 186.348 35.892 1.00 27.61 63 SER B C 1
ATOM 3295 O O . SER B 1 71 ? -7.269 187.249 35.120 1.00 28.01 63 SER B O 1
ATOM 3298 N N . VAL B 1 72 ? -7.980 185.129 35.485 1.00 28.05 64 VAL B N 1
ATOM 3299 C CA . VAL B 1 72 ? -7.953 184.788 34.065 1.00 28.72 64 VAL B CA 1
ATOM 3300 C C . VAL B 1 72 ? -9.011 185.569 33.294 1.00 30.91 64 VAL B C 1
ATOM 3301 O O . VAL B 1 72 ? -8.903 185.734 32.071 1.00 32.80 64 VAL B O 1
ATOM 3305 N N . THR B 1 73 ? -10.050 186.053 33.980 1.00 31.94 65 THR B N 1
ATOM 3306 C CA . THR B 1 73 ? -11.076 186.849 33.318 1.00 29.79 65 THR B CA 1
ATOM 3307 C C . THR B 1 73 ? -10.789 188.340 33.376 1.00 32.83 65 THR B C 1
ATOM 3308 O O . THR B 1 73 ? -11.505 189.118 32.735 1.00 27.32 65 THR B O 1
ATOM 3312 N N . GLY B 1 74 ? -9.751 188.753 34.098 1.00 25.28 66 GLY B N 1
ATOM 3313 C CA . GLY B 1 74 ? -9.610 190.160 34.410 1.00 24.18 66 GLY B CA 1
ATOM 3314 C C . GLY B 1 74 ? -10.714 190.709 35.290 1.00 25.67 66 GLY B C 1
ATOM 3315 O O . GLY B 1 74 ? -10.838 191.927 35.421 1.00 32.83 66 GLY B O 1
ATOM 3316 N N . THR B 1 75 ? -11.524 189.843 35.902 1.00 28.48 67 THR B N 1
ATOM 3317 C CA . THR B 1 75 ? -12.614 190.269 36.772 1.00 27.18 67 THR B CA 1
ATOM 3318 C C . THR B 1 75 ? -12.620 189.387 38.011 1.00 27.42 67 THR B C 1
ATOM 3319 O O . THR B 1 75 ? -12.157 188.247 37.985 1.00 26.90 67 THR B O 1
ATOM 3323 N N . LEU B 1 76 ? -13.170 189.918 39.097 1.00 28.23 68 LEU B N 1
ATOM 3324 C CA . LEU B 1 76 ? -13.210 189.204 40.364 1.00 28.37 68 LEU B CA 1
ATOM 3325 C C . LEU B 1 76 ? -14.502 189.545 41.078 1.00 28.48 68 LEU B C 1
ATOM 3326 O O . LEU B 1 76 ? -15.114 190.587 40.804 1.00 26.94 68 LEU B O 1
ATOM 3331 N N . PRO B 1 77 ? -14.965 188.686 41.988 1.00 29.82 69 PRO B N 1
ATOM 3332 C CA . PRO B 1 77 ? -16.087 189.081 42.840 1.00 28.06 69 PRO B CA 1
ATOM 3333 C C . PRO B 1 77 ? -15.651 190.231 43.732 1.00 29.17 69 PRO B C 1
ATOM 3334 O O . PRO B 1 77 ? -14.473 190.372 44.064 1.00 28.57 69 PRO B O 1
ATOM 3338 N N . LYS B 1 78 ? -16.602 191.080 44.103 1.00 30.04 70 LYS B N 1
ATOM 3339 C CA . LYS B 1 78 ? -16.277 192.184 44.991 1.00 30.06 70 LYS B CA 1
ATOM 3340 C C . LYS B 1 78 ? -17.432 192.440 45.939 1.00 29.67 70 LYS B C 1
ATOM 3341 O O . LYS B 1 78 ? -18.594 192.201 45.612 1.00 33.31 70 LYS B O 1
ATOM 3347 N N . VAL B 1 79 ? -17.088 192.913 47.126 1.00 30.19 71 VAL B N 1
ATOM 3348 C CA . VAL B 1 79 ? -18.061 193.215 48.162 1.00 32.26 71 VAL B CA 1
ATOM 3349 C C . VAL B 1 79 ? -18.030 194.708 48.441 1.00 32.52 71 VAL B C 1
ATOM 3350 O O . VAL B 1 79 ? -17.016 195.383 48.229 1.00 31.98 71 VAL B O 1
ATOM 3354 N N . HIS B 1 80 ? -19.159 195.227 48.910 1.00 37.09 72 HIS B N 1
ATOM 3355 C CA . HIS B 1 80 ? -19.176 196.590 49.405 1.00 37.32 72 HIS B CA 1
ATOM 3356 C C . HIS B 1 80 ? -18.472 196.626 50.753 1.00 36.16 72 HIS B C 1
ATOM 3357 O O . HIS B 1 80 ? -18.703 195.768 51.609 1.00 33.90 72 HIS B O 1
ATOM 3364 N N . ARG B 1 81 ? -17.504 197.455 50.761 1.00 33.66 73 ARG B N 1
ATOM 3365 C CA . ARG B 1 81 ? -16.986 197.731 52.125 1.00 40.06 73 ARG B CA 1
ATOM 3366 C C . ARG B 1 81 ? -16.769 199.237 52.226 1.00 44.34 73 ARG B C 1
ATOM 3367 O O . ARG B 1 81 ? -15.862 199.731 51.553 1.00 43.32 73 ARG B O 1
ATOM 3375 N N . THR B 1 82 ? -17.151 199.950 53.258 1.00 44.05 74 THR B N 1
ATOM 3376 C CA . THR B 1 82 ? -17.036 201.398 53.330 1.00 45.57 74 THR B CA 1
ATOM 3377 C C . THR B 1 82 ? -15.591 201.821 53.545 1.00 41.37 74 THR B C 1
ATOM 3378 O O . THR B 1 82 ? -14.911 201.338 54.456 1.00 42.41 74 THR B O 1
ATOM 3382 N N . GLY B 1 83 ? -15.129 202.733 52.692 1.00 42.74 75 GLY B N 1
ATOM 3383 C CA . GLY B 1 83 ? -13.790 203.265 52.752 1.00 34.81 75 GLY B CA 1
ATOM 3384 C C . GLY B 1 83 ? -12.747 202.478 51.986 1.00 36.96 75 GLY B C 1
ATOM 3385 O O . GLY B 1 83 ? -11.661 203.009 51.734 1.00 37.17 75 GLY B O 1
ATOM 3386 N N . ALA B 1 84 ? -13.046 201.244 51.583 1.00 37.61 76 ALA B N 1
ATOM 3387 C CA . ALA B 1 84 ? -12.081 200.465 50.821 1.00 33.78 76 ALA B CA 1
ATOM 3388 C C . ALA B 1 84 ? -11.977 200.990 49.394 1.00 35.63 76 ALA B C 1
ATOM 3389 O O . ALA B 1 84 ? -12.948 201.484 48.817 1.00 36.36 76 ALA B O 1
ATOM 3391 N N . VAL B 1 85 ? -10.787 200.865 48.815 1.00 32.33 77 VAL B N 1
ATOM 3392 C CA . VAL B 1 85 ? -10.531 201.337 47.460 1.00 26.84 77 VAL B CA 1
ATOM 3393 C C . VAL B 1 85 ? -9.986 200.180 46.638 1.00 27.06 77 VAL B C 1
ATOM 3394 O O . VAL B 1 85 ? -9.059 199.485 47.070 1.00 30.75 77 VAL B O 1
ATOM 3398 N N . SER B 1 86 ? -10.558 199.982 45.454 1.00 28.01 78 SER B N 1
ATOM 3399 C CA . SER B 1 86 ? -10.123 198.949 44.533 1.00 28.29 78 SER B CA 1
ATOM 3400 C C . SER B 1 86 ? -9.965 199.560 43.150 1.00 29.60 78 SER B C 1
ATOM 3401 O O . SER B 1 86 ? -10.527 200.614 42.845 1.00 27.81 78 SER B O 1
ATOM 3404 N N . GLY B 1 87 ? -9.193 198.883 42.312 1.00 31.98 79 GLY B N 1
ATOM 3405 C CA . GLY B 1 87 ? -8.956 199.384 40.975 1.00 27.08 79 GLY B CA 1
ATOM 3406 C C . GLY B 1 87 ? -8.092 198.432 40.184 1.00 27.65 79 GLY B C 1
ATOM 3407 O O . GLY B 1 87 ? -7.919 197.271 40.557 1.00 26.68 79 GLY B O 1
ATOM 3408 N N . HIS B 1 88 ? -7.539 198.940 39.090 1.00 23.53 80 HIS B N 1
ATOM 3409 C CA . HIS B 1 88 ? -6.730 198.142 38.185 1.00 26.19 80 HIS B CA 1
ATOM 3410 C C . HIS B 1 88 ? -5.264 198.539 38.264 1.00 32.04 80 HIS B C 1
ATOM 3411 O O . HIS B 1 88 ? -4.889 199.566 38.838 1.00 31.83 80 HIS B O 1
ATOM 3418 N N . SER B 1 89 ? -4.435 197.686 37.675 1.00 29.40 81 SER B N 1
ATOM 3419 C CA . SER B 1 89 ? -3.076 198.072 37.362 1.00 28.00 81 SER B CA 1
ATOM 3420 C C . SER B 1 89 ? -3.108 199.114 36.248 1.00 27.55 81 SER B C 1
ATOM 3421 O O . SER B 1 89 ? -4.095 199.245 35.515 1.00 27.03 81 SER B O 1
ATOM 3424 N N . LEU B 1 90 ? -2.015 199.866 36.125 1.00 26.92 82 LEU B N 1
ATOM 3425 C CA . LEU B 1 90 ? -1.834 200.780 35.004 1.00 24.49 82 LEU B CA 1
ATOM 3426 C C . LEU B 1 90 ? -1.022 200.158 33.880 1.00 24.08 82 LEU B C 1
ATOM 3427 O O . LEU B 1 90 ? -0.445 200.882 33.064 1.00 27.13 82 LEU B O 1
ATOM 3432 N N . LYS B 1 91 ? -0.946 198.830 33.838 1.00 24.62 83 LYS B N 1
ATOM 3433 C CA . LYS B 1 91 ? -0.496 198.140 32.638 1.00 22.94 83 LYS B CA 1
ATOM 3434 C C . LYS B 1 91 ? -1.266 198.637 31.419 1.00 34.88 83 LYS B C 1
ATOM 3435 O O . LYS B 1 91 ? -2.487 198.829 31.472 1.00 25.93 83 LYS B O 1
ATOM 3441 N N . GLN B 1 92 ? -0.536 198.863 30.324 1.00 31.67 84 GLN B N 1
ATOM 3442 C CA . GLN B 1 92 ? -1.029 199.355 29.038 1.00 31.26 84 GLN B CA 1
ATOM 3443 C C . GLN B 1 92 ? -1.364 200.839 29.080 1.00 34.79 84 GLN B C 1
ATOM 3444 O O . GLN B 1 92 ? -2.037 201.337 28.168 1.00 36.21 84 GLN B O 1
ATOM 3450 N N . CYS B 1 93 ? -0.909 201.568 30.098 1.00 30.50 85 CYS B N 1
ATOM 3451 C CA . CYS B 1 93 ? -1.209 202.986 30.235 1.00 29.73 85 CYS B CA 1
ATOM 3452 C C . CYS B 1 93 ? -0.064 203.876 29.788 1.00 30.16 85 CYS B C 1
ATOM 3453 O O . CYS B 1 93 ? -0.099 205.085 30.041 1.00 35.74 85 CYS B O 1
ATOM 3456 N N . GLY B 1 94 ? 0.930 203.312 29.107 1.00 35.06 86 GLY B N 1
ATOM 3457 C CA . GLY B 1 94 ? 2.008 204.114 28.571 1.00 34.60 86 GLY B CA 1
ATOM 3458 C C . GLY B 1 94 ? 2.622 205.096 29.546 1.00 41.69 86 GLY B C 1
ATOM 3459 O O . GLY B 1 94 ? 3.044 204.728 30.648 1.00 35.78 86 GLY B O 1
ATOM 3460 N N . HIS B 1 95 ? 2.669 206.363 29.132 1.00 41.69 87 HIS B N 1
ATOM 3461 C CA . HIS B 1 95 ? 3.279 207.445 29.897 1.00 41.87 87 HIS B CA 1
ATOM 3462 C C . HIS B 1 95 ? 2.765 207.615 31.327 1.00 42.52 87 HIS B C 1
ATOM 3463 O O . HIS B 1 95 ? 3.439 208.252 32.145 1.00 41.32 87 HIS B O 1
ATOM 3470 N N . GLN B 1 96 ? 1.602 207.052 31.655 1.00 44.99 88 GLN B N 1
ATOM 3471 C CA . GLN B 1 96 ? 1.122 207.108 33.032 1.00 40.99 88 GLN B CA 1
ATOM 3472 C C . GLN B 1 96 ? 1.818 206.120 33.964 1.00 37.80 88 GLN B C 1
ATOM 3473 O O . GLN B 1 96 ? 1.677 206.247 35.184 1.00 36.08 88 GLN B O 1
ATOM 3479 N N . ILE B 1 97 ? 2.558 205.151 33.436 1.00 33.82 89 ILE B N 1
ATOM 3480 C CA . ILE B 1 97 ? 3.311 204.216 34.270 1.00 36.59 89 ILE B CA 1
ATOM 3481 C C . ILE B 1 97 ? 4.532 204.919 34.859 1.00 35.80 89 ILE B C 1
ATOM 3482 O O . ILE B 1 97 ? 5.399 205.399 34.120 1.00 33.54 89 ILE B O 1
ATOM 3487 N N . SER B 1 98 ? 4.603 204.981 36.192 1.00 34.54 90 SER B N 1
ATOM 3488 C CA . SER B 1 98 ? 5.748 205.595 36.857 1.00 27.34 90 SER B CA 1
ATOM 3489 C C . SER B 1 98 ? 5.980 204.939 38.211 1.00 29.89 90 SER B C 1
ATOM 3490 O O . SER B 1 98 ? 5.025 204.619 38.922 1.00 29.39 90 SER B O 1
ATOM 3493 N N . ALA B 1 99 ? 7.252 204.733 38.554 1.00 33.37 91 ALA B N 1
ATOM 3494 C CA . ALA B 1 99 ? 7.635 204.298 39.894 1.00 26.88 91 ALA B CA 1
ATOM 3495 C C . ALA B 1 99 ? 7.851 205.454 40.863 1.00 28.40 91 ALA B C 1
ATOM 3496 O O . ALA B 1 99 ? 8.198 205.212 42.025 1.00 33.87 91 ALA B O 1
ATOM 3498 N N . CYS B 1 100 ? 7.650 206.693 40.423 1.00 28.29 92 CYS B N 1
ATOM 3499 C CA . CYS B 1 100 ? 7.984 207.868 41.216 1.00 27.46 92 CYS B CA 1
ATOM 3500 C C . CYS B 1 100 ? 6.801 208.250 42.092 1.00 31.01 92 CYS B C 1
ATOM 3501 O O . CYS B 1 100 ? 5.685 208.422 41.594 1.00 30.00 92 CYS B O 1
ATOM 3504 N N . HIS B 1 101 ? 7.051 208.391 43.393 1.00 26.82 93 HIS B N 1
ATOM 3505 C CA . HIS B 1 101 ? 6.014 208.743 44.363 1.00 30.68 93 HIS B CA 1
ATOM 3506 C C . HIS B 1 101 ? 6.565 209.795 45.322 1.00 25.40 93 HIS B C 1
ATOM 3507 O O . HIS B 1 101 ? 7.371 209.486 46.205 1.00 26.14 93 HIS B O 1
ATOM 3514 N N . ARG B 1 102 ? 6.115 211.035 45.147 1.00 29.96 94 ARG B N 1
ATOM 3515 C CA . ARG B 1 102 ? 6.656 212.179 45.866 1.00 33.20 94 ARG B CA 1
ATOM 3516 C C . ARG B 1 102 ? 5.979 212.415 47.204 1.00 31.29 94 ARG B C 1
ATOM 3517 O O . ARG B 1 102 ? 6.543 213.122 48.046 1.00 34.09 94 ARG B O 1
ATOM 3525 N N . ASP B 1 103 ? 4.783 211.865 47.401 1.00 30.50 95 ASP B N 1
ATOM 3526 C CA . ASP B 1 103 ? 3.941 212.257 48.523 1.00 33.50 95 ASP B CA 1
ATOM 3527 C C . ASP B 1 103 ? 4.647 212.056 49.857 1.00 31.95 95 ASP B C 1
ATOM 3528 O O . ASP B 1 103 ? 5.294 211.031 50.090 1.00 29.35 95 ASP B O 1
ATOM 3533 N N . ILE B 1 104 ? 4.519 213.053 50.729 1.00 31.11 96 ILE B N 1
ATOM 3534 C CA . ILE B 1 104 ? 4.889 212.952 52.136 1.00 29.45 96 ILE B CA 1
ATOM 3535 C C . ILE B 1 104 ? 3.616 212.695 52.929 1.00 29.91 96 ILE B C 1
ATOM 3536 O O . ILE B 1 104 ? 2.567 213.292 52.650 1.00 36.28 96 ILE B O 1
ATOM 3541 N N . TYR B 1 105 ? 3.693 211.793 53.905 1.00 35.41 97 TYR B N 1
ATOM 3542 C CA . TYR B 1 105 ? 2.516 211.316 54.623 1.00 30.95 97 TYR B CA 1
ATOM 3543 C C . TYR B 1 105 ? 2.564 211.817 56.060 1.00 30.01 97 TYR B C 1
ATOM 3544 O O . TYR B 1 105 ? 3.418 211.391 56.845 1.00 28.61 97 TYR B O 1
ATOM 3553 N N . LYS B 1 106 ? 1.641 212.716 56.396 1.00 32.62 98 LYS B N 1
ATOM 3554 C CA . LYS B 1 106 ? 1.643 213.386 57.688 1.00 35.09 98 LYS B CA 1
ATOM 3555 C C . LYS B 1 106 ? 0.818 212.587 58.687 1.00 35.37 98 LYS B C 1
ATOM 3556 O O . LYS B 1 106 ? -0.276 212.111 58.365 1.00 32.89 98 LYS B O 1
ATOM 3562 N N . GLY B 1 107 ? 1.357 212.437 59.894 1.00 32.06 99 GLY B N 1
ATOM 3563 C CA . GLY B 1 107 ? 0.694 211.667 60.922 1.00 26.85 99 GLY B CA 1
ATOM 3564 C C . GLY B 1 107 ? 0.886 210.177 60.783 1.00 27.78 99 GLY B C 1
ATOM 3565 O O . GLY B 1 107 ? 0.068 209.409 61.299 1.00 28.97 99 GLY B O 1
ATOM 3566 N N . VAL B 1 108 ? 1.952 209.741 60.113 1.00 28.27 100 VAL B N 1
ATOM 3567 C CA . VAL B 1 108 ? 2.142 208.338 59.762 1.00 28.13 100 VAL B CA 1
ATOM 3568 C C . VAL B 1 108 ? 3.597 207.938 59.984 1.00 26.60 100 VAL B C 1
ATOM 3569 O O . VAL B 1 108 ? 4.513 208.664 59.584 1.00 28.77 100 VAL B O 1
ATOM 3573 N N . ASP B 1 109 ? 3.806 206.780 60.615 1.00 28.09 101 ASP B N 1
ATOM 3574 C CA . ASP B 1 109 ? 5.121 206.159 60.760 1.00 27.01 101 ASP B CA 1
ATOM 3575 C C . ASP B 1 109 ? 5.154 204.892 59.906 1.00 24.31 101 ASP B C 1
ATOM 3576 O O . ASP B 1 109 ? 4.558 203.874 60.265 1.00 25.04 101 ASP B O 1
ATOM 3581 N N . MET B 1 110 ? 5.852 204.961 58.774 1.00 24.10 102 MET B N 1
ATOM 3582 C CA . MET B 1 110 ? 6.106 203.789 57.938 1.00 20.37 102 MET B CA 1
ATOM 3583 C C . MET B 1 110 ? 7.311 203.040 58.502 1.00 20.48 102 MET B C 1
ATOM 3584 O O . MET B 1 110 ? 8.444 203.524 58.425 1.00 22.48 102 MET B O 1
ATOM 3589 N N . ARG B 1 111 ? 7.066 201.862 59.075 1.00 24.30 103 ARG B N 1
ATOM 3590 C CA . ARG B 1 111 ? 8.094 201.120 59.794 1.00 24.71 103 ARG B CA 1
ATOM 3591 C C . ARG B 1 111 ? 8.922 200.246 58.859 1.00 23.03 103 ARG B C 1
ATOM 3592 O O . ARG B 1 111 ? 8.435 199.747 57.841 1.00 24.13 103 ARG B O 1
ATOM 3600 N N . GLY B 1 112 ? 10.179 200.055 59.223 1.00 21.96 104 GLY B N 1
ATOM 3601 C CA . GLY B 1 112 ? 11.064 199.173 58.489 1.00 21.24 104 GLY B CA 1
ATOM 3602 C C . GLY B 1 112 ? 12.306 198.897 59.300 1.00 21.72 104 GLY B C 1
ATOM 3603 O O . GLY B 1 112 ? 12.314 199.063 60.528 1.00 23.67 104 GLY B O 1
ATOM 3604 N N . VAL B 1 113 ? 13.374 198.492 58.625 1.00 20.51 105 VAL B N 1
ATOM 3605 C CA . VAL B 1 113 ? 14.668 198.312 59.271 1.00 19.77 105 VAL B CA 1
ATOM 3606 C C . VAL B 1 113 ? 15.377 199.660 59.303 1.00 23.24 105 VAL B C 1
ATOM 3607 O O . VAL B 1 113 ? 15.729 200.215 58.255 1.00 23.75 105 VAL B O 1
ATOM 3611 N N . ASN B 1 114 ? 15.582 200.190 60.503 1.00 22.09 106 ASN B N 1
ATOM 3612 C CA . ASN B 1 114 ? 16.280 201.456 60.665 1.00 24.94 106 ASN B CA 1
ATOM 3613 C C . ASN B 1 114 ? 17.782 201.220 60.584 1.00 25.06 106 ASN B C 1
ATOM 3614 O O . ASN B 1 114 ? 18.331 200.416 61.343 1.00 24.07 106 ASN B O 1
ATOM 3619 N N . PHE B 1 115 ? 18.446 201.904 59.654 1.00 22.71 107 PHE B N 1
ATOM 3620 C CA . PHE B 1 115 ? 19.892 201.801 59.538 1.00 22.95 107 PHE B CA 1
ATOM 3621 C C . PHE B 1 115 ? 20.603 203.133 59.716 1.00 26.54 107 PHE B C 1
ATOM 3622 O O . PHE B 1 115 ? 21.837 203.147 59.754 1.00 22.53 107 PHE B O 1
ATOM 3630 N N . ASN B 1 116 ? 19.875 204.243 59.825 1.00 28.17 108 ASN B N 1
ATOM 3631 C CA . ASN B 1 116 ? 20.489 205.543 60.060 1.00 27.85 108 ASN B CA 1
ATOM 3632 C C . ASN B 1 116 ? 19.536 206.501 60.757 1.00 25.44 108 ASN B C 1
ATOM 3633 O O . ASN B 1 116 ? 18.367 206.598 60.381 1.00 26.36 108 ASN B O 1
ATOM 3638 N N . VAL B 1 117 ? 20.047 207.209 61.764 1.00 25.69 109 VAL B N 1
ATOM 3639 C CA . VAL B 1 117 ? 19.319 208.284 62.429 1.00 26.55 109 VAL B CA 1
ATOM 3640 C C . VAL B 1 117 ? 20.191 209.532 62.483 1.00 25.19 109 VAL B C 1
ATOM 3641 O O . VAL B 1 117 ? 21.412 209.442 62.657 1.00 27.50 109 VAL B O 1
ATOM 3645 N N . SER B 1 118 ? 19.566 210.694 62.313 1.00 27.56 110 SER B N 1
ATOM 3646 C CA . SER B 1 118 ? 20.233 211.967 62.551 1.00 26.98 110 SER B CA 1
ATOM 3647 C C . SER B 1 118 ? 19.171 213.018 62.834 1.00 29.42 110 SER B C 1
ATOM 3648 O O . SER B 1 118 ? 17.978 212.799 62.617 1.00 29.21 110 SER B O 1
ATOM 3651 N N . LYS B 1 119 ? 19.626 214.178 63.290 1.00 31.22 111 LYS B N 1
ATOM 3652 C CA . LYS B 1 119 ? 18.748 215.314 63.507 1.00 34.19 111 LYS B CA 1
ATOM 3653 C C . LYS B 1 119 ? 18.802 216.233 62.300 1.00 31.50 111 LYS B C 1
ATOM 3654 O O . LYS B 1 119 ? 19.856 216.427 61.689 1.00 35.62 111 LYS B O 1
ATOM 3660 N N . VAL B 1 120 ? 17.621 216.660 61.886 1.00 28.68 112 VAL B N 1
ATOM 3661 C CA . VAL B 1 120 ? 17.522 217.496 60.665 1.00 38.84 112 VAL B CA 1
ATOM 3662 C C . VAL B 1 120 ? 16.542 218.621 60.951 1.00 43.65 112 VAL B C 1
ATOM 3663 O O . VAL B 1 120 ? 15.755 218.504 61.896 1.00 41.74 112 VAL B O 1
ATOM 3667 N N . SER B 1 121 ? 16.541 219.613 60.087 1.00 40.38 113 SER B N 1
ATOM 3668 C CA . SER B 1 121 ? 15.765 220.820 60.353 1.00 43.69 113 SER B CA 1
ATOM 3669 C C . SER B 1 121 ? 14.361 220.802 59.753 1.00 43.48 113 SER B C 1
ATOM 3670 O O . SER B 1 121 ? 13.511 221.582 60.200 1.00 49.09 113 SER B O 1
ATOM 3673 N N . SER B 1 122 ? 14.091 219.959 58.757 1.00 39.00 114 SER B N 1
ATOM 3674 C CA . SER B 1 122 ? 12.742 219.863 58.212 1.00 41.58 114 SER B CA 1
ATOM 3675 C C . SER B 1 122 ? 12.544 218.488 57.590 1.00 34.80 114 SER B C 1
ATOM 3676 O O . SER B 1 122 ? 13.492 217.732 57.384 1.00 33.55 114 SER B O 1
ATOM 3679 N N . VAL B 1 123 ? 11.287 218.180 57.275 1.00 30.51 115 VAL B N 1
ATOM 3680 C CA . VAL B 1 123 ? 10.970 216.900 56.645 1.00 29.47 115 VAL B CA 1
ATOM 3681 C C . VAL B 1 123 ? 11.625 216.773 55.272 1.00 35.87 115 VAL B C 1
ATOM 3682 O O . VAL B 1 123 ? 12.077 215.685 54.890 1.00 35.34 115 VAL B O 1
ATOM 3686 N N . GLU B 1 124 ? 11.682 217.865 54.498 1.00 31.98 116 GLU B N 1
ATOM 3687 C CA . GLU B 1 124 ? 12.233 217.726 53.154 1.00 36.52 116 GLU B CA 1
ATOM 3688 C C . GLU B 1 124 ? 13.739 217.515 53.205 1.00 33.02 116 GLU B C 1
ATOM 3689 O O . GLU B 1 124 ? 14.320 216.959 52.265 1.00 36.40 116 GLU B O 1
ATOM 3695 N N . GLU B 1 125 ? 14.386 217.963 54.282 1.00 29.71 117 GLU B N 1
ATOM 3696 C CA . GLU B 1 125 ? 15.788 217.616 54.488 1.00 31.64 117 GLU B CA 1
ATOM 3697 C C . GLU B 1 125 ? 15.947 216.127 54.777 1.00 30.50 117 GLU B C 1
ATOM 3698 O O . GLU B 1 125 ? 16.937 215.511 54.362 1.00 35.76 117 GLU B O 1
ATOM 3704 N N . CYS B 1 126 ? 14.989 215.537 55.498 1.00 29.14 118 CYS B N 1
ATOM 3705 C CA . CYS B 1 126 ? 14.974 214.089 55.691 1.00 28.02 118 CYS B CA 1
ATOM 3706 C C . CYS B 1 126 ? 14.762 213.349 54.375 1.00 26.67 118 CYS B C 1
ATOM 3707 O O . CYS B 1 126 ? 15.484 212.392 54.069 1.00 24.41 118 CYS B O 1
ATOM 3710 N N . GLN B 1 127 ? 13.764 213.771 53.589 1.00 26.59 119 GLN B N 1
ATOM 3711 C CA . GLN B 1 127 ? 13.547 213.163 52.277 1.00 29.22 119 GLN B CA 1
ATOM 3712 C C . GLN B 1 127 ? 14.803 213.217 51.422 1.00 25.07 119 GLN B C 1
ATOM 3713 O O . GLN B 1 127 ? 15.100 212.277 50.675 1.00 25.66 119 GLN B O 1
ATOM 3719 N N . LYS B 1 128 ? 15.551 214.314 51.515 1.00 26.54 120 LYS B N 1
ATOM 3720 C CA . LYS B 1 128 ? 16.766 214.442 50.721 1.00 29.35 120 LYS B CA 1
ATOM 3721 C C . LYS B 1 128 ? 17.842 213.467 51.190 1.00 26.67 120 LYS B C 1
ATOM 3722 O O . LYS B 1 128 ? 18.509 212.828 50.367 1.00 24.35 120 LYS B O 1
ATOM 3728 N N . ARG B 1 129 ? 18.045 213.361 52.504 1.00 22.76 121 ARG B N 1
ATOM 3729 C CA . ARG B 1 129 ? 18.967 212.362 53.038 1.00 25.24 121 ARG B CA 1
ATOM 3730 C C . ARG B 1 129 ? 18.616 210.956 52.563 1.00 20.79 121 ARG B C 1
ATOM 3731 O O . ARG B 1 129 ? 19.499 210.186 52.164 1.00 23.99 121 ARG B O 1
ATOM 3739 N N . CYS B 1 130 ? 17.336 210.589 52.623 1.00 21.43 122 CYS B N 1
ATOM 3740 C CA . CYS B 1 130 ? 16.932 209.278 52.132 1.00 23.19 122 CYS B CA 1
ATOM 3741 C C . CYS B 1 130 ? 17.246 209.139 50.650 1.00 20.09 122 CYS B C 1
ATOM 3742 O O . CYS B 1 130 ? 17.802 208.126 50.208 1.00 18.76 122 CYS B O 1
ATOM 3745 N N . THR B 1 131 ? 16.881 210.160 49.872 1.00 20.13 123 THR B N 1
ATOM 3746 C CA . THR B 1 131 ? 17.058 210.132 48.424 1.00 21.44 123 THR B CA 1
ATOM 3747 C C . THR B 1 131 ? 18.517 209.953 48.017 1.00 21.94 123 THR B C 1
ATOM 3748 O O . THR B 1 131 ? 18.809 209.283 47.018 1.00 20.82 123 THR B O 1
ATOM 3752 N N . ASN B 1 132 ? 19.445 210.541 48.766 1.00 19.09 124 ASN B N 1
ATOM 3753 C CA . ASN B 1 132 ? 20.867 210.445 48.459 1.00 26.54 124 ASN B CA 1
ATOM 3754 C C . ASN B 1 132 ? 21.596 209.335 49.218 1.00 22.92 124 ASN B C 1
ATOM 3755 O O . ASN B 1 132 ? 22.831 209.285 49.176 1.00 25.43 124 ASN B O 1
ATOM 3760 N N . ASN B 1 133 ? 20.878 208.458 49.914 1.00 20.32 125 ASN B N 1
ATOM 3761 C CA . ASN B 1 133 ? 21.452 207.225 50.444 1.00 20.34 125 ASN B CA 1
ATOM 3762 C C . ASN B 1 133 ? 20.933 206.060 49.610 1.00 22.88 125 ASN B C 1
ATOM 3763 O O . ASN B 1 133 ? 19.717 205.865 49.497 1.00 22.62 125 ASN B O 1
ATOM 3768 N N . ILE B 1 134 ? 21.858 205.302 49.011 1.00 20.54 126 ILE B N 1
ATOM 3769 C CA . ILE B 1 134 ? 21.477 204.239 48.081 1.00 20.93 126 ILE B CA 1
ATOM 3770 C C . ILE B 1 134 ? 20.613 203.180 48.758 1.00 22.04 126 ILE B C 1
ATOM 3771 O O . ILE B 1 134 ? 19.734 202.586 48.120 1.00 20.00 126 ILE B O 1
ATOM 3776 N N . ARG B 1 135 ? 20.838 202.927 50.047 1.00 24.46 127 ARG B N 1
ATOM 3777 C CA . ARG B 1 135 ? 20.085 201.898 50.752 1.00 24.30 127 ARG B CA 1
ATOM 3778 C C . ARG B 1 135 ? 18.702 202.357 51.202 1.00 23.30 127 ARG B C 1
ATOM 3779 O O . ARG B 1 135 ? 17.870 201.511 51.546 1.00 24.23 127 ARG B O 1
ATOM 3787 N N . CYS B 1 136 ? 18.426 203.657 51.208 1.00 22.17 128 CYS B N 1
ATOM 3788 C CA . CYS B 1 136 ? 17.180 204.146 51.787 1.00 21.48 128 CYS B CA 1
ATOM 3789 C C . CYS B 1 136 ? 16.036 204.007 50.791 1.00 20.23 128 CYS B C 1
ATOM 3790 O O . CYS B 1 136 ? 16.110 204.519 49.669 1.00 20.60 128 CYS B O 1
ATOM 3793 N N . GLN B 1 137 ? 14.986 203.297 51.200 1.00 21.30 129 GLN B N 1
ATOM 3794 C CA . GLN B 1 137 ? 13.764 203.192 50.418 1.00 20.90 129 GLN B CA 1
ATOM 3795 C C . GLN B 1 137 ? 12.638 204.068 50.952 1.00 25.95 129 GLN B C 1
ATOM 3796 O O . GLN B 1 137 ? 11.779 204.488 50.167 1.00 27.45 129 GLN B O 1
ATOM 3802 N N . PHE B 1 138 ? 12.618 204.351 52.254 1.00 23.98 130 PHE B N 1
ATOM 3803 C CA . PHE B 1 138 ? 11.628 205.255 52.826 1.00 22.09 130 PHE B CA 1
ATOM 3804 C C . PHE B 1 138 ? 12.140 205.764 54.165 1.00 22.71 130 PHE B C 1
ATOM 3805 O O . PHE B 1 138 ? 13.111 205.242 54.719 1.00 21.35 130 PHE B O 1
ATOM 3813 N N . PHE B 1 139 ? 11.478 206.805 54.673 1.00 23.63 131 PHE B N 1
ATOM 3814 C CA . PHE B 1 139 ? 11.952 207.501 55.861 1.00 23.49 131 PHE B CA 1
ATOM 3815 C C . PHE B 1 139 ? 10.787 207.867 56.767 1.00 24.66 131 PHE B C 1
ATOM 3816 O O . PHE B 1 139 ? 9.627 207.898 56.349 1.00 23.64 131 PHE B O 1
ATOM 3824 N N . SER B 1 140 ? 11.126 208.177 58.017 1.00 22.55 132 SER B N 1
ATOM 3825 C CA . SER B 1 140 ? 10.205 208.784 58.961 1.00 25.34 132 SER B CA 1
ATOM 3826 C C . SER B 1 140 ? 10.910 209.921 59.689 1.00 27.44 132 SER B C 1
ATOM 3827 O O . SER B 1 140 ? 12.079 209.812 60.078 1.00 23.70 132 SER B O 1
ATOM 3830 N N . TYR B 1 141 ? 10.178 211.018 59.869 1.00 28.47 133 TYR B N 1
ATOM 3831 C CA . TYR B 1 141 ? 10.708 212.236 60.467 1.00 27.33 133 TYR B CA 1
ATOM 3832 C C . TYR B 1 141 ? 9.767 212.694 61.572 1.00 27.62 133 TYR B C 1
ATOM 3833 O O . TYR B 1 141 ? 8.559 212.816 61.348 1.00 28.31 133 TYR B O 1
ATOM 3842 N N . ALA B 1 142 ? 10.314 212.944 62.757 1.00 27.04 134 ALA B N 1
ATOM 3843 C CA . ALA B 1 142 ? 9.545 213.492 63.866 1.00 29.76 134 ALA B CA 1
ATOM 3844 C C . ALA B 1 142 ? 9.722 215.000 63.877 1.00 32.29 134 ALA B C 1
ATOM 3845 O O . ALA B 1 142 ? 10.851 215.494 63.866 1.00 35.21 134 ALA B O 1
ATOM 3847 N N . THR B 1 143 ? 8.610 215.727 63.894 1.00 34.96 135 THR B N 1
ATOM 3848 C CA . THR B 1 143 ? 8.675 217.176 63.857 1.00 34.39 135 THR B CA 1
ATOM 3849 C C . THR B 1 143 ? 9.069 217.752 65.217 1.00 41.29 135 THR B C 1
ATOM 3850 O O . THR B 1 143 ? 9.217 217.047 66.222 1.00 39.40 135 THR B O 1
ATOM 3854 N N . GLN B 1 144 ? 9.251 219.071 65.224 1.00 42.87 136 GLN B N 1
ATOM 3855 C CA . GLN B 1 144 ? 9.512 219.844 66.428 1.00 42.89 136 GLN B CA 1
ATOM 3856 C C . GLN B 1 144 ? 8.356 219.772 67.414 1.00 48.17 136 GLN B C 1
ATOM 3857 O O . GLN B 1 144 ? 8.503 220.218 68.555 1.00 50.48 136 GLN B O 1
ATOM 3863 N N . THR B 1 145 ? 7.178 219.346 66.963 1.00 46.07 137 THR B N 1
ATOM 3864 C CA . THR B 1 145 ? 6.036 219.204 67.853 1.00 42.48 137 THR B CA 1
ATOM 3865 C C . THR B 1 145 ? 5.983 217.848 68.551 1.00 47.56 137 THR B C 1
ATOM 3866 O O . THR B 1 145 ? 5.280 217.720 69.562 1.00 50.05 137 THR B O 1
ATOM 3870 N N . PHE B 1 146 ? 6.756 216.864 68.082 1.00 41.50 138 PHE B N 1
ATOM 3871 C CA . PHE B 1 146 ? 6.653 215.494 68.580 1.00 38.98 138 PHE B CA 1
ATOM 3872 C C . PHE B 1 146 ? 6.694 215.438 70.101 1.00 46.43 138 PHE B C 1
ATOM 3873 O O . PHE B 1 146 ? 7.494 216.122 70.743 1.00 46.93 138 PHE B O 1
ATOM 3881 N N . HIS B 1 147 ? 5.805 214.616 70.662 1.00 37.57 139 HIS B N 1
ATOM 3882 C CA . HIS B 1 147 ? 5.567 214.620 72.102 1.00 43.25 139 HIS B CA 1
ATOM 3883 C C . HIS B 1 147 ? 6.822 214.310 72.917 1.00 44.64 139 HIS B C 1
ATOM 3884 O O . HIS B 1 147 ? 7.077 214.957 73.941 1.00 49.61 139 HIS B O 1
ATOM 3891 N N . LYS B 1 148 ? 7.628 213.347 72.476 1.00 42.45 140 LYS B N 1
ATOM 3892 C CA . LYS B 1 148 ? 8.830 212.969 73.210 1.00 45.52 140 LYS B CA 1
ATOM 3893 C C . LYS B 1 148 ? 10.017 213.809 72.748 1.00 47.18 140 LYS B C 1
ATOM 3894 O O . LYS B 1 148 ? 10.347 213.836 71.555 1.00 44.24 140 LYS B O 1
ATOM 3900 N N . ALA B 1 149 ? 10.646 214.497 73.707 1.00 51.72 141 ALA B N 1
ATOM 3901 C CA . ALA B 1 149 ? 11.657 215.501 73.391 1.00 48.46 141 ALA B CA 1
ATOM 3902 C C . ALA B 1 149 ? 12.904 214.893 72.766 1.00 38.06 141 ALA B C 1
ATOM 3903 O O . ALA B 1 149 ? 13.508 215.490 71.867 1.00 39.07 141 ALA B O 1
ATOM 3905 N N . GLU B 1 150 ? 13.295 213.702 73.211 1.00 40.47 142 GLU B N 1
ATOM 3906 C CA . GLU B 1 150 ? 14.552 213.124 72.758 1.00 41.55 142 GLU B CA 1
ATOM 3907 C C . GLU B 1 150 ? 14.539 212.781 71.274 1.00 40.42 142 GLU B C 1
ATOM 3908 O O . GLU B 1 150 ? 15.604 212.754 70.647 1.00 34.96 142 GLU B O 1
ATOM 3914 N N . TYR B 1 151 ? 13.365 212.496 70.714 1.00 41.15 143 TYR B N 1
ATOM 3915 C CA . TYR B 1 151 ? 13.191 212.131 69.315 1.00 39.05 143 TYR B CA 1
ATOM 3916 C C . TYR B 1 151 ? 12.915 213.312 68.384 1.00 31.68 143 TYR B C 1
ATOM 3917 O O . TYR B 1 151 ? 12.867 213.110 67.165 1.00 29.40 143 TYR B O 1
ATOM 3926 N N . ARG B 1 152 ? 12.718 214.520 68.917 1.00 35.41 144 ARG B N 1
ATOM 3927 C CA . ARG B 1 152 ? 12.344 215.665 68.089 1.00 35.02 144 ARG B CA 1
ATOM 3928 C C . ARG B 1 152 ? 13.390 215.972 67.020 1.00 35.95 144 ARG B C 1
ATOM 3929 O O . ARG B 1 152 ? 14.588 216.042 67.309 1.00 31.60 144 ARG B O 1
ATOM 3937 N N . ASN B 1 153 ? 12.922 216.149 65.778 1.00 31.65 145 ASN B N 1
ATOM 3938 C CA . ASN B 1 153 ? 13.697 216.422 64.562 1.00 35.21 145 ASN B CA 1
ATOM 3939 C C . ASN B 1 153 ? 14.519 215.235 64.081 1.00 32.95 145 ASN B C 1
ATOM 3940 O O . ASN B 1 153 ? 15.326 215.399 63.159 1.00 32.52 145 ASN B O 1
ATOM 3945 N N . ASN B 1 154 ? 14.360 214.058 64.678 1.00 28.45 146 ASN B N 1
ATOM 3946 C CA . ASN B 1 154 ? 15.059 212.872 64.197 1.00 29.38 146 ASN B CA 1
ATOM 3947 C C . ASN B 1 154 ? 14.567 212.437 62.821 1.00 28.87 146 ASN B C 1
ATOM 3948 O O . ASN B 1 154 ? 13.367 212.439 62.535 1.00 28.41 146 ASN B O 1
ATOM 3953 N N . CYS B 1 155 ? 15.521 212.095 61.960 1.00 30.27 147 CYS B N 1
ATOM 3954 C CA . CYS B 1 155 ? 15.274 211.580 60.618 1.00 28.44 147 CYS B CA 1
ATOM 3955 C C . CYS B 1 155 ? 15.739 210.128 60.579 1.00 29.12 147 CYS B C 1
ATOM 3956 O O . CYS B 1 155 ? 16.928 209.854 60.772 1.00 27.68 147 CYS B O 1
ATOM 3959 N N . LEU B 1 156 ? 14.804 209.200 60.369 1.00 27.24 148 LEU B N 1
ATOM 3960 C CA . LEU B 1 156 ? 15.099 207.770 60.313 1.00 26.71 148 LEU B CA 1
ATOM 3961 C C . LEU B 1 156 ? 15.105 207.293 58.864 1.00 25.52 148 LEU B C 1
ATOM 3962 O O . LEU B 1 156 ? 14.103 207.440 58.157 1.00 24.42 148 LEU B O 1
ATOM 3967 N N . LEU B 1 157 ? 16.225 206.712 58.429 1.00 22.47 149 LEU B N 1
ATOM 3968 C CA . LEU B 1 157 ? 16.330 206.099 57.109 1.00 21.94 149 LEU B CA 1
ATOM 3969 C C . LEU B 1 157 ? 16.092 204.593 57.211 1.00 25.43 149 LEU B C 1
ATOM 3970 O O . LEU B 1 157 ? 16.603 203.935 58.124 1.00 23.74 149 LEU B O 1
ATOM 3975 N N . LYS B 1 158 ? 15.317 204.046 56.269 1.00 20.37 150 LYS B N 1
ATOM 3976 C CA . LYS B 1 158 ? 14.800 202.687 56.399 1.00 20.36 150 LYS B CA 1
ATOM 3977 C C . LYS B 1 158 ? 14.847 201.943 55.068 1.00 21.18 150 LYS B C 1
ATOM 3978 O O . LYS B 1 158 ? 14.846 202.552 53.995 1.00 15.51 150 LYS B O 1
ATOM 3984 N N . TYR B 1 159 ? 14.915 200.612 55.153 1.00 22.72 151 TYR B N 1
ATOM 3985 C CA . TYR B 1 159 ? 14.622 199.716 54.038 1.00 21.90 151 TYR B CA 1
ATOM 3986 C C . TYR B 1 159 ? 13.848 198.515 54.572 1.00 19.36 151 TYR B C 1
ATOM 3987 O O . TYR B 1 159 ? 13.698 198.343 55.782 1.00 20.14 151 TYR B O 1
ATOM 3996 N N . SER B 1 160 ? 13.385 197.657 53.669 1.00 18.47 152 SER B N 1
ATOM 3997 C CA . SER B 1 160 ? 12.591 196.498 54.060 1.00 19.14 152 SER B CA 1
ATOM 3998 C C . SER B 1 160 ? 12.482 195.550 52.864 1.00 25.61 152 SER B C 1
ATOM 3999 O O . SER B 1 160 ? 12.684 195.969 51.722 1.00 26.35 152 SER B O 1
ATOM 4002 N N . PRO B 1 161 ? 12.176 194.274 53.111 1.00 24.60 153 PRO B N 1
ATOM 4003 C CA . PRO B 1 161 ? 11.858 193.354 52.005 1.00 26.08 153 PRO B CA 1
ATOM 4004 C C . PRO B 1 161 ? 10.735 193.878 51.115 1.00 24.62 153 PRO B C 1
ATOM 4005 O O . PRO B 1 161 ? 9.649 194.224 51.588 1.00 22.74 153 PRO B O 1
ATOM 4009 N N . GLY B 1 162 ? 11.002 193.913 49.813 1.00 25.93 154 GLY B N 1
ATOM 4010 C CA . GLY B 1 162 ? 10.108 194.488 48.832 1.00 22.80 154 GLY B CA 1
ATOM 4011 C C . GLY B 1 162 ? 9.977 195.994 48.856 1.00 25.94 154 GLY B C 1
ATOM 4012 O O . GLY B 1 162 ? 9.197 196.541 48.064 1.00 25.79 154 GLY B O 1
ATOM 4013 N N . GLY B 1 163 ? 10.721 196.686 49.717 1.00 22.72 155 GLY B N 1
ATOM 4014 C CA . GLY B 1 163 ? 10.630 198.134 49.801 1.00 23.91 155 GLY B CA 1
ATOM 4015 C C . GLY B 1 163 ? 9.320 198.703 50.295 1.00 23.08 155 GLY B C 1
ATOM 4016 O O . GLY B 1 163 ? 9.092 199.907 50.146 1.00 22.03 155 GLY B O 1
ATOM 4017 N N . THR B 1 164 ? 8.433 197.874 50.860 1.00 23.87 156 THR B N 1
ATOM 4018 C CA . THR B 1 164 ? 7.246 198.422 51.502 1.00 21.73 156 THR B CA 1
ATOM 4019 C C . THR B 1 164 ? 7.359 198.295 53.018 1.00 24.36 156 THR B C 1
ATOM 4020 O O . THR B 1 164 ? 8.026 197.386 53.521 1.00 21.18 156 THR B O 1
ATOM 4024 N N . PRO B 1 165 ? 6.728 199.195 53.772 1.00 25.30 157 PRO B N 1
ATOM 4025 C CA . PRO B 1 165 ? 6.874 199.163 55.233 1.00 26.93 157 PRO B CA 1
ATOM 4026 C C . PRO B 1 165 ? 6.309 197.892 55.857 1.00 27.73 157 PRO B C 1
ATOM 4027 O O . PRO B 1 165 ? 5.261 197.386 55.450 1.00 31.04 157 PRO B O 1
ATOM 4031 N N . THR B 1 166 ? 7.024 197.385 56.868 1.00 24.34 158 THR B N 1
ATOM 4032 C CA . THR B 1 166 ? 6.622 196.184 57.594 1.00 31.09 158 THR B CA 1
ATOM 4033 C C . THR B 1 166 ? 5.421 196.425 58.499 1.00 29.21 158 THR B C 1
ATOM 4034 O O . THR B 1 166 ? 4.745 195.461 58.875 1.00 37.13 158 THR B O 1
ATOM 4038 N N . ALA B 1 167 ? 5.172 197.674 58.882 1.00 26.92 159 ALA B N 1
ATOM 4039 C CA . ALA B 1 167 ? 3.943 198.137 59.509 1.00 29.32 159 ALA B CA 1
ATOM 4040 C C . ALA B 1 167 ? 3.846 199.626 59.229 1.00 29.41 159 ALA B C 1
ATOM 4041 O O . ALA B 1 167 ? 4.860 200.282 58.980 1.00 25.13 159 ALA B O 1
ATOM 4043 N N . ILE B 1 168 ? 2.625 200.150 59.244 1.00 23.77 160 ILE B N 1
ATOM 4044 C CA . ILE B 1 168 ? 2.396 201.589 59.185 1.00 26.32 160 ILE B CA 1
ATOM 4045 C C . ILE B 1 168 ? 1.578 201.982 60.405 1.00 30.96 160 ILE B C 1
ATOM 4046 O O . ILE B 1 168 ? 0.471 201.470 60.616 1.00 32.59 160 ILE B O 1
ATOM 4051 N N . LYS B 1 169 ? 2.117 202.900 61.196 1.00 27.18 161 LYS B N 1
ATOM 4052 C CA . LYS B 1 169 ? 1.498 203.336 62.435 1.00 28.88 161 LYS B CA 1
ATOM 4053 C C . LYS B 1 169 ? 1.007 204.767 62.293 1.00 31.10 161 LYS B C 1
ATOM 4054 O O . LYS B 1 169 ? 1.692 205.617 61.719 1.00 30.29 161 LYS B O 1
ATOM 4060 N N . VAL B 1 170 ? -0.189 205.014 62.811 1.00 33.09 162 VAL B N 1
ATOM 4061 C CA . VAL B 1 170 ? -0.737 206.362 62.905 1.00 29.87 162 VAL B CA 1
ATOM 4062 C C . VAL B 1 170 ? -0.141 207.045 64.132 1.00 31.46 162 VAL B C 1
ATOM 4063 O O . VAL B 1 170 ? -0.236 206.529 65.251 1.00 32.76 162 VAL B O 1
ATOM 4067 N N . LEU B 1 171 ? 0.478 208.206 63.924 1.00 32.68 163 LEU B N 1
ATOM 4068 C CA . LEU B 1 171 ? 1.248 208.858 64.982 1.00 28.00 163 LEU B CA 1
ATOM 4069 C C . LEU B 1 171 ? 1.282 210.353 64.718 1.00 33.87 163 LEU B C 1
ATOM 4070 O O . LEU B 1 171 ? 1.741 210.778 63.655 1.00 29.58 163 LEU B O 1
ATOM 4075 N N . SER B 1 172 ? 0.810 211.147 65.678 1.00 30.42 164 SER B N 1
ATOM 4076 C CA . SER B 1 172 ? 0.864 212.596 65.536 1.00 28.67 164 SER B CA 1
ATOM 4077 C C . SER B 1 172 ? 2.305 213.085 65.449 1.00 32.58 164 SER B C 1
ATOM 4078 O O . SER B 1 172 ? 3.205 212.541 66.097 1.00 32.42 164 SER B O 1
ATOM 4081 N N . ASN B 1 173 ? 2.521 214.101 64.612 1.00 32.48 165 ASN B N 1
ATOM 4082 C CA . ASN B 1 173 ? 3.787 214.827 64.519 1.00 34.23 165 ASN B CA 1
ATOM 4083 C C . ASN B 1 173 ? 4.942 213.962 64.021 1.00 36.42 165 ASN B C 1
ATOM 4084 O O . ASN B 1 173 ? 6.109 214.255 64.310 1.00 36.46 165 ASN B O 1
ATOM 4089 N N . VAL B 1 174 ? 4.626 212.885 63.303 1.00 31.87 166 VAL B N 1
ATOM 4090 C CA . VAL B 1 174 ? 5.593 212.111 62.532 1.00 34.17 166 VAL B CA 1
ATOM 4091 C C . VAL B 1 174 ? 5.171 212.167 61.069 1.00 27.87 166 VAL B C 1
ATOM 4092 O O . VAL B 1 174 ? 3.980 212.075 60.761 1.00 30.37 166 VAL B O 1
ATOM 4096 N N . GLU B 1 175 ? 6.143 212.330 60.172 1.00 27.78 167 GLU B N 1
ATOM 4097 C CA . GLU B 1 175 ? 5.898 212.419 58.738 1.00 27.93 167 GLU B CA 1
ATOM 4098 C C . GLU B 1 175 ? 6.776 211.415 57.998 1.00 27.81 167 GLU B C 1
ATOM 4099 O O . GLU B 1 175 ? 7.975 211.304 58.276 1.00 31.24 167 GLU B O 1
ATOM 4105 N N . SER B 1 176 ? 6.172 210.662 57.072 1.00 24.19 168 SER B N 1
ATOM 4106 C CA . SER B 1 176 ? 6.885 209.638 56.317 1.00 26.70 168 SER B CA 1
ATOM 4107 C C . SER B 1 176 ? 6.769 209.865 54.813 1.00 27.13 168 SER B C 1
ATOM 4108 O O . SER B 1 176 ? 5.883 210.577 54.332 1.00 27.74 168 SER B O 1
ATOM 4111 N N . GLY B 1 177 ? 7.697 209.253 54.079 1.00 22.96 169 GLY B N 1
ATOM 4112 C CA . GLY B 1 177 ? 7.686 209.277 52.625 1.00 25.23 169 GLY B CA 1
ATOM 4113 C C . GLY B 1 177 ? 8.717 208.311 52.085 1.00 26.57 169 GLY B C 1
ATOM 4114 O O . GLY B 1 177 ? 9.504 207.726 52.834 1.00 25.38 169 GLY B O 1
ATOM 4115 N N . PHE B 1 178 ? 8.716 208.166 50.763 1.00 23.34 170 PHE B N 1
ATOM 4116 C CA . PHE B 1 178 ? 9.612 207.254 50.066 1.00 21.99 170 PHE B CA 1
ATOM 4117 C C . PHE B 1 178 ? 10.801 208.008 49.486 1.00 25.06 170 PHE B C 1
ATOM 4118 O O . PHE B 1 178 ? 10.774 209.230 49.323 1.00 26.17 170 PHE B O 1
ATOM 4126 N N . SER B 1 179 ? 11.854 207.255 49.180 1.00 24.99 171 SER B N 1
ATOM 4127 C CA . SER B 1 179 ? 12.967 207.807 48.421 1.00 20.63 171 SER B CA 1
ATOM 4128 C C . SER B 1 179 ? 12.488 208.392 47.096 1.00 23.61 171 SER B C 1
ATOM 4129 O O . SER B 1 179 ? 11.577 207.861 46.454 1.00 25.86 171 SER B O 1
ATOM 4132 N N . LEU B 1 180 ? 13.115 209.495 46.687 1.00 23.42 172 LEU B N 1
ATOM 4133 C CA . LEU B 1 180 ? 12.858 210.103 45.389 1.00 25.75 172 LEU B CA 1
ATOM 4134 C C . LEU B 1 180 ? 13.894 209.696 44.346 1.00 24.57 172 LEU B C 1
ATOM 4135 O O . LEU B 1 180 ? 13.951 210.303 43.271 1.00 23.68 172 LEU B O 1
ATOM 4140 N N . LYS B 1 181 ? 14.728 208.699 44.657 1.00 25.80 173 LYS B N 1
ATOM 4141 C CA . LYS B 1 181 ? 15.567 208.045 43.653 1.00 21.60 173 LYS B CA 1
ATOM 4142 C C . LYS B 1 181 ? 14.802 207.642 42.398 1.00 23.16 173 LYS B C 1
ATOM 4143 O O . LYS B 1 181 ? 15.297 207.917 41.293 1.00 23.80 173 LYS B O 1
ATOM 4149 N N . PRO B 1 182 ? 13.627 207.008 42.472 1.00 24.59 174 PRO B N 1
ATOM 4150 C CA . PRO B 1 182 ? 12.897 206.691 41.240 1.00 25.59 174 PRO B CA 1
ATOM 4151 C C . PRO B 1 182 ? 12.224 207.897 40.606 1.00 25.69 174 PRO B C 1
ATOM 4152 O O . PRO B 1 182 ? 11.552 207.737 39.582 1.00 29.39 174 PRO B O 1
ATOM 4156 N N . CYS B 1 183 ? 12.385 209.088 41.187 1.00 24.45 175 CYS B N 1
ATOM 4157 C CA . CYS B 1 183 ? 11.949 210.341 40.587 1.00 24.23 175 CYS B CA 1
ATOM 4158 C C . CYS B 1 183 ? 13.101 211.097 39.929 1.00 30.39 175 CYS B C 1
ATOM 4159 O O . CYS B 1 183 ? 12.954 212.283 39.606 1.00 32.42 175 CYS B O 1
ATOM 4162 N N . ALA B 1 184 ? 14.242 210.427 39.725 1.00 26.31 176 ALA B N 1
ATOM 4163 C CA . ALA B 1 184 ? 15.419 210.996 39.057 1.00 25.52 176 ALA B CA 1
ATOM 4164 C C . ALA B 1 184 ? 15.966 212.212 39.796 1.00 26.73 176 ALA B C 1
ATOM 4165 O O . ALA B 1 184 ? 16.514 213.130 39.182 1.00 30.95 176 ALA B O 1
ATOM 4167 N N . LEU B 1 185 ? 15.831 212.231 41.119 1.00 28.44 177 LEU B N 1
ATOM 4168 C CA . LEU B 1 185 ? 16.313 213.348 41.913 1.00 27.64 177 LEU B CA 1
ATOM 4169 C C . LEU B 1 185 ? 17.482 212.991 42.817 1.00 27.95 177 LEU B C 1
ATOM 4170 O O . LEU B 1 185 ? 17.888 213.821 43.634 1.00 25.36 177 LEU B O 1
ATOM 4175 N N . SER B 1 186 ? 18.034 211.791 42.696 1.00 26.74 178 SER B N 1
ATOM 4176 C CA . SER B 1 186 ? 19.156 211.410 43.536 1.00 28.14 178 SER B CA 1
ATOM 4177 C C . SER B 1 186 ? 20.457 212.007 43.016 1.00 29.99 178 SER B C 1
ATOM 4178 O O . SER B 1 186 ? 20.676 212.120 41.808 1.00 30.31 178 SER B O 1
ATOM 4181 N N . GLU B 1 187 ? 21.340 212.359 43.947 1.00 29.13 179 GLU B N 1
ATOM 4182 C CA . GLU B 1 187 ? 22.694 212.756 43.601 1.00 30.40 179 GLU B CA 1
ATOM 4183 C C . GLU B 1 187 ? 23.646 211.576 43.646 1.00 31.99 179 GLU B C 1
ATOM 4184 O O . GLU B 1 187 ? 24.849 211.756 43.430 1.00 32.86 179 GLU B O 1
ATOM 4190 N N . ILE B 1 188 ? 23.127 210.373 43.915 1.00 34.95 180 ILE B N 1
ATOM 4191 C CA . ILE B 1 188 ? 23.931 209.171 43.774 1.00 33.29 180 ILE B CA 1
ATOM 4192 C C . ILE B 1 188 ? 24.248 208.998 42.297 1.00 33.29 180 ILE B C 1
ATOM 4193 O O . ILE B 1 188 ? 23.427 209.312 41.424 1.00 37.93 180 ILE B O 1
ATOM 4198 N N . GLY B 1 189 ? 25.439 208.492 42.008 1.00 34.56 181 GLY B N 1
ATOM 4199 C CA . GLY B 1 189 ? 25.861 208.356 40.633 1.00 31.92 181 GLY B CA 1
ATOM 4200 C C . GLY B 1 189 ? 25.101 207.283 39.870 1.00 34.73 181 GLY B C 1
ATOM 4201 O O . GLY B 1 189 ? 24.453 206.390 40.422 1.00 35.47 181 GLY B O 1
ATOM 4202 N N . CYS B 1 190 ? 25.161 207.421 38.549 1.00 33.07 182 CYS B N 1
ATOM 4203 C CA . CYS B 1 190 ? 24.573 206.488 37.595 1.00 29.60 182 CYS B CA 1
ATOM 4204 C C . CYS B 1 190 ? 25.702 205.697 36.945 1.00 25.50 182 CYS B C 1
ATOM 4205 O O . CYS B 1 190 ? 26.593 206.288 36.326 1.00 28.03 182 CYS B O 1
ATOM 4208 N N . HIS B 1 191 ? 25.667 204.371 37.081 1.00 26.26 183 HIS B N 1
ATOM 4209 C CA . HIS B 1 191 ? 26.771 203.512 36.646 1.00 25.76 183 HIS B CA 1
ATOM 4210 C C . HIS B 1 191 ? 26.338 202.563 35.531 1.00 25.13 183 HIS B C 1
ATOM 4211 O O . HIS B 1 191 ? 25.716 201.526 35.788 1.00 24.46 183 HIS B O 1
ATOM 4218 N N . MET B 1 192 ? 26.711 202.914 34.297 1.00 27.10 184 MET B N 1
ATOM 4219 C CA . MET B 1 192 ? 26.361 202.175 33.089 1.00 26.37 184 MET B CA 1
ATOM 4220 C C . MET B 1 192 ? 27.289 201.005 32.802 1.00 26.80 184 MET B C 1
ATOM 4221 O O . MET B 1 192 ? 27.098 200.332 31.784 1.00 28.67 184 MET B O 1
ATOM 4226 N N . ASN B 1 193 ? 28.269 200.743 33.662 1.00 25.07 185 ASN B N 1
ATOM 4227 C CA . ASN B 1 193 ? 29.263 199.719 33.373 1.00 29.71 185 ASN B CA 1
ATOM 4228 C C . ASN B 1 193 ? 28.626 198.346 33.208 1.00 29.36 185 ASN B C 1
ATOM 4229 O O . ASN B 1 193 ? 27.740 197.949 33.970 1.00 28.22 185 ASN B O 1
ATOM 4234 N N . ILE B 1 194 ? 29.079 197.631 32.184 1.00 30.56 186 ILE B N 1
ATOM 4235 C CA . ILE B 1 194 ? 28.820 196.209 32.021 1.00 29.16 186 ILE B CA 1
ATOM 4236 C C . ILE B 1 194 ? 30.183 195.535 32.113 1.00 31.57 186 ILE B C 1
ATOM 4237 O O . ILE B 1 194 ? 31.042 195.740 31.247 1.00 32.34 186 ILE B O 1
ATOM 4242 N N . PHE B 1 195 ? 30.382 194.721 33.148 1.00 29.63 187 PHE B N 1
ATOM 4243 C CA . PHE B 1 195 ? 31.672 194.067 33.383 1.00 34.63 187 PHE B CA 1
ATOM 4244 C C . PHE B 1 195 ? 31.671 192.659 32.794 1.00 31.79 187 PHE B C 1
ATOM 4245 O O . PHE B 1 195 ? 31.031 191.749 33.326 1.00 31.79 187 PHE B O 1
ATOM 4253 N N . GLN B 1 196 ? 32.404 192.490 31.692 1.00 33.21 188 GLN B N 1
ATOM 4254 C CA . GLN B 1 196 ? 32.657 191.178 31.112 1.00 34.49 188 GLN B CA 1
ATOM 4255 C C . GLN B 1 196 ? 33.458 190.288 32.048 1.00 39.41 188 GLN B C 1
ATOM 4256 O O . GLN B 1 196 ? 34.380 190.747 32.725 1.00 35.49 188 GLN B O 1
ATOM 4262 N N . HIS B 1 197 ? 33.090 189.003 32.075 1.00 32.12 189 HIS B N 1
ATOM 4263 C CA . HIS B 1 197 ? 33.862 187.969 32.762 1.00 35.92 189 HIS B CA 1
ATOM 4264 C C . HIS B 1 197 ? 34.143 188.361 34.212 1.00 33.44 189 HIS B C 1
ATOM 4265 O O . HIS B 1 197 ? 35.275 188.291 34.694 1.00 33.50 189 HIS B O 1
ATOM 4272 N N . LEU B 1 198 ? 33.087 188.767 34.914 1.00 29.87 190 LEU B N 1
ATOM 4273 C CA . LEU B 1 198 ? 33.235 189.332 36.248 1.00 34.79 190 LEU B CA 1
ATOM 4274 C C . LEU B 1 198 ? 31.984 189.010 37.050 1.00 29.43 190 LEU B C 1
ATOM 4275 O O . LEU B 1 198 ? 30.872 189.264 36.583 1.00 24.64 190 LEU B O 1
ATOM 4280 N N . ALA B 1 199 ? 32.162 188.458 38.249 1.00 26.10 191 ALA B N 1
ATOM 4281 C CA . ALA B 1 199 ? 31.048 188.094 39.115 1.00 24.58 191 ALA B CA 1
ATOM 4282 C C . ALA B 1 199 ? 31.037 188.949 40.378 1.00 29.03 191 ALA B C 1
ATOM 4283 O O . ALA B 1 199 ? 32.095 189.280 40.922 1.00 27.44 191 ALA B O 1
ATOM 4285 N N . PHE B 1 200 ? 29.833 189.316 40.826 1.00 26.49 192 PHE B N 1
ATOM 4286 C CA . PHE B 1 200 ? 29.586 189.861 42.156 1.00 22.14 192 PHE B CA 1
ATOM 4287 C C . PHE B 1 200 ? 29.127 188.732 43.077 1.00 22.80 192 PHE B C 1
ATOM 4288 O O . PHE B 1 200 ? 28.729 187.660 42.618 1.00 23.28 192 PHE B O 1
ATOM 4296 N N . SER B 1 201 ? 29.204 188.975 44.390 1.00 25.24 193 SER B N 1
ATOM 4297 C CA . SER B 1 201 ? 28.766 187.966 45.354 1.00 30.50 193 SER B CA 1
ATOM 4298 C C . SER B 1 201 ? 27.624 188.430 46.258 1.00 25.40 193 SER B C 1
ATOM 4299 O O . SER B 1 201 ? 26.445 188.325 45.903 1.00 33.93 193 SER B O 1
ATOM 4302 N N . ASP B 1 202 ? 27.988 188.943 47.439 1.00 29.83 194 ASP B N 1
ATOM 4303 C CA . ASP B 1 202 ? 27.099 189.523 48.452 1.00 30.16 194 ASP B CA 1
ATOM 4304 C C . ASP B 1 202 ? 25.844 188.713 48.773 1.00 28.68 194 ASP B C 1
ATOM 4305 O O . ASP B 1 202 ? 25.952 187.602 49.290 1.00 41.79 194 ASP B O 1
ATOM 4310 N N . VAL B 1 203 ? 24.659 189.261 48.525 1.00 30.55 195 VAL B N 1
ATOM 4311 C CA . VAL B 1 203 ? 23.411 188.618 48.926 1.00 31.70 195 VAL B CA 1
ATOM 4312 C C . VAL B 1 203 ? 22.491 188.523 47.725 1.00 27.61 195 VAL B C 1
ATOM 4313 O O . VAL B 1 203 ? 22.153 189.543 47.118 1.00 27.46 195 VAL B O 1
ATOM 4317 N N . ASP B 1 204 ? 22.072 187.300 47.399 1.00 27.46 196 ASP B N 1
ATOM 4318 C CA . ASP B 1 204 ? 21.107 187.071 46.335 1.00 30.93 196 ASP B CA 1
ATOM 4319 C C . ASP B 1 204 ? 19.696 187.241 46.881 1.00 26.88 196 ASP B C 1
ATOM 4320 O O . ASP B 1 204 ? 19.321 186.597 47.867 1.00 28.64 196 ASP B O 1
ATOM 4325 N N . VAL B 1 205 ? 18.918 188.101 46.229 1.00 26.00 197 VAL B N 1
ATOM 4326 C CA . VAL B 1 205 ? 17.541 188.353 46.628 1.00 23.80 197 VAL B CA 1
ATOM 4327 C C . VAL B 1 205 ? 16.543 187.707 45.676 1.00 29.10 197 VAL B C 1
ATOM 4328 O O . VAL B 1 205 ? 15.406 187.436 46.092 1.00 29.96 197 VAL B O 1
ATOM 4332 N N . ALA B 1 206 ? 16.924 187.446 44.428 1.00 27.45 198 ALA B N 1
ATOM 4333 C CA . ALA B 1 206 ? 16.084 186.718 43.486 1.00 27.03 198 ALA B CA 1
ATOM 4334 C C . ALA B 1 206 ? 16.955 186.230 42.336 1.00 29.37 198 ALA B C 1
ATOM 4335 O O . ALA B 1 206 ? 18.099 186.657 42.169 1.00 29.94 198 ALA B O 1
ATOM 4337 N N . ARG B 1 207 ? 16.399 185.306 41.560 1.00 32.65 199 ARG B N 1
ATOM 4338 C CA . ARG B 1 207 ? 17.037 184.810 40.351 1.00 31.09 199 ARG B CA 1
ATOM 4339 C C . ARG B 1 207 ? 15.953 184.580 39.313 1.00 29.07 199 ARG B C 1
ATOM 4340 O O . ARG B 1 207 ? 14.898 184.021 39.622 1.00 33.35 199 ARG B O 1
ATOM 4348 N N . VAL B 1 208 ? 16.204 185.044 38.092 1.00 26.62 200 VAL B N 1
ATOM 4349 C CA . VAL B 1 208 ? 15.295 184.830 36.978 1.00 28.53 200 VAL B CA 1
ATOM 4350 C C . VAL B 1 208 ? 16.115 184.328 35.797 1.00 31.68 200 VAL B C 1
ATOM 4351 O O . VAL B 1 208 ? 17.346 184.368 35.805 1.00 31.71 200 VAL B O 1
ATOM 4355 N N . LEU B 1 209 ? 15.416 183.863 34.768 1.00 27.07 201 LEU B N 1
ATOM 4356 C CA . LEU B 1 209 ? 16.066 183.523 33.514 1.00 31.06 201 LEU B CA 1
ATOM 4357 C C . LEU B 1 209 ? 15.921 184.692 32.561 1.00 31.76 201 LEU B C 1
ATOM 4358 O O . LEU B 1 209 ? 14.847 185.286 32.434 1.00 32.89 201 LEU B O 1
ATOM 4363 N N . THR B 1 210 ? 17.056 185.148 32.043 1.00 31.02 202 THR B N 1
ATOM 4364 C CA . THR B 1 210 ? 17.075 186.311 31.122 1.00 30.06 202 THR B CA 1
ATOM 4365 C C . THR B 1 210 ? 17.941 185.944 29.914 1.00 30.91 202 THR B C 1
ATOM 4366 O O . THR B 1 210 ? 18.873 185.149 30.066 1.00 30.96 202 THR B O 1
ATOM 4370 N N . PRO B 1 211 ? 17.653 186.488 28.722 1.00 31.53 203 PRO B N 1
ATOM 4371 C CA . PRO B 1 211 ? 18.432 186.144 27.521 1.00 33.85 203 PRO B CA 1
ATOM 4372 C C . PRO B 1 211 ? 19.794 186.812 27.433 1.00 35.14 203 PRO B C 1
ATOM 4373 O O . PRO B 1 211 ? 20.699 186.239 26.813 1.00 36.61 203 PRO B O 1
ATOM 4377 N N . ASP B 1 212 ? 19.971 187.988 28.027 1.00 33.33 204 ASP B N 1
ATOM 4378 C CA . ASP B 1 212 ? 21.239 188.706 27.997 1.00 32.39 204 ASP B CA 1
ATOM 4379 C C . ASP B 1 212 ? 21.349 189.558 29.255 1.00 30.57 204 ASP B C 1
ATOM 4380 O O . ASP B 1 212 ? 20.406 189.659 30.040 1.00 31.52 204 ASP B O 1
ATOM 4385 N N . ALA B 1 213 ? 22.488 190.232 29.409 1.00 27.97 205 ALA B N 1
ATOM 4386 C CA . ALA B 1 213 ? 22.710 191.022 30.615 1.00 27.58 205 ALA B CA 1
ATOM 4387 C C . ALA B 1 213 ? 21.851 192.279 30.667 1.00 26.81 205 ALA B C 1
ATOM 4388 O O . ALA B 1 213 ? 21.588 192.800 31.758 1.00 25.31 205 ALA B O 1
ATOM 4390 N N . PHE B 1 214 ? 21.419 192.789 29.515 1.00 23.95 206 PHE B N 1
ATOM 4391 C CA . PHE B 1 214 ? 20.663 194.039 29.502 1.00 27.57 206 PHE B CA 1
ATOM 4392 C C . PHE B 1 214 ? 19.251 193.869 30.048 1.00 29.36 206 PHE B C 1
ATOM 4393 O O . PHE B 1 214 ? 18.744 194.765 30.731 1.00 30.18 206 PHE B O 1
ATOM 4401 N N . VAL B 1 215 ? 18.602 192.745 29.755 1.00 29.29 207 VAL B N 1
ATOM 4402 C CA . VAL B 1 215 ? 17.322 192.454 30.390 1.00 28.29 207 VAL B CA 1
ATOM 4403 C C . VAL B 1 215 ? 17.508 192.310 31.896 1.00 28.76 207 VAL B C 1
ATOM 4404 O O . VAL B 1 215 ? 16.686 192.785 32.691 1.00 26.09 207 VAL B O 1
ATOM 4408 N N . CYS B 1 216 ? 18.586 191.634 32.306 1.00 25.14 208 CYS B N 1
ATOM 4409 C CA . CYS B 1 216 ? 18.881 191.446 33.723 1.00 27.03 208 CYS B CA 1
ATOM 4410 C C . CYS B 1 216 ? 19.032 192.783 34.441 1.00 24.83 208 CYS B C 1
ATOM 4411 O O . CYS B 1 216 ? 18.503 192.974 35.542 1.00 26.90 208 CYS B O 1
ATOM 4414 N N . ARG B 1 217 ? 19.780 193.711 33.841 1.00 23.51 209 ARG B N 1
ATOM 4415 C CA . ARG B 1 217 ? 19.959 195.028 34.443 1.00 23.66 209 ARG B CA 1
ATOM 4416 C C . ARG B 1 217 ? 18.635 195.767 34.582 1.00 22.50 209 ARG B C 1
ATOM 4417 O O . ARG B 1 217 ? 18.364 196.391 35.615 1.00 23.13 209 ARG B O 1
ATOM 4425 N N . THR B 1 218 ? 17.803 195.722 33.542 1.00 23.71 210 THR B N 1
ATOM 4426 C CA . THR B 1 218 ? 16.518 196.407 33.606 1.00 23.94 210 THR B CA 1
ATOM 4427 C C . THR B 1 218 ? 15.621 195.811 34.685 1.00 24.58 210 THR B C 1
ATOM 4428 O O . THR B 1 218 ? 14.901 196.542 35.375 1.00 22.12 210 THR B O 1
ATOM 4432 N N . ILE B 1 219 ? 15.639 194.487 34.839 1.00 22.21 211 ILE B N 1
ATOM 4433 C CA . ILE B 1 219 ? 14.869 193.867 35.913 1.00 26.67 211 ILE B CA 1
ATOM 4434 C C . ILE B 1 219 ? 15.411 194.286 37.276 1.00 24.39 211 ILE B C 1
ATOM 4435 O O . ILE B 1 219 ? 14.643 194.572 38.202 1.00 20.68 211 ILE B O 1
ATOM 4440 N N . CYS B 1 220 ? 16.737 194.303 37.430 1.00 22.81 212 CYS B N 1
ATOM 4441 C CA . CYS B 1 220 ? 17.327 194.758 38.684 1.00 20.05 212 CYS B CA 1
ATOM 4442 C C . CYS B 1 220 ? 16.902 196.185 38.990 1.00 20.53 212 CYS B C 1
ATOM 4443 O O . CYS B 1 220 ? 16.577 196.522 40.135 1.00 20.86 212 CYS B O 1
ATOM 4446 N N . THR B 1 221 ? 16.908 197.032 37.962 1.00 18.70 213 THR B N 1
ATOM 4447 C CA . THR B 1 221 ? 16.544 198.436 38.104 1.00 22.05 213 THR B CA 1
ATOM 4448 C C . THR B 1 221 ? 15.176 198.618 38.752 1.00 21.20 213 THR B C 1
ATOM 4449 O O . THR B 1 221 ? 15.008 199.462 39.641 1.00 19.68 213 THR B O 1
ATOM 4453 N N . TYR B 1 222 ? 14.185 197.848 38.317 1.00 21.73 214 TYR B N 1
ATOM 4454 C CA . TYR B 1 222 ? 12.822 197.995 38.806 1.00 21.00 214 TYR B CA 1
ATOM 4455 C C . TYR B 1 222 ? 12.461 196.976 39.882 1.00 23.90 214 TYR B C 1
ATOM 4456 O O . TYR B 1 222 ? 11.319 196.971 40.351 1.00 26.00 214 TYR B O 1
ATOM 4465 N N . HIS B 1 223 ? 13.389 196.083 40.258 1.00 23.73 215 HIS B N 1
ATOM 4466 C CA . HIS B 1 223 ? 13.115 195.215 41.401 1.00 28.02 215 HIS B CA 1
ATOM 4467 C C . HIS B 1 223 ? 13.481 195.947 42.687 1.00 26.25 215 HIS B C 1
ATOM 4468 O O . HIS B 1 223 ? 14.609 196.434 42.813 1.00 29.35 215 HIS B O 1
ATOM 4475 N N . PRO B 1 224 ? 12.561 196.046 43.650 1.00 32.50 216 PRO B N 1
ATOM 4476 C CA . PRO B 1 224 ? 12.818 196.888 44.836 1.00 29.26 216 PRO B CA 1
ATOM 4477 C C . PRO B 1 224 ? 14.024 196.478 45.677 1.00 28.29 216 PRO B C 1
ATOM 4478 O O . PRO B 1 224 ? 14.634 197.349 46.311 1.00 28.55 216 PRO B O 1
ATOM 4482 N N . ASN B 1 225 ? 14.372 195.194 45.734 1.00 25.30 217 ASN B N 1
ATOM 4483 C CA . ASN B 1 225 ? 15.518 194.744 46.521 1.00 25.32 217 ASN B CA 1
ATOM 4484 C C . ASN B 1 225 ? 16.841 194.647 45.759 1.00 24.47 217 ASN B C 1
ATOM 4485 O O . ASN B 1 225 ? 17.845 194.262 46.367 1.00 23.91 217 ASN B O 1
ATOM 4490 N N . CYS B 1 226 ? 16.886 194.969 44.469 1.00 23.79 218 CYS B N 1
ATOM 4491 C CA . CYS B 1 226 ? 18.097 194.782 43.676 1.00 23.48 218 CYS B CA 1
ATOM 4492 C C . CYS B 1 226 ? 18.871 196.088 43.538 1.00 24.95 218 CYS B C 1
ATOM 4493 O O . CYS B 1 226 ? 18.325 197.091 43.070 1.00 24.88 218 CYS B O 1
ATOM 4496 N N . LEU B 1 227 ? 20.142 196.070 43.945 1.00 21.44 219 LEU B N 1
ATOM 4497 C CA . LEU B 1 227 ? 21.068 197.167 43.678 1.00 21.63 219 LEU B CA 1
ATOM 4498 C C . LEU B 1 227 ? 22.099 196.842 42.602 1.00 20.17 219 LEU B C 1
ATOM 4499 O O . LEU B 1 227 ? 22.594 197.760 41.939 1.00 20.99 219 LEU B O 1
ATOM 4504 N N . PHE B 1 228 ? 22.435 195.567 42.413 1.00 19.79 220 PHE B N 1
ATOM 4505 C CA . PHE B 1 228 ? 23.378 195.157 41.380 1.00 20.84 220 PHE B CA 1
ATOM 4506 C C . PHE B 1 228 ? 23.111 193.691 41.058 1.00 22.98 220 PHE B C 1
ATOM 4507 O O . PHE B 1 228 ? 22.338 193.017 41.744 1.00 2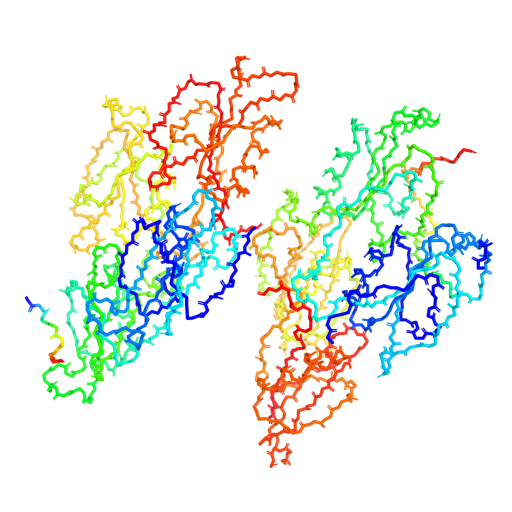4.31 220 PHE B O 1
ATOM 4515 N N . PHE B 1 229 ? 23.767 193.196 40.010 1.00 22.68 221 PHE B N 1
ATOM 4516 C CA . PHE B 1 229 ? 23.436 191.873 39.496 1.00 24.37 221 PHE B CA 1
ATOM 4517 C C . PHE B 1 229 ? 24.653 191.189 38.891 1.00 22.90 221 PHE B C 1
ATOM 4518 O O . PHE B 1 229 ? 25.678 191.812 38.605 1.00 24.64 221 PHE B O 1
ATOM 4526 N N . THR B 1 230 ? 24.505 189.880 38.690 1.00 24.99 222 THR B N 1
ATOM 4527 C CA . THR B 1 230 ? 25.441 189.073 37.917 1.00 26.67 222 THR B CA 1
ATOM 4528 C C . THR B 1 230 ? 24.658 188.161 36.979 1.00 29.56 222 THR B C 1
ATOM 4529 O O . THR B 1 230 ? 23.781 187.420 37.431 1.00 27.04 222 THR B O 1
ATOM 4533 N N . PHE B 1 231 ? 24.987 188.194 35.685 1.00 26.32 223 PHE B N 1
ATOM 4534 C CA . PHE B 1 231 ? 24.338 187.368 34.669 1.00 27.18 223 PHE B CA 1
ATOM 4535 C C . PHE B 1 231 ? 25.237 186.219 34.237 1.00 30.77 223 PHE B C 1
ATOM 4536 O O . PHE B 1 231 ? 26.415 186.423 33.925 1.00 31.86 223 PHE B O 1
ATOM 4544 N N . TYR B 1 232 ? 24.679 185.016 34.215 1.00 28.87 224 TYR B N 1
ATOM 4545 C CA . TYR B 1 232 ? 25.393 183.841 33.739 1.00 29.69 224 TYR B CA 1
ATOM 4546 C C . TYR B 1 232 ? 24.982 183.591 32.296 1.00 29.45 224 TYR B C 1
ATOM 4547 O O . TYR B 1 232 ? 23.803 183.356 32.018 1.00 33.85 224 TYR B O 1
ATOM 4556 N N . THR B 1 233 ? 25.947 183.664 31.383 1.00 31.38 225 THR B N 1
ATOM 4557 C CA . THR B 1 233 ? 25.609 183.641 29.972 1.00 34.80 225 THR B CA 1
ATOM 4558 C C . THR B 1 233 ? 25.222 182.229 29.542 1.00 31.48 225 THR B C 1
ATOM 4559 O O . THR B 1 233 ? 25.373 181.256 30.285 1.00 30.25 225 THR B O 1
ATOM 4563 N N . ASN B 1 234 ? 24.679 182.131 28.330 1.00 32.49 226 ASN B N 1
ATOM 4564 C CA . ASN B 1 234 ? 24.327 180.836 27.762 1.00 37.39 226 ASN B CA 1
ATOM 4565 C C . ASN B 1 234 ? 25.523 179.924 27.487 1.00 39.22 226 ASN B C 1
ATOM 4566 O O . ASN B 1 234 ? 25.301 178.759 27.141 1.00 40.42 226 ASN B O 1
ATOM 4571 N N . VAL B 1 235 ? 26.768 180.379 27.610 1.00 36.61 227 VAL B N 1
ATOM 4572 C CA . VAL B 1 235 ? 27.901 179.461 27.539 1.00 34.29 227 VAL B CA 1
ATOM 4573 C C . VAL B 1 235 ? 28.548 179.240 28.901 1.00 39.15 227 VAL B C 1
ATOM 4574 O O . VAL B 1 235 ? 29.676 178.736 28.968 1.00 35.35 227 VAL B O 1
ATOM 4578 N N . TRP B 1 236 ? 27.877 179.619 29.988 1.00 36.04 228 TRP B N 1
ATOM 4579 C CA . TRP B 1 236 ? 28.402 179.343 31.320 1.00 36.38 228 TRP B CA 1
ATOM 4580 C C . TRP B 1 236 ? 28.523 177.837 31.557 1.00 35.80 228 TRP B C 1
ATOM 4581 O O . TRP B 1 236 ? 27.620 177.065 31.216 1.00 37.80 228 TRP B O 1
ATOM 4592 N N . LYS B 1 237 ? 29.645 177.433 32.167 1.00 33.16 229 LYS B N 1
ATOM 4593 C CA . LYS B 1 237 ? 30.055 176.028 32.219 1.00 39.62 229 LYS B CA 1
ATOM 4594 C C . LYS B 1 237 ? 29.074 175.089 32.925 1.00 36.07 229 LYS B C 1
ATOM 4595 O O . LYS B 1 237 ? 29.058 173.896 32.603 1.00 37.69 229 LYS B O 1
ATOM 4601 N N . ILE B 1 238 ? 28.279 175.564 33.881 1.00 30.90 230 ILE B N 1
ATOM 4602 C CA . ILE B 1 238 ? 27.402 174.694 34.666 1.00 32.67 230 ILE B CA 1
ATOM 4603 C C . ILE B 1 238 ? 25.973 174.777 34.145 1.00 31.58 230 ILE B C 1
ATOM 4604 O O . ILE B 1 238 ? 25.347 175.843 34.181 1.00 31.94 230 ILE B O 1
ATOM 4609 N N . GLU B 1 239 ? 25.476 173.636 33.655 1.00 35.00 231 GLU B N 1
ATOM 4610 C CA . GLU B 1 239 ? 24.242 173.575 32.872 1.00 32.15 231 GLU B CA 1
ATOM 4611 C C . GLU B 1 239 ? 23.059 174.228 33.581 1.00 27.04 231 GLU B C 1
ATOM 4612 O O . GLU B 1 239 ? 22.362 175.069 32.999 1.00 24.85 231 GLU B O 1
ATOM 4618 N N . SER B 1 240 ? 22.806 173.853 34.836 1.00 24.77 232 SER B N 1
ATOM 4619 C CA . SER B 1 240 ? 21.615 174.361 35.515 1.00 33.09 232 SER B CA 1
ATOM 4620 C C . SER B 1 240 ? 21.668 175.854 35.801 1.00 38.15 232 SER B C 1
ATOM 4621 O O . SER B 1 240 ? 20.669 176.409 36.272 1.00 35.51 232 SER B O 1
ATOM 4624 N N . GLN B 1 241 ? 22.792 176.515 35.549 1.00 33.16 233 GLN B N 1
ATOM 4625 C CA . GLN B 1 241 ? 22.942 177.929 35.857 1.00 31.19 233 GLN B CA 1
ATOM 4626 C C . GLN B 1 241 ? 23.023 178.825 34.624 1.00 29.15 233 GLN B C 1
ATOM 4627 O O . GLN B 1 241 ? 23.224 180.035 34.772 1.00 30.34 233 GLN B O 1
ATOM 4633 N N . ARG B 1 242 ? 22.876 178.276 33.420 1.00 27.34 234 ARG B N 1
ATOM 4634 C CA . ARG B 1 242 ? 22.931 179.092 32.212 1.00 28.84 234 ARG B CA 1
ATOM 4635 C C . ARG B 1 242 ? 21.735 180.035 32.098 1.00 31.91 234 ARG B C 1
ATOM 4636 O O . ARG B 1 242 ? 20.597 179.667 32.402 1.00 31.46 234 ARG B O 1
ATOM 4644 N N . ASN B 1 243 ? 22.010 181.259 31.636 1.00 29.54 235 ASN B N 1
ATOM 4645 C CA . ASN B 1 243 ? 21.030 182.336 31.459 1.00 31.13 235 ASN B CA 1
ATOM 4646 C C . ASN B 1 243 ? 20.392 182.797 32.765 1.00 29.48 235 ASN B C 1
ATOM 4647 O O . ASN B 1 243 ? 19.352 183.450 32.743 1.00 30.58 235 ASN B O 1
ATOM 4652 N N . VAL B 1 244 ? 20.993 182.478 33.904 1.00 25.51 236 VAL B N 1
ATOM 4653 C CA . VAL B 1 244 ? 20.450 182.900 35.191 1.00 30.84 236 VAL B CA 1
ATOM 4654 C C . VAL B 1 244 ? 20.850 184.344 35.474 1.00 36.59 236 VAL B C 1
ATOM 4655 O O . VAL B 1 244 ? 22.034 184.692 35.461 1.00 29.31 236 VAL B O 1
ATOM 4659 N N . CYS B 1 245 ? 19.856 185.187 35.736 1.00 31.47 237 CYS B N 1
ATOM 4660 C CA . CYS B 1 245 ? 20.071 186.571 36.147 1.00 29.99 237 CYS B CA 1
ATOM 4661 C C . CYS B 1 245 ? 19.932 186.643 37.664 1.00 31.99 237 CYS B C 1
ATOM 4662 O O . CYS B 1 245 ? 18.836 186.456 38.204 1.00 27.49 237 CYS B O 1
ATOM 4665 N N . LEU B 1 246 ? 21.043 186.918 38.347 1.00 30.04 238 LEU B N 1
ATOM 4666 C CA . LEU B 1 246 ? 21.112 186.895 39.805 1.00 26.97 238 LEU B CA 1
ATOM 4667 C C . LEU B 1 246 ? 20.999 188.325 40.332 1.00 28.76 238 LEU B C 1
ATOM 4668 O O . LEU B 1 246 ? 21.910 189.138 40.139 1.00 26.46 238 LEU B O 1
ATOM 4673 N N . LEU B 1 247 ? 19.884 188.630 41.000 1.00 28.22 239 LEU B N 1
ATOM 4674 C CA . LEU B 1 247 ? 19.647 189.952 41.573 1.00 26.47 239 LEU B CA 1
ATOM 4675 C C . LEU B 1 247 ? 20.225 190.005 42.983 1.00 23.31 239 LEU B C 1
ATOM 4676 O O . LEU B 1 247 ? 20.015 189.080 43.775 1.00 24.73 239 LEU B O 1
ATOM 4681 N N . LYS B 1 248 ? 20.942 191.090 43.298 1.00 22.61 240 LYS B N 1
ATOM 4682 C CA . LYS B 1 248 ? 21.780 191.141 44.491 1.00 24.87 240 LYS B CA 1
ATOM 4683 C C . LYS B 1 248 ? 21.665 192.480 45.207 1.00 24.49 240 LYS B C 1
ATOM 4684 O O . LYS B 1 248 ? 21.265 193.492 44.626 1.00 24.13 240 LYS B O 1
ATOM 4690 N N 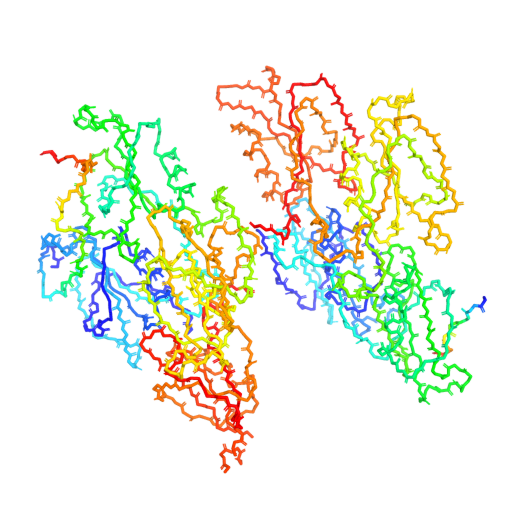. THR B 1 249 ? 22.029 192.462 46.492 1.00 24.78 241 THR B N 1
ATOM 4691 C CA . THR B 1 249 ? 22.243 193.666 47.289 1.00 28.76 241 THR B CA 1
ATOM 4692 C C . THR B 1 249 ? 23.344 193.397 48.313 1.00 24.58 241 THR B C 1
ATOM 4693 O O . THR B 1 249 ? 23.870 192.287 48.409 1.00 19.80 241 THR B O 1
ATOM 4697 N N . SER B 1 250 ? 23.684 194.431 49.086 1.00 25.35 242 SER B N 1
ATOM 4698 C CA . SER B 1 250 ? 24.659 194.325 50.168 1.00 26.85 242 SER B CA 1
ATOM 4699 C C . SER B 1 250 ? 24.272 195.286 51.285 1.00 31.55 242 SER B C 1
ATOM 4700 O O . SER B 1 250 ? 23.375 196.117 51.128 1.00 33.56 242 SER B O 1
ATOM 4703 N N . GLU B 1 251 ? 24.946 195.169 52.424 1.00 37.54 243 GLU B N 1
ATOM 4704 C CA . GLU B 1 251 ? 24.656 196.043 53.590 1.00 36.69 243 GLU B CA 1
ATOM 4705 C C . GLU B 1 251 ? 24.966 197.512 53.260 1.00 34.31 243 GLU B C 1
ATOM 4706 O O . GLU B 1 251 ? 24.149 198.366 53.612 1.00 36.26 243 GLU B O 1
ATOM 4712 N N . SER B 1 252 ? 26.083 197.781 52.592 1.00 31.03 244 SER B N 1
ATOM 4713 C CA . SER B 1 252 ? 26.399 199.169 52.269 1.00 31.98 244 SER B CA 1
ATOM 4714 C C . SER B 1 252 ? 25.630 199.661 51.053 1.00 29.33 244 SER B C 1
ATOM 4715 O O . SER B 1 252 ? 25.501 200.873 50.855 1.00 33.29 244 SER B O 1
ATOM 4718 N N . GLY B 1 253 ? 25.091 198.749 50.248 1.00 28.60 245 GLY B N 1
ATOM 4719 C CA . GLY B 1 253 ? 24.490 199.092 48.977 1.00 33.11 245 GLY B CA 1
ATOM 4720 C C . GLY B 1 253 ? 25.414 199.013 47.779 1.00 28.90 245 GLY B C 1
ATOM 4721 O O . GLY B 1 253 ? 24.928 199.069 46.643 1.00 33.38 245 GLY B O 1
ATOM 4722 N N . THR B 1 254 ? 26.716 198.880 47.991 1.00 29.39 246 THR B N 1
ATOM 4723 C CA . THR B 1 254 ? 27.675 198.701 46.915 1.00 31.48 246 THR B CA 1
ATOM 4724 C C . THR B 1 254 ? 28.318 197.328 47.056 1.00 30.09 246 THR B C 1
ATOM 4725 O O . THR B 1 254 ? 28.413 196.789 48.166 1.00 31.60 246 THR B O 1
ATOM 4729 N N . PRO B 1 255 ? 28.768 196.732 45.953 1.00 30.28 247 PRO B N 1
ATOM 4730 C CA . PRO B 1 255 ? 29.427 195.422 46.041 1.00 29.15 247 PRO B CA 1
ATOM 4731 C C . PRO B 1 255 ? 30.657 195.469 46.934 1.00 31.87 247 PRO B C 1
ATOM 4732 O O . PRO B 1 255 ? 31.468 196.392 46.857 1.00 37.16 247 PRO B O 1
ATOM 4736 N N . SER B 1 256 ? 30.783 194.464 47.797 1.00 29.02 248 SER B N 1
ATOM 4737 C CA . SER B 1 256 ? 31.943 194.371 48.670 1.00 32.70 248 SER B CA 1
ATOM 4738 C C . SER B 1 256 ? 33.091 193.595 48.046 1.00 31.73 248 SER B C 1
ATOM 4739 O O . SER B 1 256 ? 34.193 193.608 48.601 1.00 29.90 248 SER B O 1
ATOM 4742 N N . SER B 1 257 ? 32.866 192.928 46.916 1.00 33.53 249 SER B N 1
ATOM 4743 C CA . SER B 1 257 ? 33.944 192.237 46.226 1.00 28.44 249 SER B CA 1
ATOM 4744 C C . SER B 1 257 ? 33.598 192.081 44.750 1.00 31.75 249 SER B C 1
ATOM 4745 O O . SER B 1 257 ? 32.502 192.428 44.303 1.00 31.91 249 SER B O 1
ATOM 4748 N N . SER B 1 258 ? 34.559 191.547 43.999 1.00 34.06 250 SER B N 1
ATOM 4749 C CA . SER B 1 258 ? 34.395 191.216 42.593 1.00 30.06 250 SER B CA 1
ATOM 4750 C C . SER B 1 258 ? 35.360 190.084 42.271 1.00 29.27 250 SER B C 1
ATOM 4751 O O . SER B 1 258 ? 36.462 190.013 42.823 1.00 27.95 250 SER B O 1
ATOM 4754 N N . THR B 1 259 ? 34.930 189.194 41.382 1.00 27.84 251 THR B N 1
ATOM 4755 C CA . THR B 1 259 ? 35.676 187.985 41.063 1.00 28.56 251 THR B CA 1
ATOM 4756 C C . THR B 1 259 ? 35.711 187.765 39.556 1.00 26.85 251 THR B C 1
ATOM 4757 O O . THR B 1 259 ? 34.651 187.618 38.934 1.00 26.54 251 THR B O 1
ATOM 4761 N N . PRO B 1 260 ? 36.885 187.787 38.926 1.00 30.08 252 PRO B N 1
ATOM 4762 C CA . PRO B 1 260 ? 36.961 187.354 37.527 1.00 30.66 252 PRO B CA 1
ATOM 4763 C C . PRO B 1 260 ? 36.474 185.920 37.392 1.00 30.24 252 PRO B C 1
ATOM 4764 O O . PRO B 1 260 ? 36.814 185.047 38.189 1.00 28.36 252 PRO B O 1
ATOM 4768 N N . GLN B 1 261 ? 35.649 185.687 36.384 1.00 33.70 253 GLN B N 1
ATOM 4769 C CA . GLN B 1 261 ? 34.969 184.408 36.187 1.00 28.03 253 GLN B CA 1
ATOM 4770 C C . GLN B 1 261 ? 34.480 184.450 34.760 1.00 31.79 253 GLN B C 1
ATOM 4771 O O . GLN B 1 261 ? 33.608 185.269 34.495 1.00 30.04 253 GLN B O 1
ATOM 4777 N N . GLU B 1 262 ? 34.904 183.533 33.910 1.00 33.91 254 GLU B N 1
ATOM 4778 C CA . GLU B 1 262 ? 34.529 183.599 32.478 1.00 39.17 254 GLU B CA 1
ATOM 4779 C C . GLU B 1 262 ? 33.031 183.321 32.247 1.00 34.91 254 GLU B C 1
ATOM 4780 O O . GLU B 1 262 ? 32.465 182.583 33.055 1.00 38.63 254 GLU B O 1
ATOM 4786 N N . ASN B 1 263 ? 32.426 183.921 31.213 1.00 34.89 255 ASN B N 1
ATOM 4787 C CA . ASN B 1 263 ? 31.043 183.728 30.828 1.00 35.15 255 ASN B CA 1
ATOM 4788 C C . ASN B 1 263 ? 30.126 184.176 31.951 1.00 34.93 255 ASN B C 1
ATOM 4789 O O . ASN B 1 263 ? 29.081 183.583 32.207 1.00 30.90 255 ASN B O 1
ATOM 4794 N N . THR B 1 264 ? 30.543 185.243 32.630 1.00 33.49 256 THR B N 1
ATOM 4795 C CA . THR B 1 264 ? 29.740 185.912 33.640 1.00 27.55 256 THR B CA 1
ATOM 4796 C C . THR B 1 264 ? 29.764 187.416 33.362 1.00 33.03 256 THR B C 1
ATOM 4797 O O . THR B 1 264 ? 30.799 187.951 32.956 1.00 31.81 256 THR B O 1
ATOM 4801 N N . ILE B 1 265 ? 28.632 188.103 33.556 1.00 24.12 257 ILE B N 1
ATOM 4802 C CA . ILE B 1 265 ? 28.519 189.528 33.230 1.00 23.61 257 ILE B CA 1
ATOM 4803 C C . ILE B 1 265 ? 27.784 190.257 34.352 1.00 25.30 257 ILE B C 1
ATOM 4804 O O . ILE B 1 265 ? 26.693 189.841 34.756 1.00 27.11 257 ILE B O 1
ATOM 4809 N N . SER B 1 266 ? 28.364 191.357 34.835 1.00 21.80 258 SER B N 1
ATOM 4810 C CA . SER B 1 266 ? 27.832 192.077 35.985 1.00 20.74 258 SER B CA 1
ATOM 4811 C C . SER B 1 266 ? 27.586 193.550 35.673 1.00 21.70 258 SER B C 1
ATOM 4812 O O . SER B 1 266 ? 28.122 194.111 34.713 1.00 20.62 258 SER B O 1
ATOM 4815 N N . GLY B 1 267 ? 26.769 194.165 36.521 1.00 18.82 259 GLY B N 1
ATOM 4816 C CA . GLY B 1 267 ? 26.435 195.569 36.387 1.00 17.47 259 GLY B CA 1
ATOM 4817 C C . GLY B 1 267 ? 25.561 196.000 37.547 1.00 19.51 259 GLY B C 1
ATOM 4818 O O . GLY B 1 267 ? 25.337 195.242 38.493 1.00 21.28 259 GLY B O 1
ATOM 4819 N N . TYR B 1 268 ? 25.048 197.227 37.458 1.00 16.08 260 TYR B N 1
ATOM 4820 C CA . TYR B 1 268 ? 24.328 197.859 38.556 1.00 19.33 260 TYR B CA 1
ATOM 4821 C C . TYR B 1 268 ? 22.882 198.151 38.186 1.00 20.25 260 TYR B C 1
ATOM 4822 O O . TYR B 1 268 ? 22.518 198.220 37.010 1.00 20.29 260 TYR B O 1
ATOM 4831 N N . SER B 1 269 ? 22.059 198.311 39.219 1.00 19.68 261 SER B N 1
ATOM 4832 C CA . SER B 1 269 ? 20.768 198.959 39.042 1.00 20.22 261 SER B CA 1
ATOM 4833 C C . SER B 1 269 ? 20.956 200.369 38.491 1.00 22.01 261 SER B C 1
ATOM 4834 O O . SER B 1 269 ? 21.879 201.093 38.883 1.00 20.59 261 SER B O 1
ATOM 4837 N N . LEU B 1 270 ? 20.076 200.759 37.566 1.00 21.90 262 LEU B N 1
ATOM 4838 C CA . LEU B 1 270 ? 20.119 202.081 36.955 1.00 19.65 262 LEU B CA 1
ATOM 4839 C C . LEU B 1 270 ? 19.042 203.022 37.490 1.00 20.03 262 LEU B C 1
ATOM 4840 O O . LEU B 1 270 ? 18.742 204.036 36.851 1.00 21.22 262 LEU B O 1
ATOM 4845 N N . LEU B 1 271 ? 18.446 202.708 38.644 1.00 19.94 263 LEU B N 1
ATOM 4846 C CA . LEU B 1 271 ? 17.338 203.522 39.133 1.00 20.92 263 LEU B CA 1
ATOM 4847 C C . LEU B 1 271 ? 17.785 204.913 39.570 1.00 20.87 263 LEU B C 1
ATOM 4848 O O . LEU B 1 271 ? 16.957 205.829 39.612 1.00 23.77 263 LEU B O 1
ATOM 4853 N N . THR B 1 272 ? 19.065 205.101 39.891 1.00 21.11 264 THR B N 1
ATOM 4854 C CA . THR B 1 272 ? 19.542 206.445 40.205 1.00 21.46 264 THR B CA 1
ATOM 4855 C C . THR B 1 272 ? 19.715 207.323 38.972 1.00 21.99 264 THR B C 1
ATOM 4856 O O . THR B 1 272 ? 19.862 208.542 39.121 1.00 24.47 264 THR B O 1
ATOM 4860 N N . CYS B 1 273 ? 19.714 206.746 37.771 1.00 22.35 265 CYS B N 1
ATOM 4861 C CA . CYS B 1 273 ? 20.039 207.521 36.581 1.00 24.22 265 CYS B CA 1
ATOM 4862 C C . CYS B 1 273 ? 18.917 208.505 36.271 1.00 24.47 265 CYS B C 1
ATOM 4863 O O . CYS B 1 273 ? 17.739 208.222 36.495 1.00 28.60 265 CYS B O 1
ATOM 4866 N N . LYS B 1 274 ? 19.290 209.663 35.733 1.00 23.35 266 LYS B N 1
ATOM 4867 C CA . LYS B 1 274 ? 18.346 210.725 35.405 1.00 27.05 266 LYS B CA 1
ATOM 4868 C C . LYS B 1 274 ? 18.002 210.796 33.927 1.00 27.61 266 LYS B C 1
ATOM 4869 O O . LYS B 1 274 ? 16.880 211.183 33.585 1.00 32.97 266 LYS B O 1
ATOM 4875 N N . ARG B 1 275 ? 18.992 210.617 33.059 1.00 26.55 267 ARG B N 1
ATOM 4876 C CA . ARG B 1 275 ? 18.829 210.759 31.623 1.00 28.33 267 ARG B CA 1
ATOM 4877 C C . ARG B 1 275 ? 18.881 209.446 30.849 1.00 31.60 267 ARG B C 1
ATOM 4878 O O . ARG B 1 275 ? 18.568 209.440 29.652 1.00 30.09 267 ARG B O 1
ATOM 4886 N N . THR B 1 276 ? 19.393 208.376 31.477 1.00 30.12 268 THR B N 1
ATOM 4887 C CA . THR B 1 276 ? 19.643 207.076 30.791 1.00 29.83 268 THR B CA 1
ATOM 4888 C C . THR B 1 276 ? 18.879 205.905 31.423 1.00 27.09 268 THR B C 1
ATOM 4889 O O . THR B 1 276 ? 19.230 204.763 31.131 1.00 30.97 268 THR B O 1
ATOM 4893 N N . LEU B 1 277 ? 17.908 206.173 32.269 1.00 29.18 269 LEU B N 1
ATOM 4894 C CA . LEU B 1 277 ? 17.029 205.173 32.861 1.00 32.95 269 LEU B CA 1
ATOM 4895 C C . LEU B 1 277 ? 16.343 204.350 31.776 1.00 22.48 269 LEU B C 1
ATOM 4896 O O . LEU B 1 277 ? 15.695 204.925 30.892 1.00 29.97 269 LEU B O 1
ATOM 4901 N N . PRO B 1 278 ? 16.452 203.028 31.801 1.00 25.92 270 PRO B N 1
ATOM 4902 C CA . PRO B 1 278 ? 15.703 202.214 30.842 1.00 25.22 270 PRO B CA 1
ATOM 4903 C C . PRO B 1 278 ? 14.223 202.186 31.185 1.00 27.25 270 PRO B C 1
ATOM 4904 O O . PRO B 1 278 ? 13.826 202.288 32.350 1.00 26.89 270 PRO B O 1
ATOM 4908 N N . GLU B 1 279 ? 13.398 202.054 30.151 1.00 30.12 271 GLU B N 1
ATOM 4909 C CA . GLU B 1 279 ? 11.978 201.916 30.412 1.00 33.70 271 GLU B CA 1
ATOM 4910 C C . GLU B 1 279 ? 11.709 200.504 30.927 1.00 27.69 271 GLU B C 1
ATOM 4911 O O . GLU B 1 279 ? 12.499 199.590 30.685 1.00 25.62 271 GLU B O 1
ATOM 4917 N N . PRO B 1 280 ? 10.596 200.290 31.641 1.00 25.38 272 PRO B N 1
ATOM 4918 C CA . PRO B 1 280 ? 10.391 198.977 32.271 1.00 26.88 272 PRO B CA 1
ATOM 4919 C C . PRO B 1 280 ? 9.834 197.930 31.322 1.00 33.32 272 PRO B C 1
ATOM 4920 O O . PRO B 1 280 ? 8.901 197.193 31.657 1.00 32.74 272 PRO B O 1
ATOM 4924 N N . CYS B 1 281 ? 10.418 197.860 30.130 1.00 32.04 273 CYS B N 1
ATOM 4925 C CA . CYS B 1 281 ? 10.090 196.838 29.152 1.00 39.88 273 CYS B CA 1
ATOM 4926 C C . CYS B 1 281 ? 11.317 196.609 28.282 1.00 37.86 273 CYS B C 1
ATOM 4927 O O . CYS B 1 281 ? 12.182 197.481 28.175 1.00 45.53 273 CYS B O 1
ATOM 4930 N N . HIS B 1 282 ? 11.415 195.401 27.731 1.00 35.92 274 HIS B N 1
ATOM 4931 C CA . HIS B 1 282 ? 12.506 195.061 26.782 1.00 40.48 274 HIS B CA 1
ATOM 4932 C C . HIS B 1 282 ? 11.873 194.762 25.415 1.00 35.58 274 HIS B C 1
ATOM 4933 O O . HIS B 1 282 ? 11.234 193.723 25.293 1.00 37.26 274 HIS B O 1
ATOM 4940 N N . SER B 1 283 ? 12.082 195.635 24.436 1.00 37.27 275 SER B N 1
ATOM 4941 C CA . SER B 1 283 ? 11.417 195.537 23.116 1.00 40.95 275 SER B CA 1
ATOM 4942 C C . SER B 1 283 ? 12.196 194.755 22.057 1.00 35.73 275 SER B C 1
ATOM 4943 O O . SER B 1 283 ? 11.718 194.700 20.934 1.00 41.92 275 SER B O 1
ATOM 4946 N N . LYS B 1 284 ? 13.317 194.147 22.403 1.00 37.53 276 LYS B N 1
ATOM 4947 C CA . LYS B 1 284 ? 14.155 193.477 21.381 1.00 43.88 276 LYS B CA 1
ATOM 4948 C C . LYS B 1 284 ? 13.656 192.061 21.112 1.00 41.89 276 LYS B C 1
ATOM 4949 O O . LYS B 1 284 ? 13.373 191.336 22.066 1.00 44.13 276 LYS B O 1
ATOM 4955 N N . ILE B 1 285 ? 13.579 191.701 19.840 1.00 47.31 277 ILE B N 1
ATOM 4956 C CA . ILE B 1 285 ? 13.179 190.323 19.451 1.00 43.18 277 ILE B CA 1
ATOM 4957 C C . ILE B 1 285 ? 14.439 189.460 19.369 1.00 43.30 277 ILE B C 1
ATOM 4958 O O . ILE B 1 285 ? 15.466 189.969 18.925 1.00 47.19 277 ILE B O 1
ATOM 4963 N N . TYR B 1 286 ? 14.348 188.206 19.791 1.00 45.03 278 TYR B N 1
ATOM 4964 C CA . TYR B 1 286 ? 15.493 187.299 19.843 1.00 48.65 278 TYR B CA 1
ATOM 4965 C C . TYR B 1 286 ? 15.335 186.154 18.852 1.00 54.51 278 TYR B C 1
ATOM 4966 O O . TYR B 1 286 ? 14.644 185.164 19.148 1.00 50.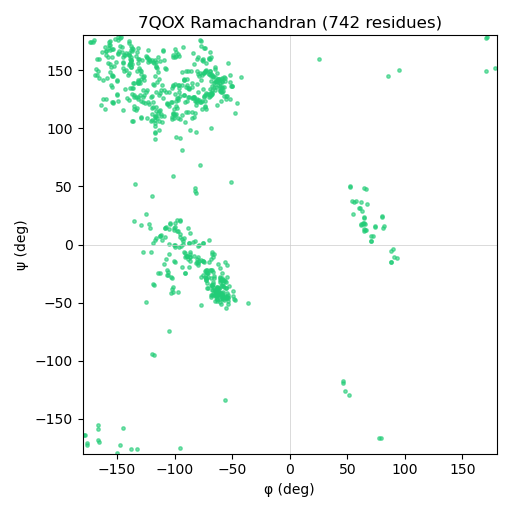23 278 TYR B O 1
ATOM 4975 N N . PRO B 1 287 ? 15.948 186.235 17.672 1.00 52.96 279 PRO B N 1
ATOM 4976 C CA . PRO B 1 287 ? 15.832 185.135 16.709 1.00 43.62 279 PRO B CA 1
ATOM 4977 C C . PRO B 1 287 ? 16.524 183.878 17.211 1.00 46.09 279 PRO B C 1
ATOM 4978 O O . PRO B 1 287 ? 17.555 183.936 17.884 1.00 53.33 279 PRO B O 1
ATOM 4982 N N . GLY B 1 288 ? 15.926 182.732 16.894 1.00 51.63 280 GLY B N 1
ATOM 4983 C CA . GLY B 1 288 ? 16.526 181.454 17.217 1.00 47.32 280 GLY B CA 1
ATOM 4984 C C . GLY B 1 288 ? 16.324 180.991 18.639 1.00 51.15 280 GLY B C 1
ATOM 4985 O O . GLY B 1 288 ? 17.023 180.075 19.082 1.00 54.60 280 GLY B O 1
ATOM 4986 N N . VAL B 1 289 ? 15.397 181.605 19.376 1.00 56.30 281 VAL B N 1
ATOM 4987 C CA . VAL B 1 289 ? 15.248 181.398 20.813 1.00 54.34 281 VAL B CA 1
ATOM 4988 C C . VAL B 1 289 ? 13.782 181.148 21.140 1.00 47.95 281 VAL B C 1
ATOM 4989 O O . VAL B 1 289 ? 12.890 181.793 20.578 1.00 43.59 281 VAL B O 1
ATOM 4993 N N . ASP B 1 290 ? 13.539 180.202 22.046 1.00 53.04 282 ASP B N 1
ATOM 4994 C CA . ASP B 1 290 ? 12.211 179.907 22.570 1.00 50.50 282 ASP B CA 1
ATOM 4995 C C . ASP B 1 290 ? 12.134 180.302 24.044 1.00 49.55 282 ASP B C 1
ATOM 4996 O O . ASP B 1 290 ? 13.031 179.968 24.824 1.00 43.28 282 ASP B O 1
ATOM 5001 N N . PHE B 1 291 ? 11.064 181.011 24.425 1.00 42.67 283 PHE B N 1
ATOM 5002 C CA . PHE B 1 291 ? 10.785 181.341 25.826 1.00 42.75 283 PHE B CA 1
ATOM 5003 C C . PHE B 1 291 ? 9.731 180.395 26.406 1.00 43.44 283 PHE B C 1
ATOM 5004 O O . PHE B 1 291 ? 8.551 180.484 26.059 1.00 42.42 283 PHE B O 1
ATOM 5012 N N . GLY B 1 292 ? 10.165 179.502 27.295 1.00 42.13 284 GLY B N 1
ATOM 5013 C CA . GLY B 1 292 ? 9.240 178.600 27.961 1.00 47.70 284 GLY B CA 1
ATOM 5014 C C . GLY B 1 292 ? 8.323 179.313 28.939 1.00 50.97 284 GLY B C 1
ATOM 5015 O O . GLY B 1 292 ? 8.689 180.315 29.558 1.00 53.69 284 GLY B O 1
ATOM 5016 N N . GLY B 1 293 ? 7.122 178.773 29.095 1.00 48.82 285 GLY B N 1
ATOM 5017 C CA . GLY B 1 293 ? 6.185 179.295 30.072 1.00 46.27 285 GLY B CA 1
ATOM 5018 C C . GLY B 1 293 ? 4.825 178.654 29.924 1.00 45.57 285 GLY B C 1
ATOM 5019 O O . GLY B 1 293 ? 4.595 177.812 29.055 1.00 43.29 285 GLY B O 1
ATOM 5020 N N . GLU B 1 294 ? 3.918 179.057 30.816 1.00 45.99 286 GLU B N 1
ATOM 5021 C CA . GLU B 1 294 ? 2.545 178.573 30.750 1.00 43.05 286 GLU B CA 1
ATOM 5022 C C . GLU B 1 294 ? 1.891 179.073 29.472 1.00 41.59 286 GLU B C 1
ATOM 5023 O O . GLU B 1 294 ? 1.993 180.255 29.135 1.00 36.81 286 GLU B O 1
ATOM 5029 N N . GLU B 1 295 ? 1.221 178.174 28.755 1.00 44.99 287 GLU B N 1
ATOM 5030 C CA . GLU B 1 295 ? 0.563 178.554 27.513 1.00 49.80 287 GLU B CA 1
ATOM 5031 C C . GLU B 1 295 ? -0.737 179.283 27.828 1.00 44.24 287 GLU B C 1
ATOM 5032 O O . GLU B 1 295 ? -1.604 178.744 28.519 1.00 46.30 287 GLU B O 1
ATOM 5038 N N . LEU B 1 296 ? -0.872 180.507 27.324 1.00 38.94 288 LEU B N 1
ATOM 5039 C CA . LEU B 1 296 ? -2.065 181.319 27.541 1.00 44.07 288 LEU B CA 1
ATOM 5040 C C . LEU B 1 296 ? -2.996 181.358 26.334 1.00 54.26 288 LEU B C 1
ATOM 5041 O O . LEU B 1 296 ? -4.213 181.257 26.504 1.00 60.21 288 LEU B O 1
ATOM 5046 N N . ASN B 1 297 ? -2.464 181.479 25.115 1.00 52.30 289 ASN B N 1
ATOM 5047 C CA . ASN B 1 297 ? -3.277 181.513 23.903 1.00 52.29 289 ASN B CA 1
ATOM 5048 C C . ASN B 1 297 ? -2.361 181.307 22.703 1.00 52.61 289 ASN B C 1
ATOM 5049 O O . ASN B 1 297 ? -1.240 181.818 22.689 1.00 57.36 289 ASN B O 1
ATOM 5054 N N . VAL B 1 298 ? -2.854 180.590 21.690 1.00 55.74 290 VAL B N 1
ATOM 5055 C CA . VAL B 1 298 ? -2.117 180.333 20.454 1.00 50.45 290 VAL B CA 1
ATOM 5056 C C . VAL B 1 298 ? -2.914 180.883 19.281 1.00 51.33 290 VAL B C 1
ATOM 5057 O O . VAL B 1 298 ? -4.092 180.547 19.112 1.00 52.49 290 VAL B O 1
ATOM 5061 N N . THR B 1 299 ? -2.268 181.712 18.462 1.00 57.15 291 THR B N 1
ATOM 5062 C CA . THR B 1 299 ? -2.945 182.331 17.332 1.00 56.76 291 THR B CA 1
ATOM 5063 C C . THR B 1 299 ? -2.025 182.376 16.119 1.00 59.72 291 THR B C 1
ATOM 5064 O O . THR B 1 299 ? -0.811 182.526 16.263 1.00 58.77 291 THR B O 1
ATOM 5068 N N . PHE B 1 300 ? -2.612 182.231 14.930 1.00 63.86 292 PHE B N 1
ATOM 5069 C CA . PHE B 1 300 ? -1.861 182.399 13.692 1.00 59.50 292 PHE B CA 1
ATOM 5070 C C . PHE B 1 300 ? -1.803 183.882 13.339 1.00 54.20 292 PHE B C 1
ATOM 5071 O O . PHE B 1 300 ? -2.839 184.550 13.260 1.00 49.80 292 PHE B O 1
ATOM 5079 N N . VAL B 1 301 ? -0.592 184.400 13.105 1.00 47.06 293 VAL B N 1
ATOM 5080 C CA . VAL B 1 301 ? -0.390 185.817 12.821 1.00 55.40 293 VAL B CA 1
ATOM 5081 C C . VAL B 1 301 ? 0.711 185.981 11.782 1.00 58.07 293 VAL B C 1
ATOM 5082 O O . VAL B 1 301 ? 1.523 185.084 11.554 1.00 62.17 293 VAL B O 1
ATOM 5086 N N . LYS B 1 302 ? 0.752 187.170 11.182 1.00 47.27 294 LYS B N 1
ATOM 5087 C CA . LYS B 1 302 ? 1.667 187.492 10.083 1.00 59.85 294 LYS B CA 1
ATOM 5088 C C . LYS B 1 302 ? 2.929 188.168 10.612 1.00 55.46 294 LYS B C 1
ATOM 5089 O O . LYS B 1 302 ? 2.999 189.390 10.735 1.00 51.13 294 LYS B O 1
ATOM 5095 N N . GLY B 1 303 ? 3.951 187.370 10.906 1.00 58.41 295 GLY B N 1
ATOM 5096 C CA . GLY B 1 303 ? 5.244 187.923 11.274 1.00 67.84 295 GLY B CA 1
ATOM 5097 C C . GLY B 1 303 ? 5.377 188.275 12.742 1.00 60.14 295 GLY B C 1
ATOM 5098 O O . GLY B 1 303 ? 4.432 188.785 13.354 1.00 57.41 295 GLY B O 1
ATOM 5099 N N . VAL B 1 304 ? 6.586 188.090 13.278 1.00 58.78 296 VAL B N 1
ATOM 5100 C CA . VAL B 1 304 ? 6.882 188.206 14.704 1.00 59.25 296 VAL B CA 1
ATOM 5101 C C . VAL B 1 304 ? 6.410 189.523 15.310 1.00 52.18 296 VAL B C 1
ATOM 5102 O O . VAL B 1 304 ? 5.991 189.558 16.473 1.00 55.02 296 VAL B O 1
ATOM 5106 N N . ASN B 1 305 ? 6.490 190.613 14.544 1.00 48.87 297 ASN B N 1
ATOM 5107 C CA . ASN B 1 305 ? 6.061 191.905 15.068 1.00 51.62 297 ASN B CA 1
ATOM 5108 C C . ASN B 1 305 ? 4.581 191.893 15.407 1.00 59.70 297 ASN B C 1
ATOM 5109 O O . ASN B 1 305 ? 4.168 192.437 16.438 1.00 60.44 297 ASN B O 1
ATOM 5114 N N . VAL B 1 306 ? 3.764 191.264 14.565 1.00 61.23 298 VAL B N 1
ATOM 5115 C CA . VAL B 1 306 ? 2.350 191.177 14.897 1.00 50.32 298 VAL B CA 1
ATOM 5116 C C . VAL B 1 306 ? 2.157 190.292 16.115 1.00 46.34 298 VAL B C 1
ATOM 5117 O O . VAL B 1 306 ? 1.363 190.616 17.001 1.00 48.31 298 VAL B O 1
ATOM 5121 N N . CYS B 1 307 ? 2.979 189.246 16.244 1.00 47.39 299 CYS B N 1
ATOM 5122 C CA . CYS B 1 307 ? 2.939 188.399 17.433 1.00 47.95 299 CYS B CA 1
ATOM 5123 C C . CYS B 1 307 ? 3.248 189.194 18.693 1.00 48.28 299 CYS B C 1
ATOM 5124 O O . CYS B 1 307 ? 2.610 188.993 19.734 1.00 43.43 299 CYS B O 1
ATOM 5127 N N . GLN B 1 308 ? 4.231 190.092 18.625 1.00 45.13 300 GLN B N 1
ATOM 5128 C CA . GLN B 1 308 ? 4.473 190.974 19.758 1.00 46.52 300 GLN B CA 1
ATOM 5129 C C . GLN B 1 308 ? 3.270 191.870 20.013 1.00 44.85 300 GLN B C 1
ATOM 5130 O O . GLN B 1 308 ? 2.802 191.976 21.150 1.00 40.64 300 GLN B O 1
ATOM 5136 N N . GLU B 1 309 ? 2.724 192.478 18.953 1.00 46.19 301 GLU B N 1
ATOM 5137 C CA . GLU B 1 309 ? 1.549 193.335 19.105 1.00 47.16 301 GLU B CA 1
ATOM 5138 C C . GLU B 1 309 ? 0.397 192.632 19.817 1.00 43.02 301 GLU B C 1
ATOM 5139 O O . GLU B 1 309 ? -0.206 193.205 20.733 1.00 46.57 301 GLU B O 1
ATOM 5145 N N . THR B 1 310 ? 0.081 191.389 19.438 1.00 41.89 302 THR B N 1
ATOM 5146 C CA . THR B 1 310 ? -1.012 190.714 20.139 1.00 43.44 302 THR B CA 1
ATOM 5147 C C . THR B 1 310 ? -0.647 190.415 21.591 1.00 38.90 302 THR B C 1
ATOM 5148 O O . THR B 1 310 ? -1.519 190.463 22.466 1.00 45.03 302 THR B O 1
ATOM 5152 N N . CYS B 1 311 ? 0.606 190.024 21.836 1.00 42.14 303 CYS B N 1
ATOM 5153 C CA . CYS B 1 311 ? 0.983 189.651 23.223 1.00 39.68 303 CYS B CA 1
ATOM 5154 C C . CYS B 1 311 ? 0.738 190.866 24.117 1.00 42.51 303 CYS B C 1
ATOM 5155 O O . CYS B 1 311 ? 0.041 190.724 25.136 1.00 35.99 303 CYS B O 1
ATOM 5158 N N . THR B 1 312 ? 1.278 192.021 23.724 1.00 36.94 304 THR B N 1
ATOM 5159 C CA . THR B 1 312 ? 1.068 193.266 24.505 1.00 35.46 304 THR B CA 1
ATOM 5160 C C . THR B 1 312 ? -0.433 193.514 24.673 1.00 35.65 304 THR B C 1
ATOM 5161 O O . THR B 1 312 ? -0.876 193.644 25.832 1.00 34.97 304 THR B O 1
ATOM 5165 N N . LYS B 1 313 ? -1.185 193.561 23.568 1.00 41.03 305 LYS B N 1
ATOM 5166 C CA . LYS B 1 313 ? -2.608 193.877 23.656 1.00 41.20 305 LYS B CA 1
ATOM 5167 C C . LYS B 1 313 ? -3.346 192.933 24.603 1.00 38.14 305 LYS B C 1
ATOM 5168 O O . LYS B 1 313 ? -4.319 193.347 25.243 1.00 39.36 305 LYS B O 1
ATOM 5174 N N . MET B 1 314 ? -2.911 191.675 24.700 1.00 36.36 306 MET B N 1
ATOM 5175 C CA . MET B 1 314 ? -3.473 190.699 25.642 1.00 37.37 306 MET B CA 1
ATOM 5176 C C . MET B 1 314 ? -2.759 190.816 26.991 1.00 35.97 306 MET B C 1
ATOM 5177 O O . MET B 1 314 ? -1.676 190.262 27.190 1.00 34.45 306 MET B O 1
ATOM 5182 N N . ILE B 1 315 ? -3.396 191.531 27.927 1.00 32.14 307 ILE B N 1
ATOM 5183 C CA . ILE B 1 315 ? -2.739 192.053 29.130 1.00 33.27 307 ILE B CA 1
ATOM 5184 C C . ILE B 1 315 ? -2.100 190.979 30.012 1.00 30.46 307 ILE B C 1
ATOM 5185 O O . ILE B 1 315 ? -1.108 191.260 30.694 1.00 31.86 307 ILE B O 1
ATOM 5190 N N . ARG B 1 316 ? -2.634 189.755 30.043 1.00 34.76 308 ARG B N 1
ATOM 5191 C CA . ARG B 1 316 ? -1.954 188.751 30.859 1.00 33.01 308 ARG B CA 1
ATOM 5192 C C . ARG B 1 316 ? -0.730 188.149 30.180 1.00 33.61 308 ARG B C 1
ATOM 5193 O O . ARG B 1 316 ? 0.039 187.450 30.849 1.00 28.71 308 ARG B O 1
ATOM 5201 N N . CYS B 1 317 ? -0.527 188.400 28.888 1.00 32.98 309 CYS B N 1
ATOM 5202 C CA . CYS B 1 317 ? 0.674 187.925 28.213 1.00 34.60 309 CYS B CA 1
ATOM 5203 C C . CYS B 1 317 ? 1.899 188.655 28.749 1.00 33.98 309 CYS B C 1
ATOM 5204 O O . CYS B 1 317 ? 1.914 189.886 28.840 1.00 29.87 309 CYS B O 1
ATOM 5207 N N . GLN B 1 318 ? 2.922 187.891 29.118 1.00 30.92 310 GLN B N 1
ATOM 5208 C CA . GLN B 1 318 ? 4.189 188.445 29.579 1.00 31.36 310 GLN B CA 1
ATOM 5209 C C . GLN B 1 318 ? 5.263 188.391 28.505 1.00 31.58 310 GLN B C 1
ATOM 5210 O O . GLN B 1 318 ? 6.056 189.331 28.372 1.00 33.22 310 GLN B O 1
ATOM 5216 N N . PHE B 1 319 ? 5.261 187.307 27.742 1.00 32.47 311 PHE B N 1
ATOM 5217 C CA . PHE B 1 319 ? 6.286 187.098 26.696 1.00 33.13 311 PHE B CA 1
ATOM 5218 C C . PHE B 1 319 ? 5.704 186.184 25.614 1.00 40.80 311 PHE B C 1
ATOM 5219 O O . PHE B 1 319 ? 4.723 185.485 25.880 1.00 40.12 311 PHE B O 1
ATOM 5227 N N . PHE B 1 320 ? 6.319 186.184 24.431 1.00 43.87 312 PHE B N 1
ATOM 5228 C CA . PHE B 1 320 ? 5.787 185.406 23.288 1.00 41.02 312 PHE B CA 1
ATOM 5229 C C . PHE B 1 320 ? 6.884 184.655 22.549 1.00 46.58 312 PHE B C 1
ATOM 5230 O O . PHE B 1 320 ? 8.068 184.919 22.785 1.00 42.93 312 PHE B O 1
ATOM 5238 N N . THR B 1 321 ? 6.479 183.742 21.670 1.00 44.54 313 THR B N 1
ATOM 5239 C CA . THR B 1 321 ? 7.442 183.003 20.817 1.00 54.45 313 THR B CA 1
ATOM 5240 C C . THR B 1 321 ? 6.770 182.777 19.457 1.00 56.88 313 THR B C 1
ATOM 5241 O O . THR B 1 321 ? 5.736 182.093 19.421 1.00 53.28 313 THR B O 1
ATOM 5245 N N . TYR B 1 322 ? 7.329 183.364 18.394 1.00 57.22 314 TYR B N 1
ATOM 5246 C CA . TYR B 1 322 ? 6.718 183.217 17.082 1.00 64.10 314 TYR B CA 1
ATOM 5247 C C . TYR B 1 322 ? 7.378 182.036 16.387 1.00 64.40 314 TYR B C 1
ATOM 5248 O O . TYR B 1 322 ? 8.556 182.100 16.031 1.00 65.37 314 TYR B O 1
ATOM 5257 N N . SER B 1 323 ? 6.629 180.959 16.193 1.00 66.08 315 SER B N 1
ATOM 5258 C CA . SER B 1 323 ? 7.241 179.736 15.702 1.00 65.87 315 SER B CA 1
ATOM 5259 C C . SER B 1 323 ? 7.265 179.706 14.180 1.00 66.90 315 SER B C 1
ATOM 5260 O O . SER B 1 323 ? 6.342 180.180 13.511 1.00 73.84 315 SER B O 1
ATOM 5263 N N . LEU B 1 324 ? 8.295 179.039 13.661 1.00 71.93 316 LEU B N 1
ATOM 5264 C CA . LEU B 1 324 ? 8.436 178.865 12.197 1.00 70.32 316 LEU B CA 1
ATOM 5265 C C . LEU B 1 324 ? 8.807 177.400 11.961 1.00 74.97 316 LEU B C 1
ATOM 5266 O O . LEU B 1 324 ? 9.347 177.115 10.890 1.00 81.77 316 LEU B O 1
ATOM 5271 N N . LEU B 1 325 ? 8.537 176.510 12.929 1.00 73.41 317 LEU B N 1
ATOM 5272 C CA . LEU B 1 325 ? 8.801 175.083 12.732 1.00 74.33 317 LEU B CA 1
ATOM 5273 C C . LEU B 1 325 ? 8.080 174.565 11.502 1.00 79.75 317 LEU B C 1
ATOM 5274 O O . LEU B 1 325 ? 7.163 175.208 10.993 1.00 79.07 317 LEU B O 1
ATOM 5279 N N . GLU B 1 327 ? 5.982 171.369 11.031 1.00 75.83 319 GLU B N 1
ATOM 5280 C CA . GLU B 1 327 ? 5.636 172.732 10.651 1.00 76.18 319 GLU B CA 1
ATOM 5281 C C . GLU B 1 327 ? 4.336 173.257 11.269 1.00 77.64 319 GLU B C 1
ATOM 5282 O O . GLU B 1 327 ? 3.290 172.633 11.123 1.00 74.51 319 GLU B O 1
ATOM 5288 N N . ASP B 1 328 ? 4.424 174.355 12.025 1.00 77.29 320 ASP B N 1
ATOM 5289 C CA . ASP B 1 328 ? 3.262 175.069 12.551 1.00 73.97 320 ASP B CA 1
ATOM 5290 C C . ASP B 1 328 ? 3.229 176.515 12.048 1.00 73.66 320 ASP B C 1
ATOM 5291 O O . ASP B 1 328 ? 2.889 177.446 12.787 1.00 75.50 320 ASP B O 1
ATOM 5296 N N . CYS B 1 329 ? 3.548 176.716 10.763 1.00 76.78 321 CYS B N 1
ATOM 5297 C CA . CYS B 1 329 ? 3.605 178.072 10.147 1.00 80.56 321 CYS B CA 1
ATOM 5298 C C . CYS B 1 329 ? 2.749 178.074 8.888 1.00 79.27 321 CYS B C 1
ATOM 5299 O O . CYS B 1 329 ? 2.629 179.139 8.275 1.00 81.49 321 CYS B O 1
ATOM 5302 N N . LYS B 1 330 ? 2.229 176.913 8.488 1.00 78.78 322 LYS B N 1
ATOM 5303 C CA . LYS B 1 330 ? 1.420 176.768 7.274 1.00 83.65 322 LYS B CA 1
ATOM 5304 C C . LYS B 1 330 ? 0.256 177.757 7.150 1.00 84.91 322 LYS B C 1
ATOM 5305 O O . LYS B 1 330 ? -0.574 177.915 8.043 1.00 81.09 322 LYS B O 1
ATOM 5311 N N . ALA B 1 333 ? 0.771 183.305 7.525 1.00 84.81 325 ALA B N 1
ATOM 5312 C CA . ALA B 1 333 ? 0.773 183.520 8.969 1.00 71.15 325 ALA B CA 1
ATOM 5313 C C . ALA B 1 333 ? 1.253 182.280 9.717 1.00 68.18 325 ALA B C 1
ATOM 5314 O O . ALA B 1 333 ? 1.228 181.185 9.189 1.00 69.61 325 ALA B O 1
ATOM 5316 N N . CYS B 1 334 ? 1.691 182.450 10.961 1.00 68.69 326 CYS B N 1
ATOM 5317 C CA . CYS B 1 334 ? 2.244 181.344 11.733 1.00 71.73 326 CYS B CA 1
ATOM 5318 C C . CYS B 1 334 ? 1.769 181.402 13.174 1.00 61.84 326 CYS B C 1
ATOM 5319 O O . CYS B 1 334 ? 1.267 182.425 13.646 1.00 60.70 326 CYS B O 1
ATOM 5322 N N . LYS B 1 335 ? 1.960 180.286 13.877 1.00 61.15 327 LYS B N 1
ATOM 5323 C CA . LYS B 1 335 ? 1.447 180.178 15.232 1.00 56.80 327 LYS B CA 1
ATOM 5324 C C . LYS B 1 335 ? 2.239 181.093 16.151 1.00 62.91 327 LYS B C 1
ATOM 5325 O O . LYS B 1 335 ? 3.472 181.069 16.169 1.00 61.19 327 LYS B O 1
ATOM 5331 N N . CYS B 1 336 ? 1.514 181.904 16.915 1.00 61.69 328 CYS B N 1
ATOM 5332 C CA . CYS B 1 336 ? 2.090 182.867 17.845 1.00 59.05 328 CYS B CA 1
ATOM 5333 C C . CYS B 1 336 ? 1.688 182.435 19.250 1.00 52.34 328 CYS B C 1
ATOM 5334 O O . CYS B 1 336 ? 0.517 182.543 19.629 1.00 51.29 328 CYS B O 1
ATOM 5337 N N . PHE B 1 337 ? 2.657 181.931 20.011 1.00 51.86 329 PHE B N 1
ATOM 5338 C CA . PHE B 1 337 ? 2.420 181.385 21.345 1.00 47.30 329 PHE B CA 1
ATOM 5339 C C . PHE B 1 337 ? 2.575 182.486 22.393 1.00 48.42 329 PHE B C 1
ATOM 5340 O O . PHE B 1 337 ? 3.667 183.030 22.575 1.00 43.94 329 PHE B O 1
ATOM 5348 N N . LEU B 1 338 ? 1.482 182.831 23.067 1.00 45.93 330 LEU B N 1
ATOM 5349 C CA . LEU B 1 338 ? 1.495 183.839 24.125 1.00 46.92 330 LEU B CA 1
ATOM 5350 C C . LEU B 1 338 ? 1.624 183.161 25.485 1.00 45.82 330 LEU B C 1
ATOM 5351 O O . LEU B 1 338 ? 0.903 182.202 25.775 1.00 40.92 330 LEU B O 1
ATOM 5356 N N . ARG B 1 339 ? 2.545 183.651 26.316 1.00 39.19 331 ARG B N 1
ATOM 5357 C CA . ARG B 1 339 ? 2.895 182.949 27.545 1.00 37.52 331 ARG B CA 1
ATOM 5358 C C . ARG B 1 339 ? 3.029 183.886 28.738 1.00 35.53 331 ARG B C 1
ATOM 5359 O O . ARG B 1 339 ? 3.034 185.113 28.611 1.00 28.94 331 ARG B O 1
ATOM 5367 N N . LEU B 1 340 ? 3.119 183.264 29.915 1.00 33.71 332 LEU B N 1
ATOM 5368 C CA . LEU B 1 340 ? 3.323 183.955 31.180 1.00 30.81 332 LEU B CA 1
ATOM 5369 C C . LEU B 1 340 ? 3.923 182.980 32.185 1.00 32.58 332 LEU B C 1
ATOM 5370 O O . LEU B 1 340 ? 3.871 181.761 32.000 1.00 33.47 332 LEU B O 1
ATOM 5375 N N . SER B 1 341 ? 4.515 183.538 33.245 1.00 27.81 333 SER B N 1
ATOM 5376 C CA . SER B 1 341 ? 5.036 182.775 34.377 1.00 26.72 333 SER B CA 1
ATOM 5377 C C . SER B 1 341 ? 4.680 183.496 35.675 1.00 23.81 333 SER B C 1
ATOM 5378 O O . SER B 1 341 ? 3.978 184.510 35.679 1.00 24.68 333 SER B O 1
ATOM 5381 N N . MET B 1 342 ? 5.164 182.952 36.795 1.00 24.79 334 MET B N 1
ATOM 5382 C CA . MET B 1 342 ? 4.961 183.605 38.085 1.00 35.69 334 MET B CA 1
ATOM 5383 C C . MET B 1 342 ? 5.734 184.914 38.211 1.00 33.05 334 MET B C 1
ATOM 5384 O O . MET B 1 342 ? 5.295 185.815 38.934 1.00 36.74 334 MET B O 1
ATOM 5389 N N . ASP B 1 343 ? 6.872 185.052 37.531 1.00 29.18 335 ASP B N 1
ATOM 5390 C CA . ASP B 1 343 ? 7.753 186.189 37.774 1.00 32.43 335 ASP B CA 1
ATOM 5391 C C . ASP B 1 343 ? 7.916 187.119 36.577 1.00 33.14 335 ASP B C 1
ATOM 5392 O O . ASP B 1 343 ? 8.748 188.031 36.631 1.00 40.44 335 ASP B O 1
ATOM 5397 N N . GLY B 1 344 ? 7.181 186.897 35.489 1.00 31.62 336 GLY B N 1
ATOM 5398 C CA . GLY B 1 344 ? 7.269 187.771 34.339 1.00 28.03 336 GLY B CA 1
ATOM 5399 C C . GLY B 1 344 ? 8.333 187.413 33.329 1.00 27.60 336 GLY B C 1
ATOM 5400 O O . GLY B 1 344 ? 8.413 188.065 32.280 1.00 29.51 336 GLY B O 1
ATOM 5401 N N . SER B 1 345 ? 9.164 186.420 33.613 1.00 28.14 337 SER B N 1
ATOM 5402 C CA . SER B 1 345 ? 10.270 186.014 32.766 1.00 36.38 337 SER B CA 1
ATOM 5403 C C . SER B 1 345 ? 10.117 184.553 32.359 1.00 33.23 337 SER B C 1
ATOM 5404 O O . SER B 1 345 ? 9.404 183.787 33.018 1.00 28.03 337 SER B O 1
ATOM 5407 N N . PRO B 1 346 ? 10.766 184.140 31.258 1.00 34.19 338 PRO B N 1
ATOM 5408 C CA . PRO B 1 346 ? 10.607 182.787 30.739 1.00 35.80 338 PRO B CA 1
ATOM 5409 C C . PRO B 1 346 ? 11.025 181.660 31.694 1.00 35.50 338 PRO B C 1
ATOM 5410 O O . PRO B 1 346 ? 11.935 181.853 32.461 1.00 31.88 338 PRO B O 1
ATOM 5414 N N . THR B 1 347 ? 10.227 180.589 31.730 1.00 33.15 339 THR B N 1
ATOM 5415 C CA . THR B 1 347 ? 10.516 179.456 32.646 1.00 40.36 339 THR B CA 1
ATOM 5416 C C . THR B 1 347 ? 11.713 178.693 32.085 1.00 39.20 339 THR B C 1
ATOM 5417 O O . THR B 1 347 ? 12.326 177.914 32.839 1.00 30.62 339 THR B O 1
ATOM 5421 N N . ARG B 1 348 ? 11.973 178.820 30.776 1.00 36.02 340 ARG B N 1
ATOM 5422 C CA . ARG B 1 348 ? 13.159 178.186 30.133 1.00 41.12 340 ARG B CA 1
ATOM 5423 C C . ARG B 1 348 ? 13.556 178.944 28.860 1.00 36.96 340 ARG B C 1
ATOM 5424 O O . ARG B 1 348 ? 12.669 179.341 28.111 1.00 39.54 340 ARG B O 1
ATOM 5432 N N . ILE B 1 349 ? 14.857 179.154 28.654 1.00 40.69 341 ILE B N 1
ATOM 5433 C CA . ILE B 1 349 ? 15.348 179.819 27.409 1.00 41.10 341 ILE B CA 1
ATOM 5434 C C . ILE B 1 349 ? 16.153 178.793 26.613 1.00 44.61 341 ILE B C 1
ATOM 5435 O O . ILE B 1 349 ? 17.196 178.356 27.105 1.00 51.00 341 ILE B O 1
ATOM 5440 N N . ALA B 1 350 ? 15.667 178.425 25.439 1.00 45.05 342 ALA B N 1
ATOM 5441 C CA . ALA B 1 350 ? 16.254 177.397 24.591 1.00 45.90 342 ALA B CA 1
ATOM 5442 C C . ALA B 1 350 ? 16.786 178.049 23.325 1.00 46.81 342 ALA B C 1
ATOM 5443 O O . ALA B 1 350 ? 16.064 178.797 22.657 1.00 49.27 342 ALA B O 1
ATOM 5445 N N . TYR B 1 351 ? 18.041 177.760 23.000 1.00 46.35 343 TYR B N 1
ATOM 5446 C CA . TYR B 1 351 ? 18.710 178.329 21.841 1.00 55.69 343 TYR B CA 1
ATOM 5447 C C . TYR B 1 351 ? 18.678 177.341 20.682 1.00 53.71 343 TYR B C 1
ATOM 5448 O O . TYR B 1 351 ? 18.394 176.152 20.856 1.00 57.63 343 TYR B O 1
ATOM 5457 N N . GLY B 1 352 ? 18.980 177.850 19.485 1.00 55.64 344 GLY B N 1
ATOM 5458 C CA . GLY B 1 352 ? 18.989 177.009 18.304 1.00 56.57 344 GLY B CA 1
ATOM 5459 C C . GLY B 1 352 ? 17.616 176.446 17.969 1.00 62.72 344 GLY B C 1
ATOM 5460 O O . GLY B 1 352 ? 17.491 175.236 17.757 1.00 65.09 344 GLY B O 1
ATOM 5461 N N . THR B 1 353 ? 16.577 177.289 17.940 1.00 61.39 345 THR B N 1
ATOM 5462 C CA . THR B 1 353 ? 15.212 176.877 17.623 1.00 56.32 345 THR B CA 1
ATOM 5463 C C . THR B 1 353 ? 14.747 177.699 16.440 1.00 59.37 345 THR B C 1
ATOM 5464 O O . THR B 1 353 ? 15.379 178.676 16.058 1.00 60.50 345 THR B O 1
ATOM 5468 N N . GLN B 1 354 ? 13.739 177.090 15.762 1.00 63.86 346 GLN B N 1
ATOM 5469 C CA . GLN B 1 354 ? 13.075 177.676 14.567 1.00 66.67 346 GLN B CA 1
ATOM 5470 C C . GLN B 1 354 ? 11.862 178.430 15.089 1.00 69.21 346 GLN B C 1
ATOM 5471 O O . GLN B 1 354 ? 10.742 177.884 15.022 1.00 75.16 346 GLN B O 1
ATOM 5477 N N . GLY B 1 355 ? 12.087 179.629 15.572 1.00 66.78 347 GLY B N 1
ATOM 5478 C CA . GLY B 1 355 ? 11.140 180.529 16.217 1.00 65.91 347 GLY B CA 1
ATOM 5479 C C . GLY B 1 355 ? 11.896 181.714 16.835 1.00 58.03 347 GLY B C 1
ATOM 5480 O O . GLY B 1 355 ? 13.067 181.619 17.245 1.00 59.88 347 GLY B O 1
ATOM 5481 N N . SER B 1 356 ? 11.212 182.854 16.880 1.00 51.97 348 SER B N 1
ATOM 5482 C CA . SER B 1 356 ? 11.713 184.097 17.458 1.00 55.42 348 SER B CA 1
ATOM 5483 C C . SER B 1 356 ? 10.861 184.506 18.658 1.00 56.25 348 SER B C 1
ATOM 5484 O O . SER B 1 356 ? 9.629 184.524 18.573 1.00 51.95 348 SER B O 1
ATOM 5487 N N . SER B 1 357 ? 11.528 184.830 19.772 1.00 45.73 349 SER B N 1
ATOM 5488 C CA . SER B 1 357 ? 10.905 185.191 21.042 1.00 44.69 349 SER B CA 1
ATOM 5489 C C . SER B 1 357 ? 11.078 186.674 21.371 1.00 44.83 349 SER B C 1
ATOM 5490 O O . SER B 1 357 ? 11.976 187.347 20.857 1.00 45.06 349 SER B O 1
ATOM 5493 N N . GLY B 1 358 ? 10.195 187.176 22.242 1.00 46.85 350 GLY B N 1
ATOM 5494 C CA . GLY B 1 358 ? 10.260 188.542 22.746 1.00 39.18 350 GLY B CA 1
ATOM 5495 C C . GLY B 1 358 ? 9.356 188.751 23.950 1.00 37.35 350 GLY B C 1
ATOM 5496 O O . GLY B 1 358 ? 8.828 187.780 24.502 1.00 39.37 350 GLY B O 1
ATOM 5497 N N . TYR B 1 359 ? 9.147 190.003 24.355 1.00 33.57 351 TYR B N 1
ATOM 5498 C CA . TYR B 1 359 ? 8.358 190.324 25.536 1.00 36.26 351 TYR B CA 1
ATOM 5499 C C . TYR B 1 359 ? 7.143 191.176 25.187 1.00 33.54 351 TYR B C 1
ATOM 5500 O O . TYR B 1 359 ? 7.106 191.860 24.161 1.00 35.05 351 TYR B O 1
ATOM 5509 N N . SER B 1 360 ? 6.141 191.123 26.065 1.00 33.29 352 SER B N 1
ATOM 5510 C CA . SER B 1 360 ? 5.080 192.121 26.045 1.00 32.88 352 SER B CA 1
ATOM 5511 C C . SER B 1 360 ? 5.652 193.518 26.251 1.00 34.08 352 SER B C 1
ATOM 5512 O O . SER B 1 360 ? 6.582 193.721 27.037 1.00 28.92 352 SER B O 1
ATOM 5515 N N . LEU B 1 361 ? 5.082 194.488 25.539 1.00 32.41 353 LEU B N 1
ATOM 5516 C CA . LEU B 1 361 ? 5.382 195.898 25.738 1.00 32.90 353 LEU B CA 1
ATOM 5517 C C . LEU B 1 361 ? 4.323 196.597 26.586 1.00 25.87 353 LEU B C 1
ATOM 5518 O O . LEU B 1 361 ? 4.223 197.830 26.554 1.00 24.58 353 LEU B O 1
ATOM 5523 N N . ARG B 1 362 ? 3.522 195.824 27.330 1.00 25.33 354 ARG B N 1
ATOM 5524 C CA . ARG B 1 362 ? 2.455 196.385 28.157 1.00 31.56 354 ARG B CA 1
ATOM 5525 C C . ARG B 1 362 ? 2.949 197.461 29.120 1.00 30.19 354 ARG B C 1
ATOM 5526 O O . ARG B 1 362 ? 2.196 198.386 29.447 1.00 33.18 354 ARG B O 1
ATOM 5534 N N . LEU B 1 363 ? 4.213 197.401 29.538 1.00 30.28 355 LEU B N 1
ATOM 5535 C CA . LEU B 1 363 ? 4.724 198.364 30.548 1.00 29.55 355 LEU B CA 1
ATOM 5536 C C . LEU B 1 363 ? 5.617 199.440 29.919 1.00 34.12 355 LEU B C 1
ATOM 5537 O O . LEU B 1 363 ? 6.089 200.299 30.673 1.00 35.45 355 LEU B O 1
ATOM 5542 N N . CYS B 1 364 ? 5.824 199.412 28.599 1.00 34.43 356 CYS B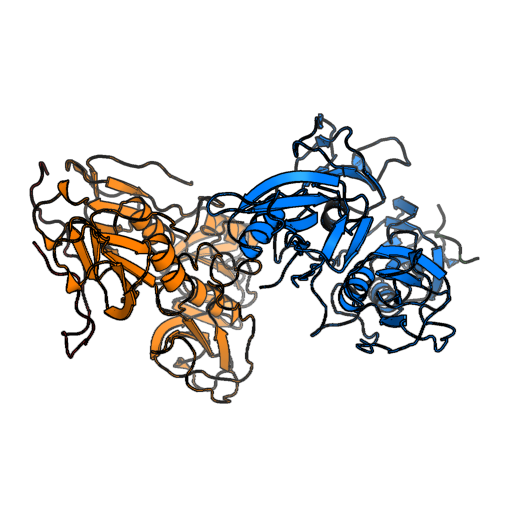 N 1
ATOM 5543 C CA . CYS B 1 364 ? 6.562 200.509 27.979 1.00 34.00 356 CYS B CA 1
ATOM 5544 C C . CYS B 1 364 ? 5.853 201.832 28.238 1.00 34.44 356 CYS B C 1
ATOM 5545 O O . CYS B 1 364 ? 4.645 201.952 28.031 1.00 36.65 356 CYS B O 1
ATOM 5548 N N . ASN B 1 365 ? 6.617 202.829 28.691 1.00 36.61 357 ASN B N 1
ATOM 5549 C CA . ASN B 1 365 ? 6.091 204.145 29.042 1.00 39.29 357 ASN B CA 1
ATOM 5550 C C . ASN B 1 365 ? 6.797 205.272 28.291 1.00 38.83 357 ASN B C 1
ATOM 5551 O O . ASN B 1 365 ? 6.899 206.392 28.795 1.00 37.84 357 ASN B O 1
ATOM 5556 N N . THR B 1 366 ? 7.333 204.949 27.109 1.00 50.37 358 THR B N 1
ATOM 5557 C CA . THR B 1 366 ? 8.066 205.958 26.295 1.00 56.38 358 THR B CA 1
ATOM 5558 C C . THR B 1 366 ? 8.450 205.333 24.949 1.00 63.93 358 THR B C 1
ATOM 5559 O O . THR B 1 366 ? 9.122 206.035 24.169 1.00 66.77 358 THR B O 1
ATOM 5563 N N . THR C 2 1 ? -16.802 196.731 57.835 0.00 64.22 563 THR D N 1
ATOM 5564 C CA . THR C 2 1 ? -17.148 197.679 56.742 0.00 62.91 563 THR D CA 1
ATOM 5565 C C . THR C 2 1 ? -17.288 199.095 57.313 0.00 72.39 563 THR D C 1
ATOM 5566 O O . THR C 2 1 ? -16.588 199.994 56.807 0.00 76.20 563 THR D O 1
ATOM 5570 N N . GLN C 2 2 ? -18.237 199.303 58.233 0.00 67.28 564 GLN D N 1
ATOM 5571 C CA . GLN C 2 2 ? -18.381 200.623 58.904 0.00 65.26 564 GLN D CA 1
ATOM 5572 C C . GLN C 2 2 ? -17.271 200.667 59.946 0.00 75.52 564 GLN D C 1
ATOM 5573 O O . GLN C 2 2 ? -17.595 200.657 61.149 0.00 79.45 564 GLN D O 1
ATOM 5579 N N . SER C 2 3 ? -16.019 200.741 59.494 0.00 76.84 565 SER D N 1
ATOM 5580 C CA . SER C 2 3 ? -14.861 200.612 60.423 0.00 77.34 565 SER D CA 1
ATOM 5581 C C . SER C 2 3 ? -14.705 199.276 61.163 0.00 85.55 565 SER D C 1
ATOM 5582 O O . SER C 2 3 ? -14.178 199.285 62.292 0.00 90.59 565 SER D O 1
ATOM 5585 N N . ASP C 2 4 ? -15.165 198.172 60.563 0.00 81.92 566 ASP D N 1
ATOM 5586 C CA . ASP C 2 4 ? -15.105 196.838 61.228 0.00 81.11 566 ASP D CA 1
ATOM 5587 C C . ASP C 2 4 ? -13.840 196.101 60.771 0.00 79.49 566 ASP D C 1
ATOM 5588 O O . ASP C 2 4 ? -13.060 196.710 60.027 0.00 80.85 566 ASP D O 1
ATOM 5593 N N . ASP C 2 5 ? -13.663 194.842 61.177 0.00 87.58 567 ASP D N 1
ATOM 5594 C CA . ASP C 2 5 ? -12.522 194.021 60.688 0.00 74.49 567 ASP D CA 1
ATOM 5595 C C . ASP C 2 5 ? -13.123 192.882 59.867 0.00 74.40 567 ASP D C 1
ATOM 5596 O O . ASP C 2 5 ? -14.328 192.620 60.054 0.00 90.41 567 ASP D O 1
ATOM 5601 N N . ASP C 2 6 ? -12.350 192.216 58.998 1.00 61.76 568 ASP D N 1
ATOM 5602 C CA . ASP C 2 6 ? -13.062 191.089 58.258 1.00 62.64 568 ASP D CA 1
ATOM 5603 C C . ASP C 2 6 ? -12.188 189.860 57.883 1.00 61.89 568 ASP D C 1
ATOM 5604 O O . ASP C 2 6 ? -10.995 189.899 58.245 1.00 61.66 568 ASP D O 1
ATOM 5609 N N . TRP C 2 7 ? -12.732 188.917 57.108 1.00 70.75 569 TRP D N 1
ATOM 5610 C CA . TRP C 2 7 ? -11.981 187.709 56.670 1.00 63.75 569 TRP D CA 1
ATOM 5611 C C . TRP C 2 7 ? -10.891 188.083 55.658 1.00 68.36 569 TRP D C 1
ATOM 5612 O O . TRP C 2 7 ? -10.238 187.156 55.140 1.00 68.77 569 TRP D O 1
ATOM 5623 N N . ILE C 2 8 ? -10.715 189.377 55.375 1.00 63.85 570 ILE D N 1
ATOM 5624 C CA . ILE C 2 8 ? -9.681 189.851 54.402 1.00 54.90 570 ILE D CA 1
ATOM 5625 C C . ILE C 2 8 ? -8.378 189.066 54.626 1.00 58.06 570 ILE D C 1
ATOM 5626 O O . ILE C 2 8 ? -8.073 188.772 55.797 1.00 59.40 570 ILE D O 1
ATOM 5631 N N . PRO C 2 9 ? -7.578 188.721 53.587 1.00 50.74 571 PRO D N 1
ATOM 5632 C CA . PRO C 2 9 ? -6.297 188.032 53.817 1.00 48.47 571 PRO D CA 1
ATOM 5633 C C . PRO C 2 9 ? -5.381 188.744 54.803 1.00 49.45 571 PRO D C 1
ATOM 5634 O O . PRO C 2 9 ? -5.508 189.950 55.042 1.00 52.30 571 PRO D O 1
ATOM 5638 N N . ASP C 2 10 ? -4.477 187.982 55.412 1.00 57.23 572 ASP D N 1
ATOM 5639 C CA . ASP C 2 10 ? -3.430 188.564 56.233 1.00 53.93 572 ASP D CA 1
ATOM 5640 C C . ASP C 2 10 ? -2.341 189.139 55.338 1.00 49.77 572 ASP D C 1
ATOM 5641 O O . ASP C 2 10 ? -2.071 188.626 54.246 1.00 46.88 572 ASP D O 1
ATOM 5646 N N . ILE C 2 11 ? -1.714 190.212 55.809 1.00 42.77 573 ILE D N 1
ATOM 5647 C CA . ILE C 2 11 ? -0.569 190.804 55.126 1.00 47.44 573 ILE D CA 1
ATOM 5648 C C . ILE C 2 11 ? 0.689 190.064 55.552 1.00 58.71 573 ILE D C 1
ATOM 5649 O O . ILE C 2 11 ? 0.807 189.613 56.695 1.00 59.63 573 ILE D O 1
ATOM 5654 N N . GLN C 2 12 ? 1.574 189.810 54.581 1.00 56.20 574 GLN D N 1
ATOM 5655 C CA . GLN C 2 12 ? 2.810 189.032 54.867 1.00 58.46 574 GLN D CA 1
ATOM 5656 C C . GLN C 2 12 ? 3.928 189.835 55.530 1.00 58.99 574 GLN D C 1
ATOM 5657 O O . GLN C 2 12 ? 4.236 190.933 55.023 1.00 60.32 574 GLN D O 1
ATOM 5663 N N . ILE C 2 13 ? 4.509 189.310 56.610 1.00 65.81 575 ILE D N 1
ATOM 5664 C CA . ILE C 2 13 ? 5.573 190.055 57.345 1.00 65.96 575 ILE D CA 1
ATOM 5665 C C . ILE C 2 13 ? 6.764 189.163 57.712 1.00 72.33 575 ILE D C 1
ATOM 5666 O O . ILE C 2 13 ? 6.564 188.177 58.448 1.00 79.35 575 ILE D O 1
ATOM 5671 N N . ASP C 2 14 ? 7.970 189.479 57.219 1.00 72.59 576 ASP D N 1
ATOM 5672 C CA . ASP C 2 14 ? 9.174 188.635 57.477 1.00 63.04 576 ASP D CA 1
ATOM 5673 C C . ASP C 2 14 ? 10.401 189.471 57.878 1.00 71.46 576 ASP D C 1
ATOM 5674 O O . ASP C 2 14 ? 11.477 189.264 57.283 1.00 81.57 576 ASP D O 1
ATOM 5679 N N . PRO C 2 15 ? 10.329 190.365 58.886 1.00 70.84 577 PRO D N 1
ATOM 5680 C CA . PRO C 2 15 ? 11.455 191.208 59.265 1.00 69.61 577 PRO D CA 1
ATOM 5681 C C . PRO C 2 15 ? 12.292 190.571 60.382 1.00 73.90 577 PRO D C 1
ATOM 5682 O O . PRO C 2 15 ? 11.886 189.551 60.911 1.00 84.68 577 PRO D O 1
ATOM 5686 N N . ASN C 2 16 ? 13.461 191.153 60.664 1.00 76.94 578 ASN D N 1
ATOM 5687 C CA . ASN C 2 16 ? 14.381 190.572 61.678 1.00 71.25 578 ASN D CA 1
ATOM 5688 C C . ASN C 2 16 ? 13.619 190.332 62.981 1.00 69.11 578 ASN D C 1
ATOM 5689 O O . ASN C 2 16 ? 12.794 191.193 63.347 1.00 82.84 578 ASN D O 1
ATOM 5694 N N . GLY C 2 17 ? 13.988 189.245 63.701 1.00 59.80 579 GLY D N 1
ATOM 5695 C CA . GLY C 2 17 ? 13.289 188.924 64.960 1.00 57.75 579 GLY D CA 1
ATOM 5696 C C . GLY C 2 17 ? 13.946 189.824 65.990 1.00 72.99 579 GLY D C 1
ATOM 5697 O O . GLY C 2 17 ? 14.331 189.313 67.060 1.00 71.72 579 GLY D O 1
ATOM 5698 N N . LEU C 2 18 ? 14.157 191.091 65.617 1.00 64.05 580 LEU D N 1
ATOM 5699 C CA . LEU C 2 18 ? 14.673 192.070 66.598 1.00 72.63 580 LEU D CA 1
ATOM 5700 C C . LEU C 2 18 ? 15.972 191.552 67.211 1.00 73.05 580 LEU D C 1
ATOM 5701 O O . LEU C 2 18 ? 16.212 191.846 68.398 1.00 82.47 580 LEU D O 1
ATOM 5706 N N . SER C 2 19 ? 16.692 190.706 66.462 1.00 71.79 581 SER D N 1
ATOM 5707 C CA . SER C 2 19 ? 18.012 190.241 66.951 1.00 70.15 581 SER D CA 1
ATOM 5708 C C . SER C 2 19 ? 18.616 191.439 67.667 1.00 74.47 581 SER D C 1
ATOM 5709 O O . SER C 2 19 ? 19.025 191.273 68.833 1.00 74.65 581 SER D O 1
ATOM 5712 N N . PHE C 2 20 ? 18.620 192.596 66.995 1.00 56.90 582 PHE D N 1
ATOM 5713 C CA . PHE C 2 20 ? 19.067 193.842 67.660 1.00 46.86 582 PHE D CA 1
ATOM 5714 C C . PHE C 2 20 ? 18.960 194.907 66.575 1.00 46.72 582 PHE D C 1
ATOM 5715 O O . PHE C 2 20 ? 18.962 194.594 65.385 1.00 45.12 582 PHE D O 1
ATOM 5723 N N . ASN C 2 21 ? 18.731 196.131 67.013 1.00 47.96 583 ASN D N 1
ATOM 5724 C CA . ASN C 2 21 ? 18.744 197.302 66.117 1.00 43.40 583 ASN D CA 1
ATOM 5725 C C . ASN C 2 21 ? 18.941 198.417 67.118 1.00 40.69 583 ASN D C 1
ATOM 5726 O O . ASN C 2 21 ? 18.057 198.615 67.952 1.00 33.64 583 ASN D O 1
ATOM 5731 N N . PRO C 2 22 ? 20.050 199.159 67.052 1.00 38.73 584 PRO D N 1
ATOM 5732 C CA . PRO C 2 22 ? 20.370 200.140 68.082 1.00 34.69 584 PRO D CA 1
ATOM 5733 C C . PRO C 2 22 ? 19.690 201.472 67.743 1.00 33.09 584 PRO D C 1
ATOM 5734 O O . PRO C 2 22 ? 19.996 202.461 68.382 1.00 31.68 584 PRO D O 1
ATOM 5738 N N . ILE C 2 23 ? 18.797 201.464 66.750 1.00 34.82 585 ILE D N 1
ATOM 5739 C CA . ILE C 2 23 ? 18.091 202.702 66.313 1.00 34.64 585 ILE D CA 1
ATOM 5740 C C . ILE C 2 23 ? 16.618 202.407 66.596 1.00 30.23 585 ILE D C 1
ATOM 5741 O O . ILE C 2 23 ? 16.030 201.590 65.860 1.00 28.13 585 ILE D O 1
ATOM 5746 N N . SER C 2 24 ? 16.056 203.040 67.627 1.00 29.38 586 SER D N 1
ATOM 5747 C CA . SER C 2 24 ? 14.694 202.760 68.049 1.00 29.96 586 SER D CA 1
ATOM 5748 C C . SER C 2 24 ? 13.696 203.544 67.205 1.00 30.51 586 SER D C 1
ATOM 5749 O O . SER C 2 24 ? 14.011 204.589 66.630 1.00 27.17 586 SER D O 1
ATOM 5752 N N . ASP C 2 25 ? 12.475 203.021 67.139 1.00 27.14 587 ASP D N 1
ATOM 5753 C CA . ASP C 2 25 ? 11.413 203.695 66.415 1.00 25.20 587 ASP D CA 1
ATOM 5754 C C . ASP C 2 25 ? 10.871 204.863 67.229 1.00 32.69 587 ASP D C 1
ATOM 5755 O O . ASP C 2 25 ? 11.198 205.047 68.405 1.00 29.08 587 ASP D O 1
ATOM 5760 N N . PHE C 2 26 ? 10.034 205.660 66.592 1.00 30.65 588 PHE D N 1
ATOM 5761 C CA . PHE C 2 26 ? 9.394 206.757 67.300 1.00 30.57 588 PHE D CA 1
ATOM 5762 C C . PHE C 2 26 ? 8.373 206.201 68.283 1.00 39.08 588 PHE D C 1
ATOM 5763 O O . PHE C 2 26 ? 7.508 205.409 67.882 1.00 44.39 588 PHE D O 1
ATOM 5771 N N . PRO C 2 27 ? 8.437 206.565 69.561 1.00 35.00 589 PRO D N 1
ATOM 5772 C CA . PRO C 2 27 ? 7.530 205.961 70.541 1.00 41.10 589 PRO D CA 1
ATOM 5773 C C . PRO C 2 27 ? 6.119 206.520 70.428 1.00 44.10 589 PRO D C 1
ATOM 5774 O O . PRO C 2 27 ? 5.882 207.591 69.867 1.00 39.76 589 PRO D O 1
ATOM 5778 N N . ASP C 2 28 ? 5.174 205.755 70.968 1.00 48.06 590 ASP D N 1
ATOM 5779 C CA . ASP C 2 28 ? 3.756 206.074 70.879 1.00 52.16 590 ASP D CA 1
ATOM 5780 C C . ASP C 2 28 ? 3.283 206.869 72.090 1.00 60.03 590 ASP D C 1
ATOM 5781 O O . ASP C 2 28 ? 3.780 206.700 73.207 1.00 57.20 590 ASP D O 1
ATOM 5786 N N . THR C 2 29 ? 2.301 207.733 71.851 1.00 63.63 591 THR D N 1
ATOM 5787 C CA . THR C 2 29 ? 1.611 208.456 72.911 1.00 68.22 591 THR D CA 1
ATOM 5788 C C . THR C 2 29 ? 1.096 207.486 73.979 1.00 75.74 591 THR D C 1
ATOM 5789 O O . THR C 2 29 ? -0.110 207.314 74.170 1.00 84.70 591 THR D O 1
ATOM 5793 N N . PRO D 2 22 ? 34.840 221.451 -10.757 1.00 61.32 584 PRO C N 1
ATOM 5794 C CA . PRO D 2 22 ? 35.858 220.409 -10.705 1.00 60.16 584 PRO C CA 1
ATOM 5795 C C . PRO D 2 22 ? 35.292 218.968 -10.691 1.00 53.29 584 PRO C C 1
ATOM 5796 O O . PRO D 2 22 ? 35.253 218.339 -11.739 1.00 49.76 584 PRO C O 1
ATOM 5800 N N . ILE D 2 23 ? 34.859 218.484 -9.536 1.00 48.37 585 ILE C N 1
ATOM 5801 C CA . ILE D 2 23 ? 34.191 217.192 -9.450 1.00 46.83 585 ILE C CA 1
ATOM 5802 C C . ILE D 2 23 ? 32.699 217.426 -9.600 1.00 41.65 585 ILE C C 1
ATOM 5803 O O . ILE D 2 23 ? 32.045 217.931 -8.680 1.00 39.62 585 ILE C O 1
ATOM 5808 N N . SER D 2 24 ? 32.167 217.076 -10.770 1.00 39.07 586 SER C N 1
ATOM 5809 C CA . SER D 2 24 ? 30.796 217.398 -11.130 1.00 36.54 586 SER C CA 1
ATOM 5810 C C . SER D 2 24 ? 29.817 216.430 -10.476 1.00 34.65 586 SER C C 1
ATOM 5811 O O . SER D 2 24 ? 30.174 215.330 -10.040 1.00 35.31 586 SER C O 1
ATOM 5814 N N . ASP D 2 25 ? 28.563 216.857 -10.420 1.00 36.27 587 ASP C N 1
ATOM 5815 C CA . ASP D 2 25 ? 27.525 216.038 -9.826 1.00 41.63 587 ASP C CA 1
ATOM 5816 C C . ASP D 2 25 ? 26.971 215.040 -10.838 1.00 42.03 587 ASP C C 1
ATOM 5817 O O . ASP D 2 25 ? 27.192 215.143 -12.050 1.00 43.42 587 ASP C O 1
ATOM 5822 N N . PHE D 2 26 ? 26.253 214.057 -10.315 1.00 42.51 588 PHE C N 1
ATOM 5823 C CA . PHE D 2 26 ? 25.604 213.071 -11.161 1.00 42.29 588 PHE C CA 1
ATOM 5824 C C . PHE D 2 26 ? 24.553 213.761 -12.027 1.00 38.31 588 PHE C C 1
ATOM 5825 O O . PHE D 2 26 ? 23.808 214.616 -11.528 1.00 43.76 588 PHE C O 1
ATOM 5833 N N . PRO D 2 27 ? 24.481 213.448 -13.316 1.00 39.94 589 PRO C N 1
ATOM 5834 C CA . PRO D 2 27 ? 23.630 214.221 -14.229 1.00 41.73 589 PRO C CA 1
ATOM 5835 C C . PRO D 2 27 ? 22.154 213.837 -14.176 1.00 47.71 589 PRO C C 1
ATOM 5836 O O . PRO D 2 27 ? 21.770 212.756 -13.730 1.00 43.35 589 PRO C O 1
ATOM 5840 N N . ASP D 2 28 ? 21.331 214.778 -14.648 1.00 56.97 590 ASP C N 1
ATOM 5841 C CA . ASP D 2 28 ? 19.879 214.627 -14.826 1.00 52.34 590 ASP C CA 1
ATOM 5842 C C . ASP D 2 28 ? 19.106 214.364 -13.539 1.00 52.94 590 ASP C C 1
ATOM 5843 O O . ASP D 2 28 ? 17.885 214.536 -13.502 1.00 60.36 590 ASP C O 1
#

Sequence (750 aa):
GCLTQLYENAFFRGGDVASMYTPNAQYCQMRCTFHPRCLLFSFLPASSINDMEKRFGCFLKDSVTGTLPKVHRTGAVSGHSLKQCGHQISACHRDIYKGVDMRGVNFNVSKVSSVEECQKRCTNNIRCQFFSYATQTFHKAEYRNNCLLKYSPGGTPTAIKVLSNVESGFSLKPCALSEIGCHMNIFQHLAFSDVDVARVLTPDAFVCRTICTYHPNCLFFTFYTNVWKIESQRNVCLLKTSESGTPSSSTPQENTISGYSLLTCKRTLPEPCHSKIYPGVDFGGEELNVTFVKGVNVCQETCTKMIRCQFFTYSLLPEDCKAEACKCFLRLSMDGSPTRIAYGTQGSSGYSLRLCNTGGCLTQLYENAFFRGGDVASMYTPNAQYCQMRCTFHPRCLLFSFLPASSINDMEKRFGCFLKDSVTGTLPKVHRTGAVSGHSLKQCGHQISACHRDIYKGVDMRGVNFNVSKVSSVEECQKRCTNNIRCQFFSYATQTFHKAEYRNNCLLKYSPGGTPTAIKVLSNVESGFSLKPCALSEIGCHMNIFQHLAFSDVDVARVLTPDAFVCRTICTYHPNCLFFTFYTNVWKIESQRNVCLLKTSESGTPSSSTPQENTISGYSLLTCKRTLPEPCHSKIYPGVDFGGEELNVTFVKGVNVCQETCTKMIRCQFFTYSLLEDCKACKCFLRLSMDGSPTRIAYGTQGSSGYSLRLCNTTQSDDDWIPDIQIDPNGLSFNPISDFPDTPISDFPD